Protein 5KEC (pdb70)

InterPro domains:
  IPR054375 MrkH-like, YcgR-like domain [PF22363] (3-101)

Secondary structure (DSSP, 8-state):
--SSS--SEE--HHHHHHHHHHHHHTT-EEEEEETTEEEEEE--EE-SSEEEEEESS----SSEEEEEEEETTEEEEEEEEEEEEEE-SSSS-EEEEEEPPS-EEEESS---TT--EE--S--EEEEE-TTS-EEEEEEEEE-SSEEEEEESS--GGG-STT-EEEEEEEE-GGG-EEEEEEEEEEEEEEEEE--EEEEEEEEEEEE-S-HHHHHHHHHHHHHHHHHHHHH-/--EEE--HHHHHHHHHHHHHTT-EEEEEETTEEEEEE--EE-SSEEEEEESS---SSS-EEEEEEETTEEEEEEE-EEEEE---EEEEEEPPS-EEEESS---TTPPEE--S--EEEEE-TTS-EEEEEEEEE-SSEEEEEESS--GGG-STT-EEEEEEEE-GGG-EEEEEEEEEEEEEEEE---EEEEEEEEEEE-SSHHHHHHHHHHHHHHHHHHTTT-

B-factor: mean 41.59, std 18.14, range [14.58, 116.49]

Organism: Klebsiella pneumoniae (NCBI:txid573)

Solvent-accessible surface area: 23416 Å² total; per-residue (Å²): 104,48,80,99,55,94,45,115,164,49,2,20,54,29,0,76,96,12,1,78,50,20,12,25,0,0,0,6,8,51,31,0,0,0,6,7,5,2,2,94,4,52,148,60,30,0,37,0,14,2,45,37,173,11,42,84,83,59,110,0,54,0,0,0,21,13,115,72,8,55,1,9,7,74,0,33,30,63,107,113,72,133,166,38,34,110,10,3,0,36,10,6,146,56,0,46,14,0,142,133,55,70,20,56,18,56,56,49,93,40,152,57,106,4,74,0,99,12,161,10,168,94,31,94,94,20,102,4,60,3,65,6,4,16,63,36,3,0,1,0,17,18,98,118,29,55,65,164,20,1,46,92,83,21,66,5,100,68,0,18,0,51,1,60,184,58,27,83,2,43,0,10,0,22,0,23,33,7,10,20,6,20,64,73,185,100,52,42,51,45,7,0,18,3,46,12,124,44,128,107,146,70,29,49,152,90,0,78,144,12,19,109,64,8,70,70,76,57,128,195,154,193,124,123,129,197,110,129,33,84,84,34,94,51,124,164,67,3,24,56,27,0,93,76,6,9,163,70,25,6,18,0,0,0,8,9,56,24,0,0,0,12,10,11,2,1,77,2,26,162,48,19,0,18,0,13,12,74,49,160,11,48,70,78,72,119,4,74,0,5,0,18,12,124,89,18,59,4,21,6,62,2,30,20,63,117,115,63,84,25,40,5,46,132,6,27,75,8,2,0,45,20,8,150,63,1,57,34,14,177,160,54,80,17,50,12,52,45,42,112,35,131,46,99,5,68,0,110,14,162,11,160,89,44,88,108,19,100,3,57,4,70,2,0,17,74,35,4,0,0,0,23,19,94,120,26,31,94,154,29,5,67,63,80,21,72,7,106,84,0,20,0,61,0,55,127,62,31,88,4,54,0,31,0,14,0,33,23,44,6,26,5,13,37,35,134,191,64,82,41,55,51,3,0,17,8,44,12,78,55,108,111,125,96,16,65,138,78,0,58,124,1,14,120,64,4,65,86,55,38,121,192,142,196

Structure (mmCIF, N/CA/C/O backbone):
data_5KEC
#
_entry.id   5KEC
#
_cell.length_a   44.800
_cell.length_b   93.450
_cell.length_c   206.400
_cell.angle_alpha   90.000
_cell.angle_beta   90.000
_cell.angle_gamma   90.000
#
_symmetry.space_group_name_H-M   'C 2 2 21'
#
loop_
_entity.id
_entity.type
_entity.pdbx_description
1 polymer 'Flagellar brake protein YcgR'
2 water water
#
loop_
_atom_site.group_PDB
_atom_site.id
_atom_site.type_symbol
_atom_site.label_atom_id
_atom_site.label_alt_id
_atom_site.label_comp_id
_atom_site.label_asym_id
_atom_site.label_entity_id
_atom_site.label_seq_id
_atom_site.pdbx_PDB_ins_code
_atom_site.Cartn_x
_atom_site.Cartn_y
_atom_site.Cartn_z
_atom_site.occupancy
_atom_site.B_iso_or_equiv
_atom_site.auth_seq_id
_atom_site.auth_comp_id
_atom_site.auth_asym_id
_atom_site.auth_atom_id
_atom_site.pdbx_PDB_model_num
ATOM 1 N N . GLU A 1 6 ? 35.895 1.032 22.903 1.00 75.86 5 GLU D N 1
ATOM 2 C CA . GLU A 1 6 ? 37.326 1.159 23.140 1.00 68.38 5 GLU D CA 1
ATOM 3 C C . GLU A 1 6 ? 37.593 1.284 24.627 1.00 58.52 5 GLU D C 1
ATOM 4 O O . GLU A 1 6 ? 36.695 1.080 25.448 1.00 58.38 5 GLU D O 1
ATOM 10 N N . GLY A 1 7 ? 38.831 1.633 24.964 1.00 51.95 6 GLY D N 1
ATOM 11 C CA . GLY A 1 7 ? 39.210 1.888 26.342 1.00 47.22 6 GLY D CA 1
ATOM 12 C C . GLY A 1 7 ? 38.982 0.711 27.268 1.00 50.42 6 GLY D C 1
ATOM 13 O O . GLY A 1 7 ? 38.675 -0.394 26.821 1.00 51.12 6 GLY D O 1
ATOM 14 N N . THR A 1 8 ? 39.135 0.946 28.567 1.00 46.15 7 THR D N 1
ATOM 15 C CA . THR A 1 8 ? 38.982 -0.126 29.545 1.00 43.21 7 THR D CA 1
ATOM 16 C C . THR A 1 8 ? 37.702 0.024 30.367 1.00 42.48 7 THR D C 1
ATOM 17 O O . THR A 1 8 ? 37.263 1.136 30.665 1.00 42.74 7 THR D O 1
ATOM 21 N N . ILE A 1 9 ? 37.106 -1.109 30.721 1.00 35.88 8 ILE D N 1
ATOM 22 C CA . ILE A 1 9 ? 35.872 -1.125 31.493 1.00 38.04 8 ILE D CA 1
ATOM 23 C C . ILE A 1 9 ? 36.170 -1.429 32.954 1.00 35.30 8 ILE D C 1
ATOM 24 O O . ILE A 1 9 ? 36.979 -2.299 33.261 1.00 34.53 8 ILE D O 1
ATOM 29 N N . LYS A 1 10 ? 35.519 -0.705 33.857 1.00 28.33 9 LYS D N 1
ATOM 30 C CA . LYS A 1 10 ? 35.722 -0.922 35.280 1.00 32.41 9 LYS D CA 1
ATOM 31 C C . LYS A 1 10 ? 34.385 -1.167 35.974 1.00 27.80 9 LYS D C 1
ATOM 32 O O . LYS A 1 10 ? 33.482 -0.338 35.896 1.00 28.21 9 LYS D O 1
ATOM 38 N N . THR A 1 11 ? 34.262 -2.315 36.640 1.00 26.18 10 THR D N 1
ATOM 39 C CA . THR A 1 11 ? 33.014 -2.687 37.310 1.00 23.08 10 THR D CA 1
ATOM 40 C C . THR A 1 11 ? 33.220 -2.910 38.805 1.00 34.09 10 THR D C 1
ATOM 41 O O . THR A 1 11 ? 32.261 -3.162 39.541 1.00 33.66 10 THR D O 1
ATOM 45 N N . SER A 1 12 ? 34.467 -2.821 39.257 1.00 25.20 11 SER D N 1
ATOM 46 C CA . SER A 1 12 ? 34.757 -2.944 40.681 1.00 32.64 11 SER D CA 1
ATOM 47 C C . SER A 1 12 ? 34.278 -1.703 41.420 1.00 35.67 11 SER D C 1
ATOM 48 O O . SER A 1 12 ? 34.727 -0.591 41.124 1.00 33.97 11 SER D O 1
ATOM 51 N N . LYS A 1 13 ? 33.384 -1.895 42.387 1.00 37.08 12 LYS D N 1
ATOM 52 C CA . LYS A 1 13 ? 32.840 -0.780 43.156 1.00 42.16 12 LYS D CA 1
ATOM 53 C C . LYS A 1 13 ? 33.929 -0.042 43.923 1.00 40.89 12 LYS D C 1
ATOM 54 O O . LYS A 1 13 ? 33.939 1.189 43.961 1.00 37.55 12 LYS D O 1
ATOM 60 N N . TYR A 1 14 ? 34.836 -0.795 44.540 1.00 36.55 13 TYR D N 1
ATOM 61 C CA . TYR A 1 14 ? 35.914 -0.187 45.310 1.00 39.88 13 TYR D CA 1
ATOM 62 C C . TYR A 1 14 ? 36.751 0.717 44.413 1.00 42.73 13 TYR D C 1
ATOM 63 O O . TYR A 1 14 ? 37.179 1.797 44.824 1.00 31.82 13 TYR D O 1
ATOM 72 N N . GLU A 1 15 ? 36.971 0.276 43.181 1.00 31.24 14 GLU D N 1
ATOM 73 C CA . GLU A 1 15 ? 37.727 1.073 42.228 1.00 32.01 14 GLU D CA 1
ATOM 74 C C . GLU A 1 15 ? 36.926 2.305 41.806 1.00 28.28 14 GLU D C 1
ATOM 75 O O . GLU A 1 15 ? 37.473 3.402 41.702 1.00 30.06 14 GLU D O 1
ATOM 81 N N . ILE A 1 16 ? 35.628 2.122 41.576 1.00 25.72 15 ILE D N 1
ATOM 82 C CA . ILE A 1 16 ? 34.769 3.224 41.157 1.00 27.12 15 ILE D CA 1
ATOM 83 C C . ILE A 1 16 ? 34.691 4.285 42.249 1.00 27.96 15 ILE D C 1
ATOM 84 O O . ILE A 1 16 ? 34.728 5.485 41.969 1.00 27.65 15 ILE D O 1
ATOM 89 N N . ILE A 1 17 ? 34.594 3.836 43.496 1.00 27.74 16 ILE D N 1
ATOM 90 C CA . ILE A 1 17 ? 34.545 4.743 44.639 1.00 30.90 16 ILE D CA 1
ATOM 91 C C . ILE A 1 17 ? 35.848 5.532 44.790 1.00 23.48 16 ILE D C 1
ATOM 92 O O . ILE A 1 17 ? 35.833 6.752 44.967 1.00 22.24 16 ILE D O 1
ATOM 97 N N . ALA A 1 18 ? 36.978 4.836 44.711 1.00 24.82 17 ALA D N 1
ATOM 98 C CA . ALA A 1 18 ? 38.268 5.510 44.795 1.00 28.81 17 ALA D CA 1
ATOM 99 C C . ALA A 1 18 ? 38.379 6.593 43.719 1.00 31.34 17 ALA D C 1
ATOM 100 O O . ALA A 1 18 ? 38.827 7.707 43.991 1.00 27.10 17 ALA D O 1
ATOM 102 N N . ILE A 1 19 ? 37.957 6.259 42.501 1.00 27.20 18 ILE D N 1
ATOM 103 C CA . ILE A 1 19 ? 38.023 7.191 41.376 1.00 28.08 18 ILE D CA 1
ATOM 104 C C . ILE A 1 19 ? 37.220 8.460 41.646 1.00 24.01 18 ILE D C 1
ATOM 105 O O . ILE A 1 19 ? 37.705 9.570 41.430 1.00 24.87 18 ILE D O 1
ATOM 110 N N . PHE A 1 20 ? 35.991 8.306 42.127 1.00 27.33 19 PHE D N 1
ATOM 111 C CA . PHE A 1 20 ? 35.156 9.473 42.399 1.00 28.47 19 PHE D CA 1
ATOM 112 C C . PHE A 1 20 ? 35.676 10.323 43.557 1.00 23.88 19 PHE D C 1
ATOM 113 O O . PHE A 1 20 ? 35.602 11.552 43.521 1.00 23.84 19 PHE D O 1
ATOM 121 N N . ARG A 1 21 ? 36.197 9.673 44.590 1.00 24.24 20 ARG D N 1
ATOM 122 C CA . ARG A 1 21 ? 36.750 10.410 45.722 1.00 25.51 20 ARG D CA 1
ATOM 123 C C . ARG A 1 21 ? 38.005 11.182 45.318 1.00 34.10 20 ARG D C 1
ATOM 124 O O . ARG A 1 21 ? 38.260 12.275 45.828 1.00 31.43 20 ARG D O 1
ATOM 132 N N . GLU A 1 22 ? 38.782 10.625 44.394 1.00 29.98 21 GLU D N 1
ATOM 133 C CA . GLU A 1 22 ? 39.998 11.297 43.937 1.00 33.92 21 GLU D CA 1
ATOM 134 C C . GLU A 1 22 ? 39.677 12.473 43.011 1.00 31.77 21 GLU D C 1
ATOM 135 O O . GLU A 1 22 ? 40.203 13.575 43.177 1.00 34.64 21 GLU D O 1
ATOM 141 N N . GLU A 1 23 ? 38.806 12.235 42.040 1.00 22.86 22 GLU D N 1
ATOM 142 C CA . GLU A 1 23 ? 38.387 13.290 41.126 1.00 29.94 22 GLU D CA 1
ATOM 143 C C . GLU A 1 23 ? 37.636 14.405 41.866 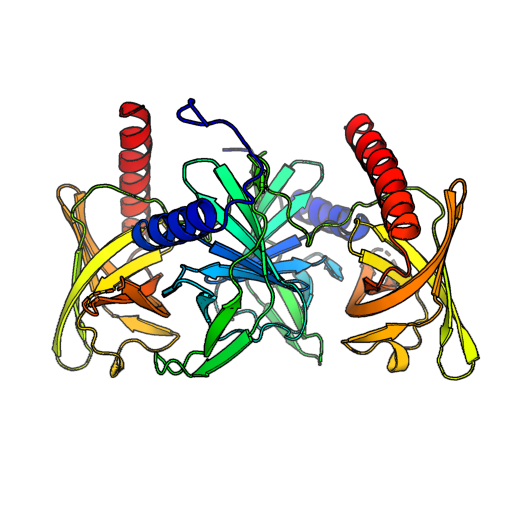1.00 29.49 22 GLU D C 1
ATOM 144 O O . GLU A 1 23 ? 37.735 15.579 41.505 1.00 26.18 22 GLU D O 1
ATOM 150 N N . LEU A 1 24 ? 36.892 14.034 42.905 1.00 22.77 23 LEU D N 1
ATOM 151 C CA . LEU A 1 24 ? 36.239 15.019 43.768 1.00 30.13 23 LEU D CA 1
ATOM 152 C C . LEU A 1 24 ? 37.265 16.002 44.335 1.00 30.60 23 LEU D C 1
ATOM 153 O O . LEU A 1 24 ? 37.081 17.214 44.275 1.00 25.05 23 LEU D O 1
ATOM 158 N N . ARG A 1 25 ? 38.354 15.470 44.875 1.00 31.07 24 ARG D N 1
ATOM 159 C CA . ARG A 1 25 ? 39.365 16.295 45.529 1.00 27.62 24 ARG D CA 1
ATOM 160 C C . ARG A 1 25 ? 40.209 17.110 44.549 1.00 26.27 24 ARG D C 1
ATOM 161 O O . ARG A 1 25 ? 40.710 18.180 44.892 1.00 32.99 24 ARG D O 1
ATOM 169 N N . LYS A 1 26 ? 40.363 16.599 43.334 1.00 21.93 25 LYS D N 1
ATOM 170 C CA . LYS A 1 26 ? 41.086 17.305 42.283 1.00 22.85 25 LYS D CA 1
ATOM 17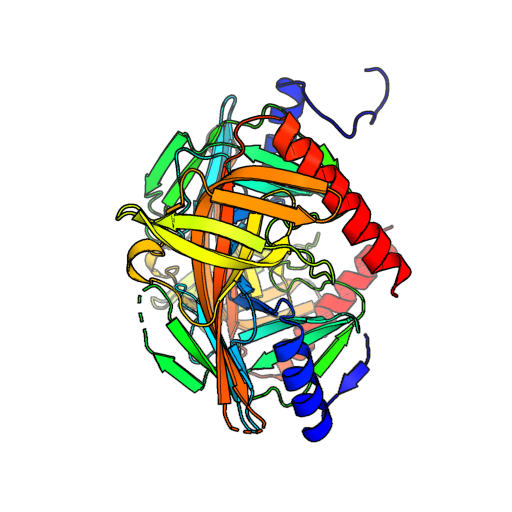1 C C . LYS A 1 26 ? 40.188 18.324 41.583 1.00 28.02 25 LYS D C 1
ATOM 172 O O . LYS A 1 26 ? 40.615 18.990 40.649 1.00 24.15 25 LYS D O 1
ATOM 178 N N . ARG A 1 27 ? 38.945 18.445 42.043 1.00 29.91 26 ARG D N 1
ATOM 179 C CA . ARG A 1 27 ? 37.972 19.342 41.426 1.00 29.79 26 ARG D CA 1
ATOM 180 C C . ARG A 1 27 ? 37.840 19.072 39.930 1.00 26.82 26 ARG D C 1
ATOM 181 O O . ARG A 1 27 ? 37.663 19.996 39.135 1.00 31.26 26 ARG D O 1
ATOM 189 N N . THR A 1 28 ? 37.914 17.801 39.558 1.00 21.74 27 THR D N 1
ATOM 190 C CA . THR A 1 28 ? 37.862 17.400 38.159 1.00 22.24 27 THR D CA 1
ATOM 191 C C . THR A 1 28 ? 36.559 17.838 37.510 1.00 27.92 27 THR D C 1
ATOM 192 O O . THR A 1 28 ? 35.495 17.764 38.125 1.00 26.39 27 THR D O 1
ATOM 196 N N . GLU A 1 29 ? 36.643 18.298 36.267 1.00 25.34 28 GLU D N 1
ATOM 197 C CA . GLU A 1 29 ? 35.452 18.703 35.540 1.00 30.91 28 GLU D CA 1
ATOM 198 C C . GLU A 1 29 ? 34.594 17.491 35.195 1.00 33.19 28 GLU D C 1
ATOM 199 O O . GLU A 1 29 ? 35.073 16.514 34.617 1.00 27.99 28 GLU D O 1
ATOM 205 N N . ILE A 1 30 ? 33.326 17.551 35.583 1.00 32.17 29 ILE D N 1
ATOM 206 C CA . ILE A 1 30 ? 32.368 16.535 35.180 1.00 26.09 29 ILE D CA 1
ATOM 207 C C . ILE A 1 30 ? 31.394 17.162 34.200 1.00 24.68 29 ILE D C 1
ATOM 208 O O . ILE A 1 30 ? 30.865 18.248 34.437 1.00 34.79 29 ILE D O 1
ATOM 213 N N . GLU A 1 31 ? 31.191 16.484 33.079 1.00 21.60 30 GLU D N 1
ATOM 214 C CA . GLU A 1 31 ? 30.316 16.979 32.029 1.00 26.36 30 GLU D CA 1
ATOM 215 C C . GLU A 1 31 ? 29.063 16.121 31.949 1.00 31.64 30 GLU D C 1
ATOM 216 O O . GLU A 1 31 ? 29.139 14.893 31.881 1.00 31.74 30 GLU D O 1
ATOM 222 N N . ILE A 1 32 ? 27.910 16.776 31.976 1.00 20.92 31 ILE D N 1
ATOM 223 C CA . ILE A 1 32 ? 26.641 16.074 31.991 1.00 29.25 31 ILE D CA 1
ATOM 224 C C . ILE A 1 32 ? 25.871 16.312 30.697 1.00 37.86 31 ILE D C 1
ATOM 225 O O . ILE A 1 32 ? 25.631 17.459 30.308 1.00 37.09 31 ILE D O 1
ATOM 230 N N . PHE A 1 33 ? 25.490 15.222 30.038 1.00 32.68 32 PHE D N 1
ATOM 231 C CA . PHE A 1 33 ? 24.768 15.296 28.777 1.00 29.27 32 PHE D CA 1
ATOM 232 C C . PHE A 1 33 ? 23.318 14.873 28.933 1.00 41.44 32 PHE D C 1
ATOM 233 O O . PHE A 1 33 ? 23.032 13.795 29.461 1.00 35.89 32 PHE D O 1
ATOM 241 N N . PHE A 1 34 ? 22.409 15.718 28.460 1.00 37.77 33 PHE D N 1
ATOM 242 C CA . PHE A 1 34 ? 21.000 15.351 28.331 1.00 48.85 33 PHE D CA 1
ATOM 243 C C . PHE A 1 34 ? 20.358 16.120 27.174 1.00 51.08 33 PHE D C 1
ATOM 244 O O . PHE A 1 34 ? 20.450 17.350 27.099 1.00 44.82 33 PHE D O 1
ATOM 252 N N . ASN A 1 35 ? 19.721 15.383 26.266 1.00 50.06 34 ASN D N 1
ATOM 253 C CA . ASN A 1 35 ? 19.175 15.964 25.044 1.00 50.11 34 ASN D CA 1
ATOM 254 C C . ASN A 1 35 ? 20.293 16.538 24.186 1.00 41.86 34 ASN D C 1
ATOM 255 O O . ASN A 1 35 ? 21.237 15.834 23.830 1.00 42.72 34 ASN D O 1
ATOM 260 N N . ASN A 1 36 ? 20.187 17.822 23.866 1.00 39.01 35 ASN D N 1
ATOM 261 C CA . ASN A 1 36 ? 21.216 18.509 23.099 1.00 36.44 35 ASN D CA 1
ATOM 262 C C . ASN A 1 36 ? 22.056 19.379 24.021 1.00 33.79 35 ASN D C 1
ATOM 263 O O . ASN A 1 36 ? 22.758 20.292 23.571 1.00 29.43 35 ASN D O 1
ATOM 268 N N . THR A 1 37 ? 21.979 19.091 25.316 1.00 25.14 36 THR D N 1
ATOM 269 C CA . THR A 1 37 ? 22.569 19.966 26.318 1.00 39.47 36 THR D CA 1
ATOM 270 C C . THR A 1 37 ? 23.754 19.345 27.035 1.00 35.28 36 THR D C 1
ATOM 271 O O . THR A 1 37 ? 23.744 18.163 27.371 1.00 32.19 36 THR D O 1
ATOM 275 N N . SER A 1 38 ? 24.778 20.163 27.256 1.00 32.35 37 SER D N 1
ATOM 276 C CA . SER A 1 38 ? 25.960 19.759 28.000 1.00 32.71 37 SER D CA 1
ATOM 277 C C . SER A 1 38 ? 26.219 20.776 29.099 1.00 37.72 37 SER D C 1
ATOM 278 O O . SER A 1 38 ? 26.163 21.988 28.858 1.00 34.05 37 SER D O 1
ATOM 281 N N . ILE A 1 39 ? 26.494 20.294 30.307 1.00 32.20 38 ILE D N 1
ATOM 282 C CA . ILE A 1 39 ? 26.869 21.201 31.385 1.00 36.12 38 ILE D CA 1
ATOM 283 C C . ILE A 1 39 ? 28.166 20.750 32.039 1.00 30.73 38 ILE D C 1
ATOM 284 O O . ILE A 1 39 ? 28.378 19.556 32.280 1.00 34.40 38 ILE D O 1
ATOM 289 N N . ILE A 1 40 ? 29.043 21.714 32.291 1.00 32.62 39 ILE D N 1
ATOM 290 C CA . ILE A 1 40 ? 30.325 21.452 32.925 1.00 31.03 39 ILE D CA 1
ATOM 291 C C . ILE A 1 40 ? 30.265 21.914 34.369 1.00 40.04 39 ILE D C 1
ATOM 292 O O . ILE A 1 40 ? 29.962 23.077 34.639 1.00 36.95 39 ILE D O 1
ATOM 297 N N . THR A 1 41 ? 30.546 21.009 35.299 1.00 30.54 40 THR D N 1
ATOM 298 C CA . THR A 1 41 ? 30.624 21.392 36.703 1.00 33.59 40 THR D CA 1
ATOM 299 C C . THR A 1 41 ? 31.631 20.508 37.442 1.00 33.97 40 THR D C 1
ATOM 300 O O . THR A 1 41 ? 32.523 19.928 36.818 1.00 27.56 40 THR D O 1
ATOM 304 N N . GLN A 1 42 ? 31.506 20.432 38.765 1.00 30.72 41 GLN D N 1
ATOM 305 C CA . GLN A 1 42 ? 32.350 19.563 39.575 1.00 28.60 41 GLN D CA 1
ATOM 306 C C . GLN A 1 42 ? 31.509 18.669 40.478 1.00 33.47 41 GLN D C 1
ATOM 307 O O . GLN A 1 42 ? 30.354 18.983 40.777 1.00 28.55 41 GLN D O 1
ATOM 313 N N . LEU A 1 43 ? 32.096 17.555 40.908 1.00 23.88 42 LEU D N 1
ATOM 314 C CA . LEU A 1 43 ? 31.509 16.754 41.970 1.00 19.92 42 LEU D CA 1
ATOM 315 C C . LEU A 1 43 ? 31.460 17.598 43.232 1.00 22.99 42 LEU D C 1
ATOM 316 O O . LEU A 1 43 ? 32.402 18.336 43.525 1.00 24.70 42 LEU D O 1
ATOM 321 N N . THR A 1 44 ? 30.365 17.510 43.979 1.00 18.17 43 THR D N 1
ATOM 322 C CA . THR A 1 44 ? 30.260 18.292 45.204 1.00 21.36 43 THR D CA 1
ATOM 323 C C . THR A 1 44 ? 30.296 17.393 46.433 1.00 18.80 43 THR D C 1
ATOM 324 O O . THR A 1 44 ? 30.474 17.865 47.556 1.00 24.95 43 THR D O 1
ATOM 328 N N . ARG A 1 45 ? 30.143 16.090 46.214 1.00 24.36 44 ARG D N 1
ATOM 329 C CA . ARG A 1 45 ? 30.229 15.143 47.314 1.00 25.26 44 ARG D CA 1
ATOM 330 C C . ARG A 1 45 ? 30.250 13.713 46.798 1.00 19.47 44 ARG D C 1
ATOM 331 O O . ARG A 1 45 ? 29.596 13.399 45.808 1.00 24.71 44 ARG D O 1
ATOM 339 N N . VAL A 1 46 ? 31.020 12.860 47.463 1.00 17.09 45 VAL D N 1
ATOM 340 C CA . VAL A 1 46 ? 31.045 11.438 47.134 1.00 26.42 45 VAL D CA 1
ATOM 341 C C . VAL A 1 46 ? 30.929 10.591 48.398 1.00 22.51 45 VAL D C 1
ATOM 342 O O . VAL A 1 46 ? 31.719 10.733 49.327 1.00 23.92 45 VAL D O 1
ATOM 346 N N . ASP A 1 47 ? 29.929 9.721 48.444 1.00 27.45 46 ASP D N 1
ATOM 347 C CA . ASP A 1 47 ? 29.871 8.720 49.506 1.00 31.91 46 ASP D CA 1
ATOM 348 C C . ASP A 1 47 ? 29.894 7.322 48.890 1.00 32.13 46 ASP D C 1
ATOM 349 O O . ASP A 1 47 ? 30.037 7.177 47.673 1.00 28.07 46 ASP D O 1
ATOM 354 N N . PHE A 1 48 ? 29.757 6.298 49.724 1.00 34.91 47 PHE D N 1
ATOM 355 C CA . PHE A 1 48 ? 29.892 4.920 49.258 1.00 36.25 47 PHE D CA 1
ATOM 356 C C . PHE A 1 48 ? 28.752 4.483 48.336 1.00 35.75 47 PHE D C 1
ATOM 357 O O . PHE A 1 48 ? 28.825 3.432 47.705 1.00 36.11 47 PHE D O 1
ATOM 365 N N . ALA A 1 49 ? 27.705 5.293 48.244 1.00 32.01 48 ALA D N 1
ATOM 366 C CA . ALA A 1 49 ? 26.543 4.924 47.443 1.00 33.28 48 ALA D CA 1
ATOM 367 C C . ALA A 1 49 ? 26.279 5.896 46.299 1.00 39.10 48 ALA D C 1
ATOM 368 O O . ALA A 1 49 ? 25.932 5.491 45.187 1.00 36.20 48 ALA D O 1
ATOM 370 N N . GLU A 1 50 ? 26.441 7.185 46.580 1.00 30.37 49 GLU D N 1
ATOM 371 C CA . GLU A 1 50 ? 26.059 8.215 45.632 1.00 26.85 49 GLU D CA 1
ATOM 372 C C . GLU A 1 50 ? 27.150 9.267 45.466 1.00 26.50 49 GLU D C 1
ATOM 373 O O . GLU A 1 50 ? 28.031 9.402 46.312 1.00 24.76 49 GLU D O 1
ATOM 379 N N . PHE A 1 51 ? 27.076 10.010 44.366 1.00 27.59 50 PHE D N 1
ATOM 380 C CA . PHE A 1 51 ? 27.835 11.250 44.216 1.00 22.03 50 PHE D CA 1
ATOM 381 C C . PHE A 1 51 ? 26.850 12.388 44.017 1.00 28.21 50 PHE D C 1
ATOM 382 O O . PHE A 1 51 ? 25.705 12.159 43.617 1.00 24.47 50 PHE D O 1
ATOM 390 N N . HIS A 1 52 ? 27.297 13.612 44.291 1.00 21.94 51 HIS D N 1
ATOM 391 C CA . HIS A 1 52 ? 26.426 14.771 44.202 1.00 25.55 51 HIS D CA 1
ATOM 392 C C . HIS A 1 52 ? 26.965 15.815 43.240 1.00 26.18 51 HIS D C 1
ATOM 393 O O . HIS A 1 52 ? 28.170 15.915 43.029 1.00 22.05 51 HIS D O 1
ATOM 400 N N . ILE A 1 53 ? 26.055 16.583 42.654 1.00 21.49 52 ILE D N 1
ATOM 401 C CA . ILE A 1 53 ? 26.417 17.756 41.878 1.00 28.82 52 ILE D CA 1
ATOM 402 C C . ILE A 1 53 ? 25.438 18.875 42.202 1.00 35.05 52 ILE D C 1
ATOM 403 O O . ILE A 1 53 ? 24.394 18.643 42.814 1.00 27.07 52 ILE D O 1
ATOM 408 N N . GLN A 1 54 ? 25.786 20.091 41.798 1.00 32.57 53 GLN D N 1
ATOM 409 C CA . GLN A 1 54 ? 24.943 21.252 42.039 1.00 26.95 53 GLN D CA 1
ATOM 410 C C . GLN A 1 54 ? 24.918 22.125 40.791 1.00 35.47 53 GLN D C 1
ATOM 411 O O . GLN A 1 54 ? 25.956 22.388 40.188 1.00 34.72 53 GLN D O 1
ATOM 417 N N . THR A 1 55 ? 23.722 22.547 40.397 1.00 36.38 54 THR D N 1
ATOM 418 C CA . THR A 1 55 ? 23.539 23.391 39.221 1.00 45.80 54 THR D CA 1
ATOM 419 C C . THR A 1 55 ? 22.147 24.010 39.244 1.00 49.73 54 THR D C 1
ATOM 420 O O . THR A 1 55 ? 21.199 23.391 39.726 1.00 37.92 54 THR D O 1
ATOM 424 N N . HIS A 1 56 ? 22.025 25.234 38.737 1.00 51.06 55 HIS D N 1
ATOM 425 C CA . HIS A 1 56 ? 20.725 25.895 38.675 1.00 55.56 55 HIS D CA 1
ATOM 426 C C . HIS A 1 56 ? 19.875 25.339 37.531 1.00 55.11 55 HIS D C 1
ATOM 427 O O . HIS A 1 56 ? 18.684 25.629 37.429 1.00 54.72 55 HIS D O 1
ATOM 434 N N . ARG A 1 57 ? 20.498 24.527 36.682 1.00 49.82 56 ARG D N 1
ATOM 435 C CA . ARG A 1 57 ? 19.809 23.917 35.550 1.00 49.29 56 ARG D CA 1
ATOM 436 C C . ARG A 1 57 ? 18.844 22.812 35.972 1.00 56.46 56 ARG D C 1
ATOM 437 O O . ARG A 1 57 ? 18.787 22.426 37.141 1.00 55.64 56 ARG D O 1
ATOM 445 N N . LYS A 1 58 ? 18.090 22.302 35.005 1.00 58.65 57 LYS D N 1
ATOM 446 C CA . LYS A 1 58 ? 17.159 21.210 35.256 1.00 59.16 57 LYS D CA 1
ATOM 447 C C . LYS A 1 58 ? 17.605 19.953 34.518 1.00 55.42 57 LYS D C 1
ATOM 448 O O . LYS A 1 58 ? 17.727 19.950 33.295 1.00 58.30 57 LYS D O 1
ATOM 454 N N . ILE A 1 59 ? 17.848 18.887 35.269 1.00 46.69 58 ILE D N 1
ATOM 455 C CA . ILE A 1 59 ? 18.243 17.616 34.684 1.00 49.01 58 ILE D CA 1
ATOM 456 C C . ILE A 1 59 ? 17.062 16.650 34.715 1.00 63.19 58 ILE D C 1
ATOM 457 O O . ILE A 1 59 ? 16.559 16.315 35.789 1.00 64.26 58 ILE D O 1
ATOM 462 N N . PRO A 1 60 ? 16.608 16.212 33.529 1.00 69.07 59 PRO D N 1
ATOM 463 C CA . PRO A 1 60 ? 15.460 15.304 33.408 1.00 71.82 59 PRO D CA 1
ATOM 464 C C . PRO A 1 60 ? 15.572 14.089 34.326 1.00 65.30 59 PRO D C 1
ATOM 465 O O . PRO A 1 60 ? 16.637 13.484 34.435 1.00 56.95 59 PRO D O 1
ATOM 469 N N . SER A 1 61 ? 14.466 13.748 34.979 1.00 69.61 60 SER D N 1
ATOM 470 C CA . SER A 1 61 ? 14.432 12.651 35.940 1.00 72.65 60 SER D CA 1
ATOM 471 C C . SER A 1 61 ? 13.776 11.402 35.359 1.00 78.81 60 SER D C 1
ATOM 472 O O . SER A 1 61 ? 12.967 11.484 34.437 1.00 77.92 60 SER D O 1
ATOM 475 N N . GLY A 1 62 ? 14.127 10.245 35.912 1.00 86.68 61 GLY D N 1
ATOM 476 C CA . GLY A 1 62 ? 13.640 8.974 35.406 1.00 92.91 61 GLY D CA 1
ATOM 477 C C . GLY A 1 62 ? 14.405 8.572 34.161 1.00 98.91 61 GLY D C 1
ATOM 478 O O . GLY A 1 62 ? 13.962 7.724 33.383 1.00 96.52 61 GLY D O 1
ATOM 479 N N . HIS A 1 63 ? 15.549 9.175 33.992 1.00 101.70 62 HIS D N 1
ATOM 480 C CA . HIS A 1 63 ? 16.387 8.981 32.822 1.00 100.53 62 HIS D CA 1
ATOM 481 C C . HIS A 1 63 ? 17.818 8.756 33.283 1.00 93.11 62 HIS D C 1
ATOM 482 O O . HIS A 1 63 ? 18.409 9.620 33.929 1.00 96.99 62 HIS D O 1
ATOM 489 N N . LYS A 1 64 ? 18.375 7.593 32.963 1.00 82.68 63 LYS D N 1
ATOM 490 C CA . LYS A 1 64 ? 19.751 7.309 33.338 1.00 79.83 63 LYS D CA 1
ATOM 491 C C . LYS A 1 64 ? 20.683 8.269 32.572 1.00 78.91 63 LYS D C 1
ATOM 492 O O . LYS A 1 64 ? 21.012 8.044 31.399 1.00 83.08 63 LYS D O 1
ATOM 498 N N . ILE A 1 65 ? 21.093 9.340 33.235 1.00 65.82 64 ILE D N 1
ATOM 499 C CA . ILE A 1 65 ? 21.923 10.371 32.595 1.00 53.85 64 ILE D CA 1
ATOM 500 C C . ILE A 1 65 ? 23.312 9.890 32.140 1.00 41.49 64 ILE D C 1
ATOM 501 O O . ILE A 1 65 ? 23.895 8.962 32.693 1.00 47.96 64 ILE D O 1
ATOM 506 N N . ARG A 1 66 ? 23.823 10.563 31.118 1.00 29.55 65 ARG D N 1
ATOM 507 C CA . ARG A 1 66 ? 25.127 10.265 30.550 1.00 26.68 65 ARG D CA 1
ATOM 508 C C . ARG A 1 66 ? 26.164 11.268 31.065 1.00 32.67 65 ARG D C 1
ATOM 509 O O . ARG A 1 66 ? 25.931 12.478 31.066 1.00 30.99 65 ARG D O 1
ATOM 517 N N . PHE A 1 67 ? 27.310 10.760 31.500 1.00 26.38 66 PHE D N 1
ATOM 518 C CA . PHE A 1 67 ? 28.310 11.596 32.146 1.00 24.11 66 PHE D CA 1
ATOM 519 C C . PHE A 1 67 ? 29.675 11.406 31.527 1.00 25.68 66 PHE D C 1
ATOM 520 O O . PHE A 1 67 ? 29.966 10.372 30.933 1.00 25.17 66 PHE D O 1
ATOM 528 N N . LEU A 1 68 ? 30.524 12.410 31.713 1.00 26.31 67 LEU D N 1
ATOM 529 C CA . LEU A 1 68 ? 31.915 12.339 31.300 1.00 27.16 67 LEU D CA 1
ATOM 530 C C . LEU A 1 68 ? 32.778 13.004 32.359 1.00 25.64 67 LEU D C 1
ATOM 531 O O . LEU A 1 68 ? 32.672 14.208 32.581 1.00 32.72 67 LEU D O 1
ATOM 536 N N . LEU A 1 69 ? 33.624 12.224 33.018 1.00 21.87 68 LEU D N 1
ATOM 537 C CA . LEU A 1 69 ? 34.579 12.792 33.957 1.00 34.30 68 LEU D CA 1
ATOM 538 C C . LEU A 1 69 ? 35.872 13.050 33.219 1.00 32.58 68 LEU D C 1
ATOM 539 O O . LEU A 1 69 ? 36.474 12.124 32.686 1.00 30.05 68 LEU D O 1
ATOM 544 N N . HIS A 1 70 ? 36.292 14.311 33.191 1.00 24.22 69 HIS D N 1
ATOM 545 C CA . HIS A 1 70 ? 37.476 14.704 32.444 1.00 27.08 69 HIS D CA 1
ATOM 546 C C . HIS A 1 70 ? 38.730 14.535 33.278 1.00 31.43 69 HIS D C 1
ATOM 547 O O . HIS A 1 70 ? 39.420 15.500 33.601 1.00 31.36 69 HIS D O 1
ATOM 554 N N . SER A 1 71 ? 39.016 13.285 33.614 1.00 25.12 70 SER D N 1
ATOM 555 C CA . SER A 1 71 ? 40.140 12.951 34.474 1.00 30.77 70 SER D CA 1
ATOM 556 C C . SER A 1 71 ? 41.474 13.016 33.734 1.00 32.98 70 SER D C 1
ATOM 557 O O . SER A 1 71 ? 41.517 12.960 32.506 1.00 36.29 70 SER D O 1
ATOM 560 N N . ASP A 1 72 ? 42.562 13.136 34.487 1.00 34.21 71 ASP D N 1
ATOM 561 C CA . ASP A 1 72 ? 43.900 13.055 33.909 1.00 41.35 71 ASP D CA 1
ATOM 562 C C . ASP A 1 72 ? 44.183 11.659 33.357 1.00 43.79 71 ASP D C 1
ATOM 563 O O . ASP A 1 72 ? 45.069 11.478 32.522 1.00 47.47 71 ASP D O 1
ATOM 568 N N . SER A 1 73 ? 43.434 10.672 33.832 1.00 37.26 72 SER D N 1
ATOM 569 C CA . SER A 1 73 ? 43.637 9.291 33.400 1.00 38.98 72 SER D CA 1
ATOM 570 C C . SER A 1 73 ? 42.900 8.992 32.099 1.00 36.28 72 SER D C 1
ATOM 571 O O . SER A 1 73 ? 43.050 7.916 31.519 1.00 43.93 72 SER D O 1
ATOM 574 N N . GLY A 1 74 ? 42.102 9.949 31.644 1.00 32.56 73 GLY D N 1
ATOM 575 C CA . GLY A 1 74 ? 41.320 9.778 30.436 1.00 25.14 73 GLY D CA 1
ATOM 576 C C . GLY A 1 74 ? 39.893 10.263 30.596 1.00 30.07 73 GLY D C 1
ATOM 577 O O . GLY A 1 74 ? 39.507 10.771 31.647 1.00 26.13 73 GLY D O 1
ATOM 578 N N . LYS A 1 75 ? 39.109 10.127 29.535 1.00 30.58 74 LYS D N 1
ATOM 579 C CA . LYS A 1 75 ? 37.696 10.455 29.598 1.00 32.42 74 LYS D CA 1
ATOM 580 C C . LYS A 1 75 ? 36.958 9.280 30.221 1.00 33.77 74 LYS D C 1
ATOM 581 O O . LYS A 1 75 ? 36.961 8.172 29.681 1.00 27.95 74 LYS D O 1
ATOM 587 N N . ILE A 1 76 ? 36.337 9.522 31.369 1.00 29.09 75 ILE D N 1
ATOM 588 C CA . ILE A 1 76 ? 35.615 8.469 32.065 1.00 24.28 75 ILE D CA 1
ATOM 589 C C . ILE A 1 76 ? 34.121 8.600 31.798 1.00 27.07 75 ILE D C 1
ATOM 590 O O . ILE A 1 76 ? 33.459 9.495 32.334 1.00 27.78 75 ILE D O 1
ATOM 595 N N . GLU A 1 77 ? 33.599 7.712 30.957 1.00 26.91 76 GLU D N 1
ATOM 596 C CA . GLU A 1 77 ? 32.190 7.748 30.583 1.00 27.99 76 GLU D CA 1
ATOM 597 C C . GLU A 1 77 ? 31.373 6.841 31.489 1.00 32.26 76 GLU D C 1
ATOM 598 O O . GLU A 1 77 ? 31.852 5.798 31.931 1.00 25.76 76 GLU D O 1
ATOM 604 N N . PHE A 1 78 ? 30.134 7.239 31.759 1.00 26.23 77 PHE D N 1
ATOM 605 C CA . PHE A 1 78 ? 29.254 6.421 32.578 1.00 29.54 77 PHE D CA 1
ATOM 606 C C . PHE A 1 78 ? 27.833 6.961 32.595 1.00 28.98 77 PHE D C 1
ATOM 607 O O . PHE A 1 78 ? 27.597 8.130 32.277 1.00 27.69 77 PHE D O 1
ATOM 615 N N . ASN A 1 79 ? 26.892 6.095 32.961 1.00 27.56 78 ASN D N 1
ATOM 616 C CA . ASN A 1 79 ? 25.504 6.494 33.177 1.00 29.24 78 ASN D CA 1
ATOM 617 C C . ASN A 1 79 ? 25.175 6.358 34.653 1.00 28.47 78 ASN D C 1
ATOM 618 O O . ASN A 1 79 ? 25.785 5.558 35.361 1.00 29.74 78 ASN D O 1
ATOM 623 N N . ALA A 1 80 ? 24.207 7.133 35.122 1.00 25.06 79 ALA D N 1
ATOM 624 C CA . ALA A 1 80 ? 23.829 7.077 36.523 1.00 29.18 79 ALA D CA 1
ATOM 625 C C . ALA A 1 80 ? 22.393 7.526 36.720 1.00 36.69 79 ALA D C 1
ATOM 626 O O . ALA A 1 80 ? 21.878 8.342 35.962 1.00 40.96 79 ALA D O 1
ATOM 628 N N . ALA A 1 81 ? 21.758 6.979 37.748 1.00 32.14 80 ALA D N 1
ATOM 629 C CA . ALA A 1 81 ? 20.376 7.295 38.062 1.00 38.05 80 ALA D CA 1
ATOM 630 C C . ALA A 1 81 ? 20.300 8.494 38.993 1.00 36.29 80 ALA D C 1
ATOM 631 O O . ALA A 1 81 ? 20.994 8.553 40.004 1.00 36.65 80 ALA D O 1
ATOM 633 N N . LEU A 1 82 ? 19.447 9.446 38.647 1.00 34.18 81 LEU D N 1
ATOM 634 C CA . LEU A 1 82 ? 19.176 10.565 39.526 1.00 40.16 81 LEU D CA 1
ATOM 635 C C . LEU A 1 82 ? 18.319 10.055 40.681 1.00 39.00 81 LEU D C 1
ATOM 636 O O . LEU A 1 82 ? 17.213 9.569 40.457 1.00 42.22 81 LEU D O 1
ATOM 641 N N . THR A 1 83 ? 18.829 10.148 41.910 1.00 35.69 82 THR D N 1
ATOM 642 C CA . THR A 1 83 ? 18.121 9.584 43.061 1.00 39.35 82 THR D CA 1
ATOM 643 C C . THR A 1 83 ? 17.485 10.621 43.992 1.00 45.50 82 THR D C 1
ATOM 644 O O . THR A 1 83 ? 16.446 10.359 44.598 1.00 37.03 82 THR D O 1
ATOM 648 N N . LYS A 1 84 ? 18.118 11.782 44.126 1.00 40.38 83 LYS D N 1
ATOM 649 C CA . LYS A 1 84 ? 17.589 12.839 44.984 1.00 40.80 83 LYS D CA 1
ATOM 650 C C . LYS A 1 84 ? 17.790 14.198 44.341 1.00 38.96 83 LYS D C 1
ATOM 651 O O . LYS A 1 84 ? 18.642 14.362 43.474 1.00 40.20 83 LYS D O 1
ATOM 657 N N . HIS A 1 85 ? 17.004 15.176 44.768 1.00 52.01 84 HIS D N 1
ATOM 658 C CA . HIS A 1 85 ? 17.185 16.539 44.286 1.00 61.12 84 HIS D CA 1
ATOM 659 C C . HIS A 1 85 ? 16.414 17.532 45.137 1.00 65.18 84 HIS D C 1
ATOM 660 O O . HIS A 1 85 ? 15.309 17.243 45.594 1.00 68.81 84 HIS D O 1
ATOM 667 N N . ASP A 1 86 ? 17.008 18.702 45.345 1.00 61.57 85 ASP D N 1
ATOM 668 C CA . ASP A 1 86 ? 16.381 19.766 46.117 1.00 60.04 85 ASP D CA 1
ATOM 669 C C . ASP A 1 86 ? 17.122 21.082 45.915 1.00 67.92 85 ASP D C 1
ATOM 670 O O . ASP A 1 86 ? 17.855 21.243 44.939 1.00 56.27 85 ASP D O 1
ATOM 675 N N . ASN A 1 87 ? 16.935 22.017 46.841 1.00 77.61 86 ASN D N 1
ATOM 676 C CA . ASN A 1 87 ? 17.540 23.337 46.715 1.00 80.42 86 ASN D CA 1
ATOM 677 C C . ASN A 1 87 ? 18.353 23.719 47.946 1.00 82.88 86 ASN D C 1
ATOM 678 O O . ASN A 1 87 ? 18.537 22.907 48.855 1.00 85.16 86 ASN D O 1
ATOM 683 N N . LYS A 1 92 ? 20.350 29.890 43.350 1.00 94.19 91 LYS D N 1
ATOM 684 C CA . LYS A 1 92 ? 19.518 29.307 42.304 1.00 92.83 91 LYS D CA 1
ATOM 685 C C . LYS A 1 92 ? 19.858 27.838 42.079 1.00 89.50 91 LYS D C 1
ATOM 686 O O . LYS A 1 92 ? 19.121 27.118 41.405 1.00 85.80 91 LYS D O 1
ATOM 692 N N . GLY A 1 93 ? 20.979 27.403 42.648 1.00 84.75 92 GLY D N 1
ATOM 693 C CA . GLY A 1 93 ? 21.487 26.061 42.421 1.00 69.89 92 GLY D CA 1
ATOM 694 C C . GLY A 1 93 ? 20.587 24.945 42.913 1.00 63.55 92 GLY D C 1
ATOM 695 O O . GLY A 1 93 ? 19.872 25.093 43.905 1.00 72.24 92 GLY D O 1
ATOM 696 N N . ILE A 1 94 ? 20.627 23.820 42.207 1.00 50.42 93 ILE D N 1
ATOM 697 C CA . ILE A 1 94 ? 19.883 22.629 42.598 1.00 47.98 93 ILE D CA 1
ATOM 698 C C . ILE A 1 94 ? 20.842 21.518 43.010 1.00 44.73 93 ILE D C 1
ATOM 699 O O . ILE A 1 94 ? 21.751 21.170 42.261 1.00 43.01 93 ILE D O 1
ATOM 704 N N . ARG A 1 95 ? 20.641 20.962 44.199 1.00 40.93 94 ARG D N 1
ATOM 705 C CA . ARG A 1 95 ? 21.448 19.834 44.643 1.00 36.71 94 ARG D CA 1
ATOM 706 C C . ARG A 1 95 ? 20.897 18.536 44.063 1.00 38.93 94 ARG D C 1
ATOM 707 O O . ARG A 1 95 ? 19.761 18.158 44.348 1.00 33.04 94 ARG D O 1
ATOM 715 N N . TYR A 1 96 ? 21.705 17.862 43.251 1.00 31.43 95 TYR D N 1
ATOM 716 C CA . TYR A 1 96 ? 21.339 16.561 42.709 1.00 27.88 95 TYR D CA 1
ATOM 717 C C . TYR A 1 96 ? 22.172 15.457 43.359 1.00 32.18 95 TYR D C 1
ATOM 718 O O . TYR A 1 96 ? 23.378 15.618 43.568 1.00 29.66 95 TYR D O 1
ATOM 727 N N . ALA A 1 97 ? 21.533 14.335 43.679 1.00 29.03 96 ALA D N 1
ATOM 728 C CA . ALA A 1 97 ? 22.258 13.138 44.090 1.00 26.83 96 ALA D CA 1
ATOM 729 C C . ALA A 1 97 ? 22.055 12.052 43.039 1.00 31.64 96 ALA D C 1
ATOM 730 O O . ALA A 1 97 ? 20.953 11.885 42.515 1.00 28.73 96 ALA D O 1
ATOM 732 N N . PHE A 1 98 ? 23.130 11.340 42.718 1.00 24.03 97 PHE D N 1
ATOM 733 C CA . PHE A 1 98 ? 23.084 10.261 41.738 1.00 27.21 97 PHE D CA 1
ATOM 734 C C . PHE A 1 98 ? 23.654 8.997 42.361 1.00 23.58 97 PHE D C 1
ATOM 735 O O . PHE A 1 98 ? 24.570 9.067 43.177 1.00 29.58 97 PHE D O 1
ATOM 743 N N . SER A 1 99 ? 23.120 7.834 41.991 1.00 28.63 98 SER D N 1
ATOM 744 C CA . SER A 1 99 ? 23.702 6.588 42.462 1.00 31.83 98 SER D CA 1
ATOM 745 C C . SER A 1 99 ? 25.011 6.381 41.723 1.00 31.25 98 SER D C 1
ATOM 746 O O . SER A 1 99 ? 25.083 6.583 40.511 1.00 33.72 98 SER D O 1
ATOM 749 N N . LEU A 1 100 ? 26.051 6.008 42.461 1.00 25.91 99 LEU D N 1
ATOM 750 C CA . LEU A 1 100 ? 27.343 5.695 41.854 1.00 26.62 99 LEU D CA 1
ATOM 751 C C . LEU A 1 100 ? 27.144 4.785 40.659 1.00 24.09 99 LEU D C 1
ATOM 752 O O . LEU A 1 100 ? 26.338 3.850 40.715 1.00 25.31 99 LEU D O 1
ATOM 757 N N . PRO A 1 101 ? 27.867 5.058 39.565 1.00 22.64 100 PRO D N 1
ATOM 758 C CA . PRO A 1 101 ? 27.789 4.175 38.402 1.00 25.75 100 PRO D CA 1
ATOM 759 C C . PRO A 1 101 ? 28.278 2.784 38.779 1.00 22.88 100 PRO D C 1
ATOM 760 O O . PRO A 1 101 ? 29.113 2.635 39.670 1.00 24.05 100 PRO D O 1
ATOM 764 N N . GLU A 1 102 ? 27.756 1.776 38.101 1.00 21.18 101 GLU D N 1
ATOM 765 C CA . GLU A 1 102 ? 28.118 0.402 38.405 1.00 24.38 101 GLU D CA 1
ATOM 766 C C . GLU A 1 102 ? 29.138 -0.087 37.397 1.00 22.02 101 GLU D C 1
ATOM 767 O O . GLU A 1 102 ? 29.702 -1.173 37.531 1.00 38.60 101 GLU D O 1
ATOM 773 N N . CYS A 1 103 ? 29.385 0.744 36.392 1.00 23.73 102 CYS D N 1
ATOM 774 C CA . CYS A 1 103 ? 30.341 0.417 35.345 1.00 27.33 102 CYS D CA 1
ATOM 775 C C . CYS A 1 103 ? 30.919 1.703 34.777 1.00 29.63 102 CYS D C 1
ATOM 776 O O . CYS A 1 103 ? 30.184 2.638 34.474 1.00 28.52 102 CYS D O 1
ATOM 779 N N . LEU A 1 104 ? 32.240 1.749 34.654 1.00 32.66 103 LEU D N 1
ATOM 780 C CA . LEU A 1 104 ? 32.910 2.883 34.028 1.00 28.57 103 LEU D CA 1
ATOM 781 C C . LEU A 1 104 ? 33.604 2.412 32.763 1.00 29.58 103 LEU D C 1
ATOM 782 O O . LEU A 1 104 ? 34.081 1.282 32.693 1.00 32.50 103 LEU D O 1
ATOM 787 N N . GLN A 1 105 ? 33.668 3.291 31.771 1.00 36.13 104 GLN D N 1
ATOM 788 C CA . GLN A 1 105 ? 34.460 3.045 30.576 1.00 33.79 104 GLN D CA 1
ATOM 789 C C . GLN A 1 105 ? 35.432 4.209 30.403 1.00 33.31 104 GLN D C 1
ATOM 790 O O . GLN A 1 105 ? 35.013 5.350 30.232 1.00 27.53 104 GLN D O 1
ATOM 796 N N . VAL A 1 106 ? 36.728 3.928 30.482 1.00 30.29 105 VAL D N 1
ATOM 797 C CA . VAL A 1 106 ? 37.737 4.972 30.334 1.00 26.17 105 VAL D CA 1
ATOM 798 C C . VAL A 1 106 ? 38.315 4.947 28.923 1.00 39.94 105 VAL D C 1
ATOM 799 O O . VAL A 1 106 ? 38.944 3.968 28.516 1.00 40.87 105 VAL D O 1
ATOM 803 N N . VAL A 1 107 ? 38.095 6.025 28.181 1.00 37.04 106 VAL D N 1
ATOM 804 C CA . VAL A 1 107 ? 38.623 6.147 26.826 1.00 38.33 106 VAL D CA 1
ATOM 805 C C . VAL A 1 107 ? 39.620 7.302 26.764 1.00 37.37 106 VAL D C 1
ATOM 806 O O . VAL A 1 107 ? 39.800 8.022 27.745 1.00 32.90 106 VAL D O 1
ATOM 810 N N . GLN A 1 108 ? 40.268 7.483 25.620 1.00 31.34 107 GLN D N 1
ATOM 811 C CA . GLN A 1 108 ? 41.289 8.520 25.514 1.00 41.22 107 GLN D CA 1
ATOM 812 C C . GLN A 1 108 ? 40.906 9.659 24.573 1.00 43.50 107 GLN D C 1
ATOM 813 O O . GLN A 1 108 ? 41.737 10.508 24.241 1.00 47.89 107 GLN D O 1
ATOM 819 N N . ARG A 1 109 ? 39.643 9.681 24.159 1.00 39.69 108 ARG D N 1
ATOM 820 C CA . ARG A 1 109 ? 39.131 10.749 23.310 1.00 36.76 108 ARG D CA 1
ATOM 821 C C . ARG A 1 109 ? 37.770 11.200 23.823 1.00 40.64 108 ARG D C 1
ATOM 822 O O . ARG A 1 109 ? 37.144 10.520 24.634 1.00 36.63 108 ARG D O 1
ATOM 830 N N . ARG A 1 110 ? 37.315 12.350 23.348 1.00 33.59 109 ARG D N 1
ATOM 831 C CA . ARG A 1 110 ? 35.995 12.845 23.703 1.00 37.81 109 ARG D CA 1
ATOM 832 C C . ARG A 1 110 ? 34.955 12.185 22.817 1.00 33.97 109 ARG D C 1
ATOM 833 O O . ARG A 1 110 ? 35.063 12.214 21.597 1.00 35.49 109 ARG D O 1
ATOM 841 N N . ARG A 1 111 ? 33.953 11.576 23.434 1.00 26.34 110 ARG D N 1
ATOM 842 C CA . ARG A 1 111 ? 32.834 11.032 22.686 1.00 31.15 110 ARG D CA 1
ATOM 843 C C . ARG A 1 111 ? 31.581 11.774 23.111 1.00 31.25 110 ARG D C 1
ATOM 844 O O . ARG A 1 111 ? 31.019 11.516 24.172 1.00 35.09 110 ARG D O 1
ATOM 852 N N . ASP A 1 112 ? 31.166 12.722 22.286 1.00 28.86 111 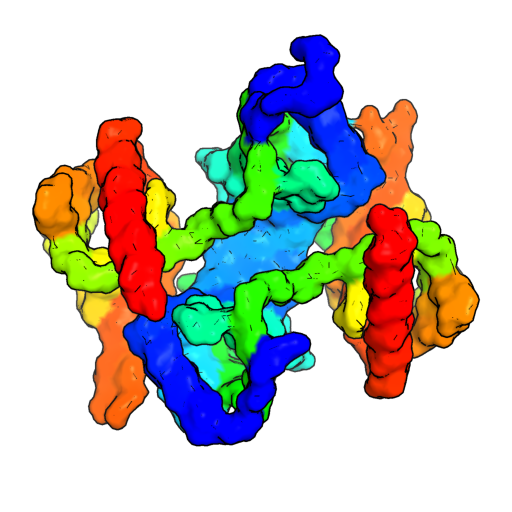ASP D N 1
ATOM 853 C CA . ASP A 1 112 ? 30.039 13.572 22.619 1.00 30.39 111 ASP D CA 1
ATOM 854 C C . ASP A 1 112 ? 28.762 12.921 22.109 1.00 33.83 111 ASP D C 1
ATOM 855 O O . ASP A 1 112 ? 28.545 12.823 20.904 1.00 35.04 111 ASP D O 1
ATOM 860 N N . PRO A 1 113 ? 27.907 12.467 23.032 1.00 35.48 112 PRO D N 1
ATOM 861 C CA . PRO A 1 113 ? 26.693 11.742 22.642 1.00 35.12 112 PRO D CA 1
ATOM 862 C C . PRO A 1 113 ? 25.671 12.613 21.919 1.00 32.64 112 PRO D C 1
ATOM 863 O O . PRO A 1 113 ? 24.722 12.062 21.371 1.00 29.80 112 PRO D O 1
ATOM 867 N N . ARG A 1 114 ? 25.851 13.935 21.913 1.00 27.59 113 ARG D N 1
ATOM 868 C CA . ARG A 1 114 ? 24.882 14.823 21.274 1.00 19.54 113 ARG D CA 1
ATOM 869 C C . ARG A 1 114 ? 25.024 14.810 19.755 1.00 25.52 113 ARG D C 1
ATOM 870 O O . ARG A 1 114 ? 24.146 15.295 19.032 1.00 27.67 113 ARG D O 1
ATOM 878 N N . PHE A 1 115 ? 26.137 14.269 19.270 1.00 18.40 114 PHE D N 1
ATOM 879 C CA . PHE A 1 115 ? 26.387 14.218 17.834 1.00 25.53 114 PHE D CA 1
ATOM 880 C C . PHE A 1 115 ? 25.985 12.861 17.272 1.00 31.97 114 PHE D C 1
ATOM 881 O O . PHE A 1 115 ? 26.416 11.823 17.770 1.00 32.62 114 PHE D O 1
ATOM 889 N N . ARG A 1 116 ? 25.147 12.874 16.243 1.00 28.76 115 ARG D N 1
ATOM 890 C CA . ARG A 1 116 ? 24.664 11.637 15.643 1.00 27.41 115 ARG D CA 1
ATOM 891 C C . ARG A 1 116 ? 25.380 11.359 14.338 1.00 32.14 115 ARG D C 1
ATOM 892 O O . ARG A 1 116 ? 25.965 12.256 13.733 1.00 30.66 115 ARG D O 1
ATOM 900 N N . LEU A 1 117 ? 25.330 10.106 13.904 1.00 26.66 116 LEU D N 1
ATOM 901 C CA . LEU A 1 117 ? 25.955 9.728 12.651 1.00 32.92 116 LEU D CA 1
ATOM 902 C C . LEU A 1 117 ? 25.189 10.311 11.473 1.00 32.60 116 LEU D C 1
ATOM 903 O O . LEU A 1 117 ? 23.958 10.225 11.408 1.00 31.19 116 LEU D O 1
ATOM 908 N N . ARG A 1 118 ? 25.931 10.912 10.550 1.00 22.78 117 ARG D N 1
ATOM 909 C CA . ARG A 1 118 ? 25.363 11.424 9.311 1.00 23.10 117 ARG D CA 1
ATOM 910 C C . ARG A 1 118 ? 25.487 10.354 8.229 1.00 24.73 117 ARG D C 1
ATOM 911 O O . ARG A 1 118 ? 26.312 9.446 8.342 1.00 37.58 117 ARG D O 1
ATOM 919 N N . HIS A 1 119 ? 24.668 10.445 7.188 1.00 31.64 118 HIS D N 1
ATOM 920 C CA . HIS A 1 119 ? 24.627 9.380 6.189 1.00 23.57 118 HIS D CA 1
ATOM 921 C C . HIS A 1 119 ? 24.151 9.878 4.835 1.00 25.67 118 HIS D C 1
ATOM 922 O O . HIS A 1 119 ? 23.611 10.975 4.720 1.00 30.75 118 HIS D O 1
ATOM 929 N N . GLU A 1 120 ? 24.337 9.048 3.815 1.00 29.50 119 GLU D N 1
ATOM 930 C CA . GLU A 1 120 ? 23.929 9.386 2.459 1.00 34.66 119 GLU D CA 1
ATOM 931 C C . GLU A 1 120 ? 22.885 8.401 1.958 1.00 27.85 119 GLU D C 1
ATOM 932 O O . GLU A 1 120 ? 22.812 8.114 0.763 1.00 31.39 119 GLU D O 1
ATOM 938 N N . HIS A 1 121 ? 22.083 7.876 2.875 1.00 26.38 120 HIS D N 1
ATOM 939 C CA . HIS A 1 121 ? 21.054 6.910 2.508 1.00 30.02 120 HIS D CA 1
ATOM 940 C C . HIS A 1 121 ? 19.674 7.544 2.490 1.00 29.44 120 HIS D C 1
ATOM 941 O O . HIS A 1 121 ? 19.478 8.638 3.019 1.00 27.96 120 HIS D O 1
ATOM 948 N N . ASP A 1 122 ? 18.726 6.861 1.858 1.00 31.42 121 ASP D N 1
ATOM 949 C CA . ASP A 1 122 ? 17.329 7.264 1.922 1.00 29.13 121 ASP D CA 1
ATOM 950 C C . ASP A 1 122 ? 16.673 6.539 3.090 1.00 30.72 121 ASP D C 1
ATOM 951 O O . ASP A 1 122 ? 16.184 5.414 2.948 1.00 33.03 121 ASP D O 1
ATOM 956 N N . PHE A 1 123 ? 16.706 7.176 4.257 1.00 22.78 122 PHE D N 1
ATOM 957 C CA . PHE A 1 123 ? 16.085 6.624 5.454 1.00 18.67 122 PHE D CA 1
ATOM 958 C C . PHE A 1 123 ? 14.846 7.444 5.792 1.00 26.29 122 PHE D C 1
ATOM 959 O O . PHE A 1 123 ? 14.867 8.670 5.707 1.00 22.40 122 PHE D O 1
ATOM 967 N N . TYR A 1 124 ? 13.765 6.764 6.165 1.00 25.53 123 TYR D N 1
ATOM 968 C CA . TYR A 1 124 ? 12.510 7.434 6.502 1.00 23.68 123 TYR D CA 1
ATOM 969 C C . TYR A 1 124 ? 11.953 6.963 7.850 1.00 19.51 123 TYR D C 1
ATOM 970 O O . TYR A 1 124 ? 12.407 5.976 8.412 1.00 23.13 123 TYR D O 1
ATOM 979 N N . CYS A 1 125 ? 10.985 7.700 8.377 1.00 17.85 124 CYS D N 1
ATOM 980 C CA . CYS A 1 125 ? 10.255 7.252 9.550 1.00 24.57 124 CYS D CA 1
ATOM 981 C C . CYS A 1 125 ? 8.768 7.463 9.301 1.00 30.52 124 CYS D C 1
ATOM 982 O O . CYS A 1 125 ? 8.330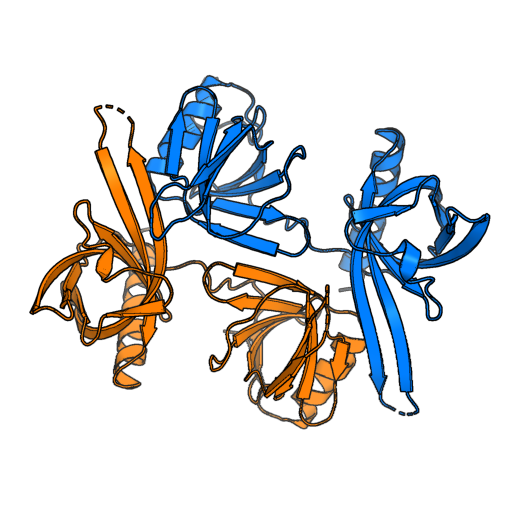 8.579 9.009 1.00 23.49 124 CYS D O 1
ATOM 985 N N . ARG A 1 126 ? 7.997 6.385 9.397 1.00 22.40 125 ARG D N 1
ATOM 986 C CA . ARG A 1 126 ? 6.568 6.466 9.158 1.00 19.62 125 ARG D CA 1
ATOM 987 C C . ARG A 1 126 ? 5.804 5.976 10.374 1.00 20.25 125 ARG D C 1
ATOM 988 O O . ARG A 1 126 ? 6.358 5.323 11.257 1.00 27.44 125 ARG D O 1
ATOM 996 N N . GLY A 1 127 ? 4.520 6.295 10.415 1.00 25.68 126 GLY D N 1
ATOM 997 C CA . GLY A 1 127 ? 3.679 5.814 11.486 1.00 27.33 126 GLY D CA 1
ATOM 998 C C . GLY A 1 127 ? 2.355 6.531 11.479 1.00 27.59 126 GLY D C 1
ATOM 999 O O . GLY A 1 127 ? 2.009 7.204 10.511 1.00 29.07 126 GLY D O 1
ATOM 1000 N N . ARG A 1 128 ? 1.618 6.382 12.570 1.00 31.90 127 ARG D N 1
ATOM 1001 C CA . ARG A 1 128 ? 0.348 7.069 12.739 1.00 35.89 127 ARG D CA 1
ATOM 1002 C C . ARG A 1 128 ? 0.360 7.822 14.055 1.00 32.37 127 ARG D C 1
ATOM 1003 O O . ARG A 1 128 ? 0.770 7.275 15.078 1.00 36.88 127 ARG D O 1
ATOM 1011 N N . HIS A 1 129 ? -0.072 9.081 14.013 1.00 29.68 128 HIS D N 1
ATOM 1012 C CA . HIS A 1 129 ? -0.233 9.893 15.214 1.00 28.78 128 HIS D CA 1
ATOM 1013 C C . HIS A 1 129 ? -1.374 9.339 16.063 1.00 41.07 128 HIS D C 1
ATOM 1014 O O . HIS A 1 129 ? -2.083 8.426 15.638 1.00 40.66 128 HIS D O 1
ATOM 1021 N N . LYS A 1 130 ? -1.555 9.894 17.256 1.00 46.66 129 LYS D N 1
ATOM 1022 C CA . LYS A 1 130 ? -2.562 9.379 18.181 1.00 50.67 129 LYS D CA 1
ATOM 1023 C C . LYS A 1 130 ? -3.981 9.425 17.609 1.00 55.07 129 LYS D C 1
ATOM 1024 O O . LYS A 1 130 ? -4.861 8.699 18.066 1.00 59.39 129 LYS D O 1
ATOM 1030 N N . ASN A 1 131 ? -4.192 10.265 16.600 1.00 52.90 130 ASN D N 1
ATOM 1031 C CA . ASN A 1 131 ? -5.500 10.393 15.961 1.00 51.37 130 ASN D CA 1
ATOM 1032 C C . ASN A 1 131 ? -5.657 9.535 14.710 1.00 65.03 130 ASN D C 1
ATOM 1033 O O . ASN A 1 131 ? -6.644 9.661 13.984 1.00 65.98 130 ASN D O 1
ATOM 1038 N N . GLY A 1 132 ? -4.676 8.674 14.453 1.00 61.62 131 GLY D N 1
ATOM 1039 C CA . GLY A 1 132 ? -4.722 7.778 13.311 1.00 55.79 131 GLY D CA 1
ATOM 1040 C C . GLY A 1 132 ? -4.133 8.373 12.044 1.00 56.13 131 GLY D C 1
ATOM 1041 O O . GLY A 1 132 ? -3.905 7.665 11.061 1.00 53.90 131 GLY D O 1
ATOM 1042 N N . GLU A 1 133 ? -3.888 9.679 12.066 1.00 51.82 132 GLU D N 1
ATOM 1043 C CA . GLU A 1 133 ? -3.312 10.369 10.919 1.00 52.78 132 GLU D CA 1
ATOM 1044 C C . GLU A 1 133 ? -1.916 9.832 10.627 1.00 47.07 132 GLU D C 1
ATOM 1045 O O . GLU A 1 133 ? -1.112 9.645 11.539 1.00 42.71 132 GLU D O 1
ATOM 1051 N N . ASN A 1 134 ? -1.636 9.576 9.354 1.00 43.26 133 ASN D N 1
ATOM 1052 C CA . ASN A 1 134 ? -0.334 9.061 8.952 1.00 38.52 133 ASN D CA 1
ATOM 1053 C C . ASN A 1 134 ? 0.721 10.152 8.906 1.00 37.07 133 ASN D C 1
ATOM 1054 O O . ASN A 1 134 ? 0.424 11.310 8.598 1.00 39.06 133 ASN D O 1
ATOM 1059 N N . TYR A 1 135 ? 1.955 9.780 9.220 1.00 34.40 134 TYR D N 1
ATOM 1060 C CA . TYR A 1 135 ? 3.077 10.686 9.027 1.00 35.24 134 TYR D CA 1
ATOM 1061 C C . TYR A 1 135 ? 4.242 9.979 8.349 1.00 32.51 134 TYR D C 1
ATOM 1062 O O . TYR A 1 135 ? 4.288 8.748 8.288 1.00 29.98 134 TYR D O 1
ATOM 1071 N N . LEU A 1 136 ? 5.170 10.775 7.832 1.00 23.49 135 LEU D N 1
ATOM 1072 C CA . LEU A 1 136 ? 6.370 10.267 7.192 1.00 25.84 135 LEU D CA 1
ATOM 1073 C C . LEU A 1 136 ? 7.440 11.347 7.258 1.00 31.48 135 LEU D C 1
ATOM 1074 O O . LEU A 1 136 ? 7.205 12.474 6.838 1.00 28.21 135 LEU D O 1
ATOM 1079 N N . PHE A 1 137 ? 8.610 11.003 7.793 1.00 31.92 136 PHE D N 1
ATOM 1080 C CA . PHE A 1 137 ? 9.707 11.962 7.914 1.00 23.09 136 PHE D CA 1
ATOM 1081 C C . PHE A 1 137 ? 10.945 11.413 7.225 1.00 23.90 136 PHE D C 1
ATOM 1082 O O . PHE A 1 137 ? 11.093 10.203 7.101 1.00 23.36 136 PHE D O 1
ATOM 1090 N N . ASP A 1 138 ? 11.846 12.294 6.801 1.00 19.13 137 ASP D N 1
ATOM 1091 C CA . ASP A 1 138 ? 13.182 11.853 6.428 1.00 14.61 137 ASP D CA 1
ATOM 1092 C C . ASP A 1 138 ? 13.982 11.684 7.709 1.00 19.60 137 ASP D C 1
ATOM 1093 O O . ASP A 1 138 ? 13.871 12.492 8.637 1.00 24.35 137 ASP D O 1
ATOM 1098 N N . ILE A 1 139 ? 14.792 10.639 7.768 1.00 17.71 138 ILE D N 1
ATOM 1099 C CA . ILE A 1 139 ? 15.748 10.524 8.857 1.00 23.24 138 ILE D CA 1
ATOM 1100 C C . ILE A 1 139 ? 17.047 11.166 8.389 1.00 20.19 138 ILE D C 1
ATOM 1101 O O . ILE A 1 139 ? 17.735 10.634 7.519 1.00 22.69 138 ILE D O 1
ATOM 1106 N N . LYS A 1 140 ? 17.366 12.323 8.955 1.00 21.40 139 LYS D N 1
ATOM 1107 C CA . LYS A 1 140 ? 18.542 13.081 8.536 1.00 24.28 139 LYS D CA 1
ATOM 1108 C C . LYS A 1 140 ? 19.811 12.593 9.227 1.00 24.50 139 LYS D C 1
ATOM 1109 O O . LYS A 1 140 ? 20.883 12.555 8.626 1.00 27.98 139 LYS D O 1
ATOM 1115 N N . ASP A 1 141 ? 19.702 12.231 10.496 1.00 24.13 140 ASP D N 1
ATOM 1116 C CA . ASP A 1 141 ? 20.828 11.584 11.156 1.00 26.37 140 ASP D CA 1
ATOM 1117 C C . ASP A 1 141 ? 20.341 10.684 12.266 1.00 29.90 140 ASP D C 1
ATOM 1118 O O . ASP A 1 141 ? 19.178 10.758 12.678 1.00 23.03 140 ASP D O 1
ATOM 1123 N N . ILE A 1 142 ? 21.226 9.813 12.735 1.00 22.22 141 ILE D N 1
ATOM 1124 C CA . ILE A 1 142 ? 20.812 8.784 13.668 1.00 27.18 141 ILE D CA 1
ATOM 1125 C C . ILE A 1 142 ? 21.971 8.319 14.537 1.00 26.72 141 ILE D C 1
ATOM 1126 O O . ILE A 1 142 ? 23.130 8.350 14.122 1.00 30.69 141 ILE D O 1
ATOM 1131 N N . SER A 1 143 ? 21.643 7.915 15.757 1.00 27.25 142 SER D N 1
ATOM 1132 C CA . SER A 1 143 ? 22.608 7.289 16.652 1.00 26.91 142 SER D CA 1
ATOM 1133 C C . SER A 1 143 ? 21.937 6.116 17.353 1.00 36.02 142 SER D C 1
ATOM 1134 O O . SER A 1 143 ? 20.782 5.788 17.063 1.00 30.26 142 SER D O 1
ATOM 1137 N N . ASP A 1 144 ? 22.656 5.485 18.274 1.00 36.00 143 ASP D N 1
ATOM 1138 C CA . ASP A 1 144 ? 22.078 4.417 19.074 1.00 39.01 143 ASP D CA 1
ATOM 1139 C C . ASP A 1 144 ? 21.079 4.998 20.066 1.00 37.56 143 ASP D C 1
ATOM 1140 O O . ASP A 1 144 ? 20.300 4.268 20.671 1.00 36.60 143 ASP D O 1
ATOM 1145 N N . GLY A 1 145 ? 21.098 6.320 20.208 1.00 27.98 144 GLY D N 1
ATOM 1146 C CA . GLY A 1 145 ? 20.300 6.991 21.217 1.00 33.39 144 GLY D CA 1
ATOM 1147 C C . GLY A 1 145 ? 19.066 7.705 20.702 1.00 31.17 144 GLY D C 1
ATOM 1148 O O . GLY A 1 145 ? 18.080 7.838 21.426 1.00 32.43 144 GLY D O 1
ATOM 1149 N N . GLY A 1 146 ? 19.116 8.171 19.459 1.00 28.35 145 GLY D N 1
ATOM 1150 C CA . GLY A 1 146 ? 18.007 8.916 18.886 1.00 30.48 145 GLY D CA 1
ATOM 1151 C C . GLY A 1 146 ? 18.243 9.310 17.438 1.00 31.35 145 GLY D C 1
ATOM 1152 O O . GLY A 1 146 ? 19.160 8.802 16.790 1.00 29.03 145 GLY D O 1
ATOM 1153 N N . CYS A 1 147 ? 17.415 10.213 16.923 1.00 27.26 146 CYS D N 1
ATOM 1154 C CA . CYS A 1 147 ? 17.559 10.648 15.537 1.00 28.07 146 CYS D CA 1
ATOM 1155 C C . CYS A 1 147 ? 17.034 12.055 15.297 1.00 22.78 146 CYS D C 1
ATOM 1156 O O . CYS A 1 147 ? 16.348 12.633 16.141 1.00 31.09 146 CYS D O 1
ATOM 1159 N N . ALA A 1 148 ? 17.377 12.599 14.134 1.00 27.92 147 ALA D N 1
ATOM 1160 C CA . ALA A 1 148 ? 16.809 13.859 13.675 1.00 25.97 147 ALA D CA 1
ATOM 1161 C C . ALA A 1 148 ? 15.907 13.575 12.486 1.00 23.15 147 ALA D C 1
ATOM 1162 O O . ALA A 1 148 ? 16.342 13.022 11.468 1.00 22.53 147 ALA D O 1
ATOM 1164 N N . LEU A 1 149 ? 14.639 13.937 12.633 1.00 26.79 148 LEU D N 1
ATOM 1165 C CA . LEU A 1 149 ? 13.641 13.706 11.602 1.00 23.40 148 LEU D CA 1
ATOM 1166 C C . LEU A 1 149 ? 13.402 15.019 10.909 1.00 25.33 148 LEU D C 1
ATOM 1167 O O . LEU A 1 149 ? 13.608 16.069 11.499 1.00 24.00 148 LEU D O 1
ATOM 1172 N N . MET A 1 150 ? 12.980 14.971 9.653 1.00 20.07 149 MET D N 1
ATOM 1173 C CA . MET A 1 150 ? 12.695 16.198 8.939 1.00 19.89 149 MET D CA 1
ATOM 1174 C C . MET A 1 150 ? 11.478 16.073 8.046 1.00 23.19 149 MET D C 1
ATOM 1175 O O . MET A 1 150 ? 11.275 15.048 7.391 1.00 19.54 149 MET D O 1
ATOM 1180 N N . THR A 1 151 ? 10.671 17.130 8.026 1.00 24.31 150 THR D N 1
ATOM 1181 C CA . THR A 1 151 ? 9.525 17.186 7.136 1.00 28.29 150 THR D CA 1
ATOM 1182 C C . THR A 1 151 ? 9.169 18.639 6.874 1.00 30.05 150 THR D C 1
ATOM 1183 O O . THR A 1 151 ? 9.508 19.515 7.664 1.00 27.45 150 THR D O 1
ATOM 1187 N N . LYS A 1 152 ? 8.489 18.898 5.765 1.00 28.88 151 LYS D N 1
ATOM 1188 C CA . LYS A 1 152 ? 8.019 20.252 5.479 1.00 26.12 151 LYS D CA 1
ATOM 1189 C C . LYS A 1 152 ? 6.562 20.406 5.901 1.00 32.33 151 LYS D C 1
ATOM 1190 O O . LYS A 1 152 ? 6.011 21.502 5.878 1.00 32.64 151 LYS D O 1
ATOM 1196 N N . THR A 1 153 ? 5.949 19.299 6.304 1.00 39.92 152 THR D N 1
ATOM 1197 C CA . THR A 1 153 ? 4.540 19.303 6.675 1.00 42.45 152 THR D CA 1
ATOM 1198 C C . THR A 1 153 ? 4.281 18.470 7.926 1.00 38.67 152 THR D C 1
ATOM 1199 O O . THR A 1 153 ? 3.682 17.399 7.848 1.00 39.73 152 THR D O 1
ATOM 1203 N N . PRO A 1 154 ? 4.729 18.963 9.088 1.00 38.14 153 PRO D N 1
ATOM 1204 C CA . PRO A 1 154 ? 4.512 18.265 10.357 1.00 33.77 153 PRO D CA 1
ATOM 1205 C C . PRO A 1 154 ? 3.128 18.545 10.928 1.00 42.25 153 PRO D C 1
ATOM 1206 O O . PRO A 1 154 ? 2.501 19.547 10.570 1.00 37.69 153 PRO D O 1
ATOM 1210 N N . ASN A 1 155 ? 2.661 17.662 11.804 1.00 37.52 154 ASN D N 1
ATOM 1211 C CA . ASN A 1 155 ? 1.517 17.962 12.653 1.00 35.00 154 ASN D CA 1
ATOM 1212 C C . ASN A 1 155 ? 2.018 18.288 14.059 1.00 38.86 154 ASN D C 1
ATOM 1213 O O . ASN A 1 155 ? 2.186 17.399 14.895 1.00 38.10 154 ASN D O 1
ATOM 1218 N N . LEU A 1 156 ? 2.266 19.574 14.298 1.00 37.62 155 LEU D N 1
ATOM 1219 C CA . LEU A 1 156 ? 2.895 20.054 15.526 1.00 44.34 155 LEU D CA 1
ATOM 1220 C C . LEU A 1 156 ? 2.142 19.673 16.798 1.00 38.12 155 LEU D C 1
ATOM 1221 O O . LEU A 1 156 ? 2.736 19.596 17.873 1.00 43.39 155 LEU D O 1
ATOM 1226 N N . LYS A 1 157 ? 0.839 19.443 16.681 1.00 43.79 156 LYS D N 1
ATOM 1227 C CA . LYS A 1 157 ? 0.049 19.005 17.829 1.00 46.83 156 LYS D CA 1
ATOM 1228 C C . LYS A 1 157 ? 0.689 17.801 18.521 1.00 45.50 156 LYS D C 1
ATOM 1229 O O . LYS A 1 157 ? 0.682 17.697 19.750 1.00 50.09 156 LYS D O 1
ATOM 1235 N N . PHE A 1 158 ? 1.253 16.895 17.730 1.00 35.01 157 PHE D N 1
ATOM 1236 C CA . PHE A 1 158 ? 1.824 15.671 18.279 1.00 31.36 157 PHE D CA 1
ATOM 1237 C C . PHE A 1 158 ? 3.340 15.747 18.462 1.00 36.43 157 PHE D C 1
ATOM 1238 O O . PHE A 1 158 ? 3.977 14.760 18.834 1.00 40.52 157 PHE D O 1
ATOM 1246 N N . LEU A 1 159 ? 3.908 16.925 18.220 1.00 34.94 158 LEU D N 1
ATOM 1247 C CA . LEU A 1 159 ? 5.357 17.100 18.267 1.00 34.99 158 LEU D CA 1
ATOM 1248 C C . LEU A 1 159 ? 5.817 18.138 19.301 1.00 41.84 158 LEU D C 1
ATOM 1249 O O . LEU A 1 159 ? 6.676 18.970 19.018 1.00 43.95 158 LEU D O 1
ATOM 1254 N N . SER A 1 160 ? 5.248 18.078 20.501 1.00 45.60 159 SER D N 1
ATOM 1255 C CA . SER A 1 160 ? 5.675 18.943 21.597 1.00 54.92 159 SER D CA 1
ATOM 1256 C C . SER A 1 160 ? 6.838 18.302 22.345 1.00 48.51 159 SER D C 1
ATOM 1257 O O . SER A 1 160 ? 7.187 17.151 22.095 1.00 41.34 159 SER D O 1
ATOM 1260 N N . HIS A 1 161 ? 7.424 19.046 23.277 1.00 41.19 160 HIS D N 1
ATOM 1261 C CA . HIS A 1 161 ? 8.512 18.520 24.091 1.00 43.03 160 HIS D CA 1
ATOM 1262 C C . HIS A 1 161 ? 8.068 17.297 24.894 1.00 42.99 160 HIS D C 1
ATOM 1263 O O . HIS A 1 161 ? 7.080 17.343 25.629 1.00 35.28 160 HIS D O 1
ATOM 1270 N N . ASN A 1 162 ? 8.814 16.207 24.750 1.00 35.02 161 ASN D N 1
ATOM 1271 C CA . ASN A 1 162 ? 8.503 14.949 25.425 1.00 39.26 161 ASN D CA 1
ATOM 1272 C C . ASN A 1 162 ? 7.187 14.318 24.968 1.00 35.42 161 ASN D C 1
ATOM 1273 O O . ASN A 1 162 ? 6.620 13.482 25.670 1.00 45.93 161 ASN D O 1
ATOM 1278 N N . ALA A 1 163 ? 6.709 14.715 23.791 1.00 32.15 162 ALA D N 1
ATOM 1279 C CA . ALA A 1 163 ? 5.599 14.019 23.156 1.00 34.96 162 ALA D CA 1
ATOM 1280 C C . ALA A 1 163 ? 6.074 12.628 22.732 1.00 38.78 162 ALA D C 1
ATOM 1281 O O . ALA A 1 163 ? 7.243 12.435 22.377 1.00 28.95 162 ALA D O 1
ATOM 1283 N N . LEU A 1 164 ? 5.173 11.656 22.782 1.00 37.36 163 LEU D N 1
ATOM 1284 C CA . LEU A 1 164 ? 5.530 10.290 22.439 1.00 37.95 163 LEU D CA 1
ATOM 1285 C C . LEU A 1 164 ? 5.027 9.926 21.045 1.00 33.01 163 LEU D C 1
ATOM 1286 O O . LEU A 1 164 ? 3.870 10.172 20.712 1.00 35.52 163 LEU D O 1
ATOM 1291 N N . LEU A 1 165 ? 5.908 9.359 20.227 1.00 35.25 164 LEU D N 1
ATOM 1292 C CA . LEU A 1 165 ? 5.493 8.762 18.961 1.00 29.32 164 LEU D CA 1
ATOM 1293 C C . LEU A 1 165 ? 5.569 7.248 19.098 1.00 29.84 164 LEU D C 1
ATOM 1294 O O . LEU A 1 165 ? 6.612 6.638 18.846 1.00 32.21 164 LEU D O 1
ATOM 1299 N N . LYS A 1 166 ? 4.460 6.648 19.512 1.00 32.35 165 LYS D N 1
ATOM 1300 C CA . LYS A 1 166 ? 4.429 5.219 19.798 1.00 37.35 165 LYS D CA 1
ATOM 1301 C C . LYS A 1 166 ? 4.431 4.393 18.518 1.00 27.89 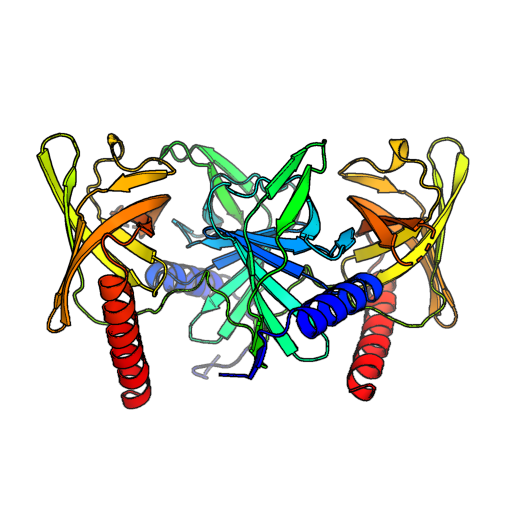165 LYS D C 1
ATOM 1302 O O . LYS A 1 166 ? 3.684 4.674 17.585 1.00 29.00 165 LYS D O 1
ATOM 1308 N N . ASN A 1 167 ? 5.277 3.371 18.480 1.00 28.17 166 ASN D N 1
ATOM 1309 C CA . ASN A 1 167 ? 5.284 2.442 17.358 1.00 35.17 166 ASN D CA 1
ATOM 1310 C C . ASN A 1 167 ? 5.666 3.116 16.047 1.00 29.71 166 ASN D C 1
ATOM 1311 O O . ASN A 1 167 ? 5.108 2.807 14.991 1.00 28.48 166 ASN D O 1
ATOM 1316 N N . ALA A 1 168 ? 6.608 4.050 16.119 1.00 29.49 167 ALA D N 1
ATOM 1317 C CA . ALA A 1 168 ? 7.134 4.679 14.915 1.00 31.18 167 ALA D CA 1
ATOM 1318 C C . ALA A 1 168 ? 7.993 3.652 14.198 1.00 31.64 167 ALA D C 1
ATOM 1319 O O . ALA A 1 168 ? 8.702 2.873 14.833 1.00 29.01 167 ALA D O 1
ATOM 1321 N N . VAL A 1 169 ? 7.931 3.647 12.875 1.00 30.10 168 VAL D N 1
ATOM 1322 C CA . VAL A 1 169 ? 8.672 2.660 12.112 1.00 25.90 168 VAL D CA 1
ATOM 1323 C C . VAL A 1 169 ? 9.853 3.296 11.400 1.00 30.81 168 VAL D C 1
ATOM 1324 O O . VAL A 1 169 ? 9.680 4.103 10.494 1.00 22.27 168 VAL D O 1
ATOM 1328 N N . LEU A 1 170 ? 11.054 2.927 11.829 1.00 24.62 169 LEU D N 1
ATOM 1329 C CA . LEU A 1 170 ? 12.266 3.346 11.148 1.00 25.85 169 LEU D CA 1
ATOM 1330 C C . LEU A 1 170 ? 12.412 2.512 9.887 1.00 28.91 169 LEU D C 1
ATOM 1331 O O . LEU A 1 170 ? 12.480 1.285 9.948 1.00 25.90 169 LEU D O 1
ATOM 1336 N N . MET A 1 171 ? 12.450 3.184 8.745 1.00 24.51 170 MET D N 1
ATOM 1337 C CA . MET A 1 171 ? 12.629 2.514 7.467 1.00 22.04 170 MET D CA 1
ATOM 1338 C C . MET A 1 171 ? 14.055 2.743 7.012 1.00 26.59 170 MET D C 1
ATOM 1339 O O . MET A 1 171 ? 14.390 3.818 6.511 1.00 26.93 170 MET D O 1
ATOM 1344 N N . LEU A 1 172 ? 14.896 1.736 7.217 1.00 25.42 171 LEU D N 1
ATOM 1345 C CA . LEU A 1 172 ? 16.330 1.879 7.009 1.00 25.97 171 LEU D CA 1
ATOM 1346 C C . LEU A 1 172 ? 16.802 1.138 5.762 1.00 27.17 171 LEU D C 1
ATOM 1347 O O . LEU A 1 172 ? 17.801 0.420 5.792 1.00 25.75 171 LEU D O 1
ATOM 1352 N N . ALA A 1 173 ? 16.075 1.339 4.667 1.00 20.10 172 ALA D N 1
ATOM 1353 C CA . ALA A 1 173 ? 16.433 0.785 3.369 1.00 22.10 172 ALA D CA 1
ATOM 1354 C C . ALA A 1 173 ? 16.689 -0.709 3.481 1.00 22.72 172 ALA D C 1
ATOM 1355 O O . ALA A 1 173 ? 15.851 -1.440 3.999 1.00 21.10 172 ALA D O 1
ATOM 1357 N N . GLU A 1 174 ? 17.845 -1.170 3.015 1.00 26.53 173 GLU D N 1
ATOM 1358 C CA . GLU A 1 174 ? 18.113 -2.610 3.015 1.00 29.24 173 GLU D CA 1
ATOM 1359 C C . GLU A 1 174 ? 18.456 -3.156 4.394 1.00 30.49 173 GLU D C 1
ATOM 1360 O O . GLU A 1 174 ? 18.608 -4.361 4.571 1.00 28.83 173 GLU D O 1
ATOM 1366 N N . TYR A 1 175 ? 18.582 -2.273 5.375 1.00 26.64 174 TYR D N 1
ATOM 1367 C CA . TYR A 1 175 ? 18.756 -2.727 6.747 1.00 26.82 174 TYR D CA 1
ATOM 1368 C C . TYR A 1 175 ? 17.418 -3.177 7.325 1.00 32.56 174 TYR D C 1
ATOM 1369 O O . TYR A 1 175 ? 17.364 -3.773 8.401 1.00 36.18 174 TYR D O 1
ATOM 1378 N N . GLY A 1 176 ? 16.338 -2.892 6.605 1.00 29.81 175 GLY D N 1
ATOM 1379 C CA . GLY A 1 176 ? 15.015 -3.317 7.026 1.00 20.85 175 GLY D CA 1
ATOM 1380 C C . GLY A 1 176 ? 14.281 -2.259 7.830 1.00 23.89 175 GLY D C 1
ATOM 1381 O O . GLY A 1 176 ? 14.568 -1.066 7.725 1.00 28.53 175 GLY D O 1
ATOM 1382 N N . GLU A 1 177 ? 13.319 -2.697 8.632 1.00 24.00 176 GLU D N 1
ATOM 1383 C CA . GLU A 1 177 ? 12.523 -1.779 9.437 1.00 25.54 176 GLU D CA 1
ATOM 1384 C C . GLU A 1 177 ? 12.675 -2.103 10.916 1.00 29.23 176 GLU D C 1
ATOM 1385 O O . GLU A 1 177 ? 12.965 -3.246 11.285 1.00 28.21 176 GLU D O 1
ATOM 1391 N N . ILE A 1 178 ? 12.498 -1.081 11.750 1.00 26.95 177 ILE D N 1
ATOM 1392 C CA . ILE A 1 178 ? 12.575 -1.211 13.202 1.00 34.34 177 ILE D CA 1
ATOM 1393 C C . ILE A 1 178 ? 11.470 -0.378 13.841 1.00 34.45 177 ILE D C 1
ATOM 1394 O O . ILE A 1 178 ? 11.465 0.846 13.723 1.00 28.93 177 ILE D O 1
ATOM 1399 N N . THR A 1 179 ? 10.520 -1.039 14.496 1.00 34.66 178 THR D N 1
ATOM 1400 C CA . THR A 1 179 ? 9.444 -0.325 15.175 1.00 32.40 178 THR D CA 1
ATOM 1401 C C . THR A 1 179 ? 9.937 0.096 16.549 1.00 35.80 178 THR D C 1
ATOM 1402 O O . THR A 1 179 ? 10.490 -0.707 17.298 1.00 32.78 178 THR D O 1
ATOM 1406 N N . ILE A 1 180 ? 9.740 1.365 16.872 1.00 32.38 179 ILE D N 1
ATOM 1407 C CA . ILE A 1 180 ? 10.329 1.934 18.066 1.00 31.66 179 ILE D CA 1
ATOM 1408 C C . ILE A 1 180 ? 9.470 3.093 18.552 1.00 32.45 179 ILE D C 1
ATOM 1409 O O . ILE A 1 180 ? 8.641 3.613 17.804 1.00 40.35 179 ILE D O 1
ATOM 1414 N N . ASP A 1 181 ? 9.643 3.477 19.813 1.00 29.74 180 ASP D N 1
ATOM 1415 C CA . ASP A 1 181 ? 8.972 4.660 20.332 1.00 27.74 180 ASP D CA 1
ATOM 1416 C C . ASP A 1 181 ? 9.926 5.843 20.282 1.00 25.36 180 ASP D C 1
ATOM 1417 O O . ASP A 1 181 ? 11.089 5.734 20.667 1.00 29.05 180 ASP D O 1
ATOM 1422 N N . LEU A 1 182 ? 9.432 6.973 19.802 1.00 29.00 181 LEU D N 1
ATOM 1423 C CA . LEU A 1 182 ? 10.250 8.172 19.762 1.00 28.84 181 LEU D CA 1
ATOM 1424 C C . LEU A 1 182 ? 9.730 9.182 20.766 1.00 30.84 181 LEU D C 1
ATOM 1425 O O . LEU A 1 182 ? 8.523 9.428 20.846 1.00 36.57 181 LEU D O 1
ATOM 1430 N N . VAL A 1 183 ? 10.645 9.747 21.546 1.00 26.52 182 VAL D N 1
ATOM 1431 C CA . VAL A 1 183 ? 10.312 10.870 22.410 1.00 32.73 182 VAL D CA 1
ATOM 1432 C C . VAL A 1 183 ? 10.852 12.147 21.764 1.00 32.53 182 VAL D C 1
ATOM 1433 O O . VAL A 1 183 ? 12.064 12.282 21.545 1.00 24.08 182 VAL D O 1
ATOM 1437 N N . VAL A 1 184 ? 9.949 13.064 21.436 1.00 21.36 183 VAL D N 1
ATOM 1438 C CA . VAL A 1 184 ? 10.337 14.324 20.819 1.00 29.75 183 VAL D CA 1
ATOM 1439 C C . VAL A 1 184 ? 11.068 15.193 21.837 1.00 38.44 183 VAL D C 1
ATOM 1440 O O . VAL A 1 184 ? 10.567 15.413 22.943 1.00 30.91 183 VAL D O 1
ATOM 1444 N N . LYS A 1 185 ? 12.261 15.667 21.476 1.00 26.02 184 LYS D N 1
ATOM 1445 C CA . LYS A 1 185 ? 13.050 16.497 22.383 1.00 27.11 184 LYS D CA 1
ATOM 1446 C C . LYS A 1 185 ? 13.105 17.958 21.944 1.00 37.02 184 LYS D C 1
ATOM 1447 O O . LYS A 1 185 ? 12.881 18.862 22.748 1.00 38.48 184 LYS D O 1
ATOM 1453 N N . ASN A 1 186 ? 13.413 18.185 20.671 1.00 36.52 185 ASN D N 1
ATOM 1454 C CA . ASN A 1 186 ? 13.500 19.543 20.140 1.00 44.15 185 ASN D CA 1
ATOM 1455 C C . ASN A 1 186 ? 12.910 19.665 18.740 1.00 37.85 185 ASN D C 1
ATOM 1456 O O . ASN A 1 186 ? 13.087 18.789 17.892 1.00 42.50 185 ASN D O 1
ATOM 1461 N N . VAL A 1 187 ? 12.201 20.758 18.506 1.00 30.74 186 VAL D N 1
ATOM 1462 C CA . VAL A 1 187 ? 11.634 21.023 17.194 1.00 31.07 186 VAL D CA 1
ATOM 1463 C C . VAL A 1 187 ? 12.043 22.422 16.733 1.00 31.62 186 VAL D C 1
ATOM 1464 O O . VAL A 1 187 ? 11.782 23.413 17.422 1.00 30.76 186 VAL D O 1
ATOM 1468 N N . ILE A 1 188 ? 12.701 22.500 15.580 1.00 30.33 187 ILE D N 1
ATOM 1469 C CA . ILE A 1 188 ? 13.055 23.793 14.995 1.00 25.30 187 ILE D CA 1
ATOM 1470 C C . ILE A 1 188 ? 12.609 23.867 13.551 1.00 26.74 187 ILE D C 1
ATOM 1471 O O . ILE A 1 188 ? 12.372 22.837 12.910 1.00 29.02 187 ILE D O 1
ATOM 1476 N N . VAL A 1 189 ? 12.477 25.089 13.044 1.00 21.78 188 VAL D N 1
ATOM 1477 C CA . VAL A 1 189 ? 12.165 25.288 11.641 1.00 22.39 188 VAL D CA 1
ATOM 1478 C C . VAL A 1 189 ? 13.349 25.956 10.955 1.00 22.11 188 VAL D C 1
ATOM 1479 O O . VAL A 1 189 ? 13.788 27.034 11.354 1.00 27.17 188 VAL D O 1
ATOM 1483 N N . ILE A 1 190 ? 13.868 25.296 9.927 1.00 33.45 189 ILE D N 1
ATOM 1484 C CA . ILE A 1 190 ? 15.027 25.788 9.199 1.00 26.90 189 ILE D CA 1
ATOM 1485 C C . ILE A 1 190 ? 14.584 26.390 7.873 1.00 26.82 189 ILE D C 1
ATOM 1486 O O . ILE A 1 190 ? 13.928 25.730 7.069 1.00 26.31 189 ILE D O 1
ATOM 1491 N N . THR A 1 191 ? 14.933 27.655 7.661 1.00 24.08 190 THR D N 1
ATOM 1492 C CA . THR A 1 191 ? 14.569 28.357 6.436 1.00 27.57 190 THR D CA 1
ATOM 1493 C C . THR A 1 191 ? 15.705 28.362 5.418 1.00 30.15 190 THR D C 1
ATOM 1494 O O . THR A 1 191 ? 16.790 28.873 5.687 1.00 36.62 190 THR D O 1
ATOM 1498 N N . LEU A 1 192 ? 15.447 27.781 4.252 1.00 33.41 191 LEU D N 1
ATOM 1499 C CA . LEU A 1 192 ? 16.361 27.881 3.120 1.00 47.84 191 LEU D CA 1
ATOM 1500 C C . LEU A 1 192 ? 16.002 29.082 2.242 1.00 56.62 191 LEU D C 1
ATOM 1501 O O . LEU A 1 192 ? 15.147 28.984 1.365 1.00 59.75 191 LEU D O 1
ATOM 1506 N N . ASP A 1 193 ? 16.651 30.217 2.481 1.00 73.65 192 ASP D N 1
ATOM 1507 C CA . ASP A 1 193 ? 16.422 31.410 1.667 1.00 75.06 192 ASP D CA 1
ATOM 1508 C C . ASP A 1 193 ? 17.659 32.307 1.636 1.00 69.91 192 ASP D C 1
ATOM 1509 O O . ASP A 1 193 ? 17.835 33.109 0.717 1.00 68.58 192 ASP D O 1
ATOM 1514 N N . GLU A 1 198 ? 12.503 32.778 -3.115 1.00 109.22 197 GLU D N 1
ATOM 1515 C CA . GLU A 1 198 ? 11.741 31.644 -2.606 1.00 106.53 197 GLU D CA 1
ATOM 1516 C C . GLU A 1 198 ? 11.843 31.531 -1.084 1.00 98.03 197 GLU D C 1
ATOM 1517 O O . GLU A 1 198 ? 12.805 32.004 -0.475 1.00 99.68 197 GLU D O 1
ATOM 1523 N N . SER A 1 199 ? 10.837 30.906 -0.481 1.00 91.02 198 SER D N 1
ATOM 1524 C CA . SER A 1 199 ? 10.796 30.703 0.962 1.00 85.12 198 SER D CA 1
ATOM 1525 C C . SER A 1 199 ? 10.428 29.261 1.277 1.00 90.28 198 SER D C 1
ATOM 1526 O O . SER A 1 199 ? 9.246 28.916 1.322 1.00 99.57 198 SER D O 1
ATOM 1529 N N . GLU A 1 200 ? 11.439 28.429 1.512 1.00 80.12 199 GLU D N 1
ATOM 1530 C CA . GLU A 1 200 ? 11.239 26.997 1.733 1.00 66.10 199 GLU D CA 1
ATOM 1531 C C . GLU A 1 200 ? 11.584 26.585 3.169 1.00 47.92 199 GLU D C 1
ATOM 1532 O O . GLU A 1 200 ? 12.732 26.704 3.590 1.00 45.49 199 GLU D O 1
ATOM 1538 N N . SER A 1 201 ? 10.597 26.083 3.909 1.00 40.33 200 SER D N 1
ATOM 1539 C CA . SER A 1 201 ? 10.781 25.820 5.336 1.00 39.17 200 SER D CA 1
ATOM 1540 C C . SER A 1 201 ? 10.742 24.348 5.737 1.00 29.65 200 SER D C 1
ATOM 1541 O O . SER A 1 201 ? 9.839 23.605 5.361 1.00 39.46 200 SER D O 1
ATOM 1544 N N . TYR A 1 202 ? 11.724 23.956 6.542 1.00 30.38 201 TYR D N 1
ATOM 1545 C CA . TYR A 1 202 ? 11.927 22.565 6.927 1.00 29.18 201 TYR D CA 1
ATOM 1546 C C . TYR A 1 202 ? 11.887 22.376 8.437 1.00 24.12 201 TYR D C 1
ATOM 1547 O O . TYR A 1 202 ? 12.635 23.021 9.170 1.00 28.01 201 TYR D O 1
ATOM 1556 N N . TYR A 1 203 ? 11.043 21.468 8.911 1.00 22.95 202 TYR D N 1
ATOM 1557 C CA . TYR A 1 203 ? 10.997 21.206 10.347 1.00 18.04 202 TYR D CA 1
ATOM 1558 C C . TYR A 1 203 ? 11.949 20.089 10.725 1.00 25.77 202 TYR D C 1
ATOM 1559 O O . TYR A 1 203 ? 11.944 19.023 10.111 1.00 32.19 202 TYR D O 1
ATOM 1568 N N . GLN A 1 204 ? 12.780 20.351 11.728 1.00 25.80 203 GLN D N 1
ATOM 1569 C CA . GLN A 1 204 ? 13.673 19.336 12.262 1.00 27.37 203 GLN D CA 1
ATOM 1570 C C . GLN A 1 204 ? 13.220 18.896 13.647 1.00 25.04 203 GLN D C 1
ATOM 1571 O O . GLN A 1 204 ? 13.157 19.695 14.580 1.00 20.33 203 GLN D O 1
ATOM 1577 N N . ILE A 1 205 ? 12.905 17.611 13.767 1.00 19.60 204 ILE D N 1
ATOM 1578 C CA . ILE A 1 205 ? 12.420 17.051 15.017 1.00 26.08 204 ILE D CA 1
ATOM 1579 C C . ILE A 1 205 ? 13.469 16.103 15.577 1.00 28.67 204 ILE D C 1
ATOM 1580 O O . ILE A 1 205 ? 13.705 15.031 15.023 1.00 28.05 204 ILE D O 1
AT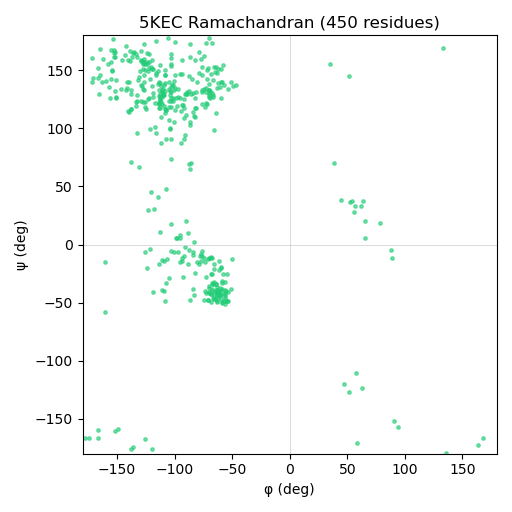OM 1585 N N . SER A 1 206 ? 14.110 16.512 16.664 1.00 24.64 205 SER D N 1
ATOM 1586 C CA . SER A 1 206 ? 15.105 15.674 17.309 1.00 31.90 205 SER D CA 1
ATOM 1587 C C . SER A 1 206 ? 14.404 14.764 18.300 1.00 34.47 205 SER D C 1
ATOM 1588 O O . SER A 1 206 ? 13.572 15.215 19.084 1.00 35.29 205 SER D O 1
ATOM 1591 N N . CYS A 1 207 ? 14.733 13.478 18.251 1.00 37.12 206 CYS D N 1
ATOM 1592 C CA . CYS A 1 207 ? 14.046 12.490 19.071 1.00 32.27 206 CYS D CA 1
ATOM 1593 C C . CYS A 1 207 ? 15.024 11.651 19.864 1.00 32.48 206 CYS D C 1
ATOM 1594 O O . CYS A 1 207 ? 16.196 11.523 19.504 1.00 28.26 206 CYS D O 1
ATOM 1597 N N . GLN A 1 208 ? 14.524 11.078 20.949 1.00 30.39 207 GLN D N 1
ATOM 1598 C CA . GLN A 1 208 ? 15.254 10.072 21.688 1.00 34.67 207 GLN D CA 1
ATOM 1599 C C . GLN A 1 208 ? 14.521 8.740 21.521 1.00 31.72 207 GLN D C 1
ATOM 1600 O O . GLN A 1 208 ? 13.290 8.680 21.593 1.00 28.71 207 GLN D O 1
ATOM 1606 N N . PHE A 1 209 ? 15.280 7.680 21.279 1.00 23.34 208 PHE D N 1
ATOM 1607 C CA . PHE A 1 209 ? 14.710 6.346 21.134 1.00 33.81 208 PHE D CA 1
ATOM 1608 C C . PHE A 1 209 ? 14.246 5.797 22.476 1.00 35.85 208 PHE D C 1
ATOM 1609 O O . PHE A 1 209 ? 14.979 5.846 23.463 1.00 41.57 208 PHE D O 1
ATOM 1617 N N . LYS A 1 210 ? 13.019 5.287 22.501 1.00 33.12 209 LYS D N 1
ATOM 1618 C CA . LYS A 1 210 ? 12.503 4.525 23.633 1.00 38.51 209 LYS D CA 1
ATOM 1619 C C . LYS A 1 210 ? 12.236 3.112 23.128 1.00 40.10 209 LYS D C 1
ATOM 1620 O O . LYS A 1 210 ? 11.188 2.846 22.541 1.00 39.83 209 LYS D O 1
ATOM 1626 N N . PHE A 1 211 ? 13.190 2.211 23.340 1.00 40.01 210 PHE D N 1
ATOM 1627 C CA . PHE A 1 211 ? 13.144 0.895 22.702 1.00 54.20 210 PHE D CA 1
ATOM 1628 C C . PHE A 1 211 ? 12.049 -0.027 23.232 1.00 63.39 210 PHE D C 1
ATOM 1629 O O . PHE A 1 211 ? 11.900 -0.206 24.443 1.00 58.15 210 PHE D O 1
ATOM 1637 N N . ARG A 1 212 ? 11.290 -0.608 22.305 1.00 69.93 211 ARG D N 1
ATOM 1638 C CA . ARG A 1 212 ? 10.241 -1.564 22.635 1.00 71.38 211 ARG D CA 1
ATOM 1639 C C . ARG A 1 212 ? 10.853 -2.890 23.052 1.00 72.10 211 ARG D C 1
ATOM 1640 O O . ARG A 1 212 ? 10.186 -3.743 23.637 1.00 72.74 211 ARG D O 1
ATOM 1648 N N . HIS A 1 213 ? 12.135 -3.051 22.747 1.00 65.89 212 HIS D N 1
ATOM 1649 C CA . HIS A 1 213 ? 12.848 -4.280 23.044 1.00 60.59 212 HIS D CA 1
ATOM 1650 C C . HIS A 1 213 ? 14.340 -4.029 22.898 1.00 56.37 212 HIS D C 1
ATOM 1651 O O . HIS A 1 213 ? 14.791 -3.499 21.885 1.00 46.61 212 HIS D O 1
ATOM 1658 N N . LEU A 1 214 ? 15.101 -4.409 23.915 1.00 57.77 213 LEU D N 1
ATOM 1659 C CA . LEU A 1 214 ? 16.534 -4.145 23.943 1.00 56.97 213 LEU D CA 1
ATOM 1660 C C . LEU A 1 214 ? 17.267 -4.670 22.709 1.00 57.48 213 LEU D C 1
ATOM 1661 O O . LEU A 1 214 ? 18.328 -4.164 22.352 1.00 62.02 213 LEU D O 1
ATOM 1666 N N . ASP A 1 215 ? 16.703 -5.686 22.062 1.00 60.66 214 ASP D N 1
ATOM 1667 C CA . ASP A 1 215 ? 17.313 -6.250 20.861 1.00 58.73 214 ASP D CA 1
ATOM 1668 C C . ASP A 1 215 ? 17.301 -5.250 19.709 1.00 52.41 214 ASP D C 1
ATOM 1669 O O . ASP A 1 215 ? 18.213 -5.227 18.882 1.00 46.05 214 ASP D O 1
ATOM 1674 N N . ASP A 1 216 ? 16.257 -4.430 19.660 1.00 44.19 215 ASP D N 1
ATOM 1675 C CA . ASP A 1 216 ? 16.128 -3.412 18.628 1.00 43.08 215 ASP D CA 1
ATOM 1676 C C . ASP A 1 216 ? 17.331 -2.477 18.639 1.00 41.83 215 ASP D C 1
ATOM 1677 O O . ASP A 1 216 ? 17.852 -2.105 17.587 1.00 33.05 215 ASP D O 1
ATOM 1682 N N . GLN A 1 217 ? 17.780 -2.103 19.831 1.00 51.54 216 GLN D N 1
ATOM 1683 C CA . GLN A 1 217 ? 18.907 -1.187 19.933 1.00 53.40 216 GLN D CA 1
ATOM 1684 C C . GLN A 1 217 ? 20.212 -1.841 19.505 1.00 50.31 216 GLN D C 1
ATOM 1685 O O . GLN A 1 217 ? 21.074 -1.190 18.916 1.00 49.76 216 GLN D O 1
ATOM 1691 N N . ARG A 1 218 ? 20.364 -3.126 19.803 1.00 49.15 217 ARG D N 1
ATOM 1692 C CA . ARG A 1 218 ? 21.576 -3.822 19.401 1.00 55.15 217 ARG D CA 1
ATOM 1693 C C . ARG A 1 218 ? 21.610 -3.892 17.877 1.00 49.06 217 ARG D C 1
ATOM 1694 O O . ARG A 1 218 ? 22.676 -3.846 17.257 1.00 42.42 217 ARG D O 1
ATOM 1702 N N . ARG A 1 219 ? 20.423 -3.987 17.286 1.00 35.65 218 ARG D N 1
ATOM 1703 C CA . ARG A 1 219 ? 20.276 -4.000 15.839 1.00 32.83 218 ARG D CA 1
ATOM 1704 C C . ARG A 1 219 ? 20.695 -2.672 15.207 1.00 35.11 218 ARG D C 1
ATOM 1705 O O . ARG A 1 219 ? 21.396 -2.655 14.192 1.00 36.04 218 ARG D O 1
ATOM 1713 N N . ILE A 1 220 ? 20.270 -1.562 15.806 1.00 42.01 219 ILE D N 1
ATOM 1714 C CA . ILE A 1 220 ? 20.689 -0.243 15.336 1.00 28.96 219 ILE D CA 1
ATOM 1715 C C . ILE A 1 220 ? 22.201 -0.042 15.458 1.00 33.52 219 ILE D C 1
ATOM 1716 O O . ILE A 1 220 ? 22.838 0.523 14.566 1.00 30.23 219 ILE D O 1
ATOM 1721 N N . GLU A 1 221 ? 22.775 -0.501 16.565 1.00 33.03 220 GLU D N 1
ATOM 1722 C CA . GLU A 1 221 ? 24.217 -0.393 16.759 1.00 40.82 220 GLU D CA 1
ATOM 1723 C C . GLU A 1 221 ? 24.958 -1.082 15.623 1.00 40.78 220 GLU D C 1
ATOM 1724 O O . GLU A 1 221 ? 25.876 -0.510 15.032 1.00 38.13 220 GLU D O 1
ATOM 1730 N N . LYS A 1 222 ? 24.544 -2.308 15.317 1.00 40.60 221 LYS D N 1
ATOM 1731 C CA . LYS A 1 222 ? 25.094 -3.047 14.188 1.00 41.06 221 LYS D CA 1
ATOM 1732 C C . LYS A 1 222 ? 24.931 -2.253 12.898 1.00 39.14 221 LYS D C 1
ATOM 1733 O O . LYS A 1 222 ? 25.838 -2.196 12.071 1.00 41.17 221 LYS D O 1
ATOM 1739 N N . ILE A 1 223 ? 23.764 -1.643 12.730 1.00 36.24 222 ILE D N 1
ATOM 1740 C CA . ILE A 1 223 ? 23.492 -0.839 11.546 1.00 32.62 222 ILE D CA 1
ATOM 1741 C C . ILE A 1 223 ? 24.406 0.387 11.498 1.00 31.81 222 ILE D C 1
ATOM 1742 O O . ILE A 1 223 ? 24.916 0.749 10.439 1.00 36.22 222 ILE D O 1
ATOM 1747 N N . LEU A 1 224 ? 24.613 1.015 12.652 1.00 26.69 223 LEU D N 1
ATOM 1748 C CA . LEU A 1 224 ? 25.495 2.174 12.745 1.00 34.03 223 LEU D CA 1
ATOM 1749 C C . LEU A 1 224 ? 26.921 1.795 12.385 1.00 37.72 223 LEU D C 1
ATOM 1750 O O . LEU A 1 224 ? 27.569 2.460 11.571 1.00 35.90 223 LEU D O 1
ATOM 1755 N N . LEU A 1 225 ? 27.403 0.724 13.004 1.00 36.40 224 LEU D N 1
ATOM 1756 C CA . LEU A 1 225 ? 28.738 0.214 12.736 1.00 37.78 224 LEU D CA 1
ATOM 1757 C C . LEU A 1 225 ? 28.913 -0.012 11.246 1.00 37.87 224 LEU D C 1
ATOM 1758 O O . LEU A 1 225 ? 29.900 0.416 10.656 1.00 34.11 224 LEU D O 1
ATOM 1763 N N . ASP A 1 226 ? 27.940 -0.682 10.638 1.00 46.02 225 ASP D N 1
ATOM 1764 C CA . ASP A 1 226 ? 28.004 -0.979 9.213 1.00 49.07 225 ASP D CA 1
ATOM 1765 C C . ASP A 1 226 ? 28.060 0.300 8.377 1.00 43.60 225 ASP D C 1
ATOM 1766 O O . ASP A 1 226 ? 28.744 0.349 7.357 1.00 38.11 225 ASP D O 1
ATOM 1771 N N . LEU A 1 227 ? 27.333 1.329 8.809 1.00 48.22 226 LEU D N 1
ATOM 1772 C CA . LEU A 1 227 ? 27.371 2.626 8.138 1.00 51.15 226 LEU D CA 1
ATOM 1773 C C . LEU A 1 227 ? 28.710 3.305 8.372 1.00 49.63 226 LEU D C 1
ATOM 1774 O O . LEU A 1 227 ? 29.247 3.967 7.485 1.00 60.98 226 LEU D O 1
ATOM 1779 N N . ILE A 1 228 ? 29.239 3.146 9.580 1.00 42.66 227 ILE D N 1
ATOM 1780 C CA . ILE A 1 228 ? 30.503 3.768 9.947 1.00 38.71 227 ILE D CA 1
ATOM 1781 C C . ILE A 1 228 ? 31.664 3.248 9.112 1.00 40.11 227 ILE D C 1
ATOM 1782 O O . ILE A 1 228 ? 32.446 4.031 8.581 1.00 49.04 227 ILE D O 1
ATOM 1787 N N . LEU A 1 229 ? 31.777 1.931 8.987 1.00 47.61 228 LEU D N 1
ATOM 1788 C CA . LEU A 1 229 ? 32.867 1.361 8.200 1.00 68.82 228 LEU D CA 1
ATOM 1789 C C . LEU A 1 229 ? 32.573 1.489 6.709 1.00 74.16 228 LEU D C 1
ATOM 1790 O O . LEU A 1 229 ? 33.430 1.210 5.870 1.00 74.55 228 LEU D O 1
ATOM 1795 N N . GLU A 1 230 ? 31.357 1.921 6.388 1.00 77.12 229 GLU D N 1
ATOM 1796 C CA . GLU A 1 230 ? 30.993 2.222 5.010 1.00 75.01 229 GLU D CA 1
ATOM 1797 C C . GLU A 1 230 ? 31.665 3.520 4.583 1.00 70.28 229 GLU D C 1
ATOM 1798 O O . GLU A 1 230 ? 32.168 3.634 3.466 1.00 67.31 229 GLU D O 1
ATOM 1804 N N . ALA A 1 231 ? 31.670 4.496 5.484 1.00 71.94 230 ALA D N 1
ATOM 1805 C CA . ALA A 1 231 ? 32.322 5.772 5.223 1.00 76.02 230 ALA D CA 1
ATOM 1806 C C . ALA A 1 231 ? 33.830 5.580 5.137 1.00 86.38 230 ALA D C 1
ATOM 1807 O O . ALA A 1 231 ? 34.497 6.174 4.291 1.00 90.79 230 ALA D O 1
ATOM 1809 N N . LYS A 1 232 ? 34.360 4.735 6.014 1.00 85.13 231 LYS D N 1
ATOM 1810 C CA . LYS A 1 232 ? 35.792 4.478 6.053 1.00 83.62 231 LYS D CA 1
ATOM 1811 C C . LYS A 1 232 ? 36.251 3.686 4.830 1.00 85.34 231 LYS D C 1
ATOM 1812 O O . LYS A 1 232 ? 37.449 3.561 4.572 1.00 87.98 231 LYS D O 1
ATOM 1818 N N . ARG A 1 233 ? 35.291 3.159 4.076 1.00 85.04 232 ARG D N 1
ATOM 1819 C CA . ARG A 1 233 ? 35.582 2.522 2.796 1.00 87.39 232 ARG D CA 1
ATOM 1820 C C . ARG A 1 233 ? 35.478 3.543 1.672 1.00 89.95 232 ARG D C 1
ATOM 1821 O O . ARG A 1 233 ? 35.840 3.260 0.531 1.00 88.61 232 ARG D O 1
ATOM 1829 N N . LYS A 1 234 ? 34.967 4.727 2.001 1.00 94.23 233 LYS D N 1
ATOM 1830 C CA . LYS A 1 234 ? 34.771 5.785 1.016 1.00 95.57 233 LYS D CA 1
ATOM 1831 C C . LYS A 1 234 ? 36.038 6.618 0.855 1.00 96.59 233 LYS D C 1
ATOM 1832 O O . LYS A 1 234 ? 36.476 6.889 -0.262 1.00 98.85 233 LYS D O 1
ATOM 1838 N N . LYS A 1 235 ? 36.620 7.026 1.978 1.00 96.18 234 LYS D N 1
ATOM 1839 C CA . LYS A 1 235 ? 37.869 7.773 1.957 1.00 98.98 234 LYS D CA 1
ATOM 1840 C C . LYS A 1 235 ? 38.976 6.930 1.336 1.00 100.78 234 LYS D C 1
ATOM 1841 O O . LYS A 1 235 ? 39.805 7.426 0.572 1.00 99.39 234 LYS D O 1
ATOM 1847 N N . GLY B 1 1 ? 41.848 35.216 -3.009 1.00 24.57 0 GLY A N 1
ATOM 1848 C CA . GLY B 1 1 ? 43.174 34.819 -3.446 1.00 28.65 0 GLY A CA 1
ATOM 1849 C C . GLY B 1 1 ? 43.111 33.806 -4.570 1.00 30.98 0 GLY A C 1
ATOM 1850 O O . GLY B 1 1 ? 42.027 33.432 -5.018 1.00 29.29 0 GLY A O 1
ATOM 1851 N N . SER B 1 2 ? 44.270 33.344 -5.024 1.00 29.15 1 SER A N 1
ATOM 1852 C CA . SER B 1 2 ? 44.312 32.438 -6.167 1.00 32.00 1 SER A CA 1
ATOM 1853 C C . SER B 1 2 ? 44.184 30.958 -5.806 1.00 29.39 1 SER A C 1
ATOM 1854 O O . SER B 1 2 ? 43.894 30.143 -6.671 1.00 31.92 1 SER A O 1
ATOM 1857 N N . HIS B 1 3 ? 44.392 30.614 -4.538 1.00 33.99 2 HIS A N 1
ATOM 1858 C CA . HIS B 1 3 ? 44.350 29.214 -4.100 1.00 39.35 2 HIS A CA 1
ATOM 1859 C C . HIS B 1 3 ? 42.930 28.749 -3.740 1.00 41.27 2 HIS A C 1
ATOM 1860 O O . HIS B 1 3 ? 42.047 29.573 -3.511 1.00 35.89 2 HIS A O 1
ATOM 1867 N N . MET B 1 4 ? 42.723 27.432 -3.702 1.00 41.62 3 MET A N 1
ATOM 1868 C CA . MET B 1 4 ? 41.429 26.836 -3.364 1.00 44.18 3 MET A CA 1
ATOM 1869 C C . MET B 1 4 ? 41.127 27.098 -1.888 1.00 47.44 3 MET A C 1
ATOM 1870 O O . MET B 1 4 ? 40.027 27.536 -1.532 1.00 53.05 3 MET A O 1
ATOM 1875 N N . THR B 1 5 ? 42.117 26.804 -1.046 1.00 45.92 4 THR A N 1
ATOM 1876 C CA . THR B 1 5 ? 42.074 27.083 0.378 1.00 60.96 4 THR A CA 1
ATOM 1877 C C . THR B 1 5 ? 43.270 27.967 0.707 1.00 67.18 4 THR A C 1
ATOM 1878 O O . THR B 1 5 ? 44.256 27.966 -0.035 1.00 65.64 4 THR A O 1
ATOM 1882 N N . GLU B 1 6 ? 43.203 28.722 1.805 1.00 76.86 5 GLU A N 1
ATOM 1883 C CA . GLU B 1 6 ? 44.361 29.537 2.212 1.00 79.93 5 GLU A CA 1
ATOM 1884 C C . GLU B 1 6 ? 44.390 29.992 3.671 1.00 83.31 5 GLU A C 1
ATOM 1885 O O . GLU B 1 6 ? 45.349 29.706 4.383 1.00 92.46 5 GLU A O 1
ATOM 1891 N N . GLY B 1 7 ? 43.361 30.706 4.115 1.00 77.37 6 GLY A N 1
ATOM 1892 C CA . GLY B 1 7 ? 43.373 31.210 5.476 1.00 74.95 6 GLY A CA 1
ATOM 1893 C C . GLY B 1 7 ? 42.508 30.513 6.511 1.00 62.77 6 GLY A C 1
ATOM 1894 O O . GLY B 1 7 ? 41.319 30.271 6.275 1.00 68.63 6 GLY A O 1
ATOM 1895 N N . THR B 1 8 ? 43.101 30.205 7.665 1.00 48.01 7 THR A N 1
ATOM 1896 C CA . THR B 1 8 ? 42.335 29.700 8.791 1.00 47.74 7 THR A CA 1
ATOM 1897 C C . THR B 1 8 ? 41.565 30.858 9.413 1.00 34.43 7 THR A C 1
ATOM 1898 O O . THR B 1 8 ? 40.682 30.633 10.223 1.00 36.30 7 THR A O 1
ATOM 1902 N N . ILE B 1 9 ? 41.897 32.088 9.018 1.00 37.98 8 ILE A N 1
ATOM 1903 C CA . ILE B 1 9 ? 41.202 33.280 9.500 1.00 30.91 8 ILE A CA 1
ATOM 1904 C C . ILE B 1 9 ? 40.448 33.934 8.352 1.00 32.51 8 ILE A C 1
ATOM 1905 O O . ILE B 1 9 ? 41.043 34.303 7.338 1.00 35.55 8 ILE A O 1
ATOM 1910 N N . LYS B 1 10 ? 39.135 34.063 8.507 1.00 33.49 9 LYS A N 1
ATOM 1911 C CA . LYS B 1 10 ? 38.285 34.651 7.473 1.00 27.97 9 LYS A CA 1
ATOM 1912 C C . LYS B 1 10 ? 37.712 35.986 7.946 1.00 27.70 9 LYS A C 1
ATOM 1913 O O . LYS B 1 10 ? 37.059 36.057 8.993 1.00 23.85 9 LYS A O 1
ATOM 1919 N N . THR B 1 11 ? 37.945 37.039 7.168 1.00 24.63 10 THR A N 1
ATOM 1920 C CA . THR B 1 11 ? 37.427 38.366 7.501 1.00 32.69 10 THR A CA 1
ATOM 1921 C C . THR B 1 11 ? 36.611 38.973 6.370 1.00 28.40 10 THR A C 1
ATOM 1922 O O . THR B 1 11 ? 36.024 40.040 6.522 1.00 30.74 10 THR A O 1
ATOM 1926 N N . SER B 1 12 ? 36.580 38.306 5.226 1.00 27.00 11 SER A N 1
ATOM 1927 C CA . SER B 1 12 ? 35.759 38.792 4.128 1.00 27.24 11 SER A CA 1
ATOM 1928 C C . SER B 1 12 ? 34.294 38.547 4.441 1.00 29.25 11 SER A C 1
ATOM 1929 O O . SER B 1 12 ? 33.875 37.408 4.660 1.00 23.73 11 SER A O 1
ATOM 1932 N N . LYS B 1 13 ? 33.520 39.622 4.459 1.00 23.56 12 LYS A N 1
ATOM 1933 C CA . LYS B 1 13 ? 32.088 39.535 4.687 1.00 32.32 12 LYS A CA 1
ATOM 1934 C C . LYS B 1 13 ? 31.425 38.558 3.714 1.00 26.84 12 LYS A C 1
ATOM 1935 O O . LYS B 1 13 ? 30.545 37.790 4.097 1.00 25.12 12 LYS A O 1
ATOM 1941 N N . TYR B 1 14 ? 31.847 38.590 2.453 1.00 25.19 13 TYR A N 1
ATOM 1942 C CA . TYR B 1 14 ? 31.220 37.751 1.438 1.00 30.77 13 TYR A CA 1
ATOM 1943 C C . TYR B 1 14 ? 31.519 36.275 1.673 1.00 29.05 13 TYR A C 1
ATOM 1944 O O . TYR B 1 14 ? 30.633 35.427 1.549 1.00 26.68 13 TYR A O 1
ATOM 1953 N N . GLU B 1 15 ? 32.765 35.961 2.007 1.00 26.22 14 GLU A N 1
ATOM 1954 C CA . GLU B 1 15 ? 33.110 34.580 2.311 1.00 26.69 14 GLU A CA 1
ATOM 1955 C C . GLU B 1 15 ? 32.346 34.112 3.550 1.00 20.25 14 GLU A C 1
ATOM 1956 O O . GLU B 1 15 ? 31.823 33.002 3.579 1.00 27.29 14 GLU A O 1
ATOM 1962 N N . ILE B 1 16 ? 32.265 34.967 4.567 1.00 20.26 15 ILE A N 1
ATOM 1963 C CA . ILE B 1 16 ? 31.599 34.589 5.814 1.00 22.32 15 ILE A CA 1
ATOM 1964 C C . ILE B 1 16 ? 30.122 34.282 5.582 1.00 24.52 15 ILE A C 1
ATOM 1965 O O . ILE B 1 16 ? 29.603 33.268 6.072 1.00 19.58 15 ILE A O 1
ATOM 1970 N N . ILE B 1 17 ? 29.452 35.153 4.833 1.00 25.33 16 ILE A N 1
ATOM 1971 C CA . ILE B 1 17 ? 28.061 34.913 4.471 1.00 28.40 16 ILE A CA 1
ATOM 1972 C C . ILE B 1 17 ? 27.958 33.599 3.706 1.00 27.11 16 ILE A C 1
ATOM 1973 O O . ILE B 1 17 ? 27.132 32.750 4.033 1.00 32.04 16 ILE A O 1
ATOM 1978 N N . ALA B 1 18 ? 28.815 33.431 2.700 1.00 24.64 17 ALA A N 1
ATOM 1979 C CA . ALA B 1 18 ? 28.840 32.214 1.894 1.00 32.65 17 ALA A CA 1
ATOM 1980 C C . ALA B 1 18 ? 29.024 30.957 2.744 1.00 29.99 17 ALA A C 1
ATOM 1981 O O . ALA B 1 18 ? 28.403 29.926 2.476 1.00 30.22 17 ALA A O 1
ATOM 1983 N N . ILE B 1 19 ? 29.883 31.042 3.761 1.00 23.98 18 ILE A N 1
ATOM 1984 C CA . ILE B 1 19 ? 30.142 29.898 4.633 1.00 21.79 18 ILE A CA 1
ATOM 1985 C C . ILE B 1 19 ? 28.926 29.564 5.490 1.00 30.75 18 ILE A C 1
ATOM 1986 O O . ILE B 1 19 ? 28.572 28.389 5.654 1.00 28.93 18 ILE A O 1
ATOM 1991 N N . PHE B 1 20 ? 28.274 30.590 6.025 1.00 23.04 19 PHE A N 1
ATOM 1992 C CA . PHE B 1 20 ? 27.084 30.352 6.837 1.00 26.97 19 PHE A CA 1
ATOM 1993 C C . PHE B 1 20 ? 25.964 29.705 6.022 1.00 20.94 19 PHE A C 1
ATOM 1994 O O . PHE B 1 20 ? 25.332 28.746 6.475 1.00 22.26 19 PHE A O 1
ATOM 2002 N N . ARG B 1 21 ? 25.737 30.218 4.816 1.00 18.66 20 ARG A N 1
ATOM 2003 C CA . ARG B 1 21 ? 24.712 29.673 3.934 1.00 21.29 20 ARG A CA 1
ATOM 2004 C C . ARG B 1 21 ? 24.949 28.203 3.614 1.00 24.62 20 ARG A C 1
ATOM 2005 O O . ARG B 1 21 ? 24.003 27.420 3.532 1.00 20.39 20 ARG A O 1
ATOM 2013 N N . GLU B 1 22 ? 26.214 27.834 3.438 1.00 23.30 21 GLU A N 1
ATOM 2014 C CA . GLU B 1 22 ? 26.566 26.462 3.107 1.00 29.64 21 GLU A CA 1
ATOM 2015 C C . GLU B 1 22 ? 26.359 25.537 4.298 1.00 25.11 21 GLU A C 1
ATOM 2016 O O . GLU B 1 22 ? 25.750 24.473 4.168 1.00 26.27 21 GLU A O 1
ATOM 2022 N N . GLU B 1 23 ? 26.862 25.942 5.459 1.00 20.80 22 GLU A N 1
ATOM 2023 C CA . GLU B 1 23 ? 26.720 25.124 6.656 1.00 24.13 22 GLU A CA 1
ATOM 2024 C C . GLU B 1 23 ? 25.241 24.965 7.026 1.00 28.97 22 GLU A C 1
ATOM 2025 O O . GLU B 1 23 ? 24.810 23.903 7.474 1.00 29.76 22 GLU A O 1
ATOM 2031 N N . LEU B 1 24 ? 24.463 26.021 6.822 1.00 19.46 23 LEU A N 1
ATOM 2032 C CA . LEU B 1 24 ? 23.018 25.950 7.007 1.00 20.84 23 LEU A CA 1
ATOM 2033 C C . LEU B 1 24 ? 22.441 24.806 6.172 1.00 26.56 23 LEU A C 1
ATOM 2034 O O . LEU B 1 24 ? 21.676 23.966 6.668 1.00 19.60 23 LEU A O 1
ATOM 2039 N N . ARG B 1 25 ? 22.849 24.774 4.906 1.00 24.72 24 ARG A N 1
ATOM 2040 C CA . ARG B 1 25 ? 22.360 23.816 3.920 1.00 32.60 24 ARG A CA 1
ATOM 2041 C C . ARG B 1 25 ? 22.806 22.390 4.225 1.00 33.29 24 ARG A C 1
ATOM 2042 O O . ARG B 1 25 ? 22.151 21.424 3.833 1.00 35.11 24 ARG A O 1
ATOM 2050 N N . LYS B 1 26 ? 23.919 22.258 4.934 1.00 22.88 25 LYS A N 1
ATOM 2051 C CA . LYS B 1 26 ? 24.435 20.943 5.266 1.00 27.72 25 LYS A CA 1
ATOM 2052 C C . LYS B 1 26 ? 23.975 20.501 6.644 1.00 25.59 25 LYS A C 1
ATOM 2053 O O . LYS B 1 26 ? 24.393 19.462 7.135 1.00 32.67 25 LYS A O 1
ATOM 2059 N N . ARG B 1 27 ? 23.105 21.297 7.258 1.00 20.69 26 ARG A N 1
ATOM 2060 C CA . ARG B 1 27 ? 22.640 21.045 8.615 1.00 22.77 26 ARG A CA 1
ATOM 2061 C C . ARG B 1 27 ? 23.804 20.848 9.571 1.00 25.72 26 ARG A C 1
ATOM 2062 O O . ARG B 1 27 ? 23.737 20.025 10.478 1.00 27.95 26 ARG A O 1
ATOM 2070 N N . THR B 1 28 ? 24.876 21.602 9.360 1.00 23.83 27 THR A N 1
ATOM 2071 C CA . THR B 1 28 ? 26.043 21.521 10.232 1.00 30.45 27 THR A CA 1
ATOM 2072 C C . THR B 1 28 ? 25.668 21.812 11.677 1.00 26.79 27 THR A C 1
ATOM 2073 O O . THR B 1 28 ? 24.894 22.729 11.950 1.00 29.02 27 THR A O 1
ATOM 2077 N N . GLU B 1 29 ? 26.202 21.022 12.604 1.00 23.89 28 GLU A N 1
ATOM 2078 C CA . GLU B 1 29 ? 25.929 21.256 14.014 1.00 26.13 28 GLU A CA 1
ATOM 2079 C C . GLU B 1 29 ? 26.578 22.558 14.454 1.00 23.05 28 GLU A C 1
ATOM 2080 O O . GLU B 1 29 ? 27.757 22.794 14.197 1.00 25.80 28 GLU A O 1
ATOM 2086 N N . ILE B 1 30 ? 25.807 23.405 15.115 1.00 20.70 29 ILE A N 1
ATOM 2087 C CA . ILE B 1 30 ? 26.379 24.609 15.699 1.00 22.92 29 ILE A CA 1
ATOM 2088 C C . ILE B 1 30 ? 26.355 24.459 17.214 1.00 18.78 29 ILE A C 1
ATOM 2089 O O . ILE B 1 30 ? 25.330 24.086 17.798 1.00 29.13 29 ILE A O 1
ATOM 2094 N N . GLU B 1 31 ? 27.501 24.687 17.846 1.00 21.46 30 GLU A N 1
ATOM 2095 C CA . GLU B 1 31 ? 27.586 24.612 19.299 1.00 23.68 30 GLU A CA 1
ATOM 2096 C C . GLU B 1 31 ? 27.618 26.008 19.913 1.00 28.80 30 GLU A C 1
ATOM 2097 O O . GLU B 1 31 ? 28.449 26.835 19.545 1.00 24.18 30 GLU A O 1
ATOM 2103 N N . ILE B 1 32 ? 26.708 26.256 20.849 1.00 24.21 31 ILE A N 1
ATOM 2104 C CA . ILE B 1 32 ? 26.584 27.554 21.503 1.00 27.08 31 ILE A CA 1
ATOM 2105 C C . ILE B 1 32 ? 26.996 27.433 22.961 1.00 31.17 31 ILE A C 1
ATOM 2106 O O . ILE B 1 32 ? 26.421 26.633 23.703 1.00 32.86 31 ILE A O 1
ATOM 2111 N N . PHE B 1 33 ? 27.988 28.219 23.370 1.00 27.04 32 PHE A N 1
ATOM 2112 C CA . PHE B 1 33 ? 28.451 28.206 24.753 1.00 32.59 32 PHE A CA 1
ATOM 2113 C C . PHE B 1 33 ? 27.969 29.444 25.494 1.00 37.32 32 PHE A C 1
ATOM 2114 O O . PHE B 1 33 ? 28.062 30.557 24.983 1.00 32.86 32 PHE A O 1
ATOM 2122 N N . PHE B 1 34 ? 27.447 29.247 26.697 1.00 38.84 33 PHE A N 1
ATOM 2123 C CA . PHE B 1 34 ? 27.216 30.362 27.610 1.00 42.10 33 PHE A CA 1
ATOM 2124 C C . PHE B 1 34 ? 27.326 29.888 29.045 1.00 43.27 33 PHE A C 1
ATOM 2125 O O . PHE B 1 34 ? 26.673 28.921 29.439 1.00 41.86 33 PHE A O 1
ATOM 2133 N N . ASN B 1 35 ? 28.178 30.559 29.812 1.00 39.57 34 ASN A N 1
ATOM 2134 C CA . ASN B 1 35 ? 28.379 30.218 31.211 1.00 40.61 34 ASN A CA 1
ATOM 2135 C C . ASN B 1 35 ? 28.820 28.764 31.392 1.00 42.61 34 ASN A C 1
ATOM 2136 O O . ASN B 1 35 ? 29.926 28.386 31.012 1.00 39.85 34 ASN A O 1
ATOM 2141 N N . ASN B 1 36 ? 27.934 27.954 31.961 1.00 41.07 35 ASN A N 1
ATOM 2142 C CA . ASN B 1 36 ? 28.226 26.562 32.271 1.00 44.41 35 ASN A CA 1
ATOM 2143 C C . ASN B 1 36 ? 27.797 25.633 31.146 1.00 41.51 35 ASN A C 1
ATOM 2144 O O . ASN B 1 36 ? 28.180 24.459 31.100 1.00 37.90 35 ASN A O 1
ATOM 2149 N N . THR B 1 37 ? 26.994 26.176 30.241 1.00 35.95 36 THR A N 1
ATOM 2150 C CA . THR B 1 37 ? 26.183 25.363 29.352 1.00 35.56 36 THR A CA 1
ATOM 2151 C C . THR B 1 37 ? 26.655 25.366 27.907 1.00 30.95 36 THR A C 1
ATOM 2152 O O . THR B 1 37 ? 27.223 26.338 27.418 1.00 29.69 36 THR A O 1
ATOM 2156 N N . SER B 1 38 ? 26.401 24.254 27.232 1.00 35.91 37 SER A N 1
ATOM 2157 C CA . SER B 1 38 ? 26.667 24.121 25.813 1.00 31.43 37 SER A CA 1
ATOM 2158 C C . SER B 1 38 ? 25.493 23.393 25.194 1.00 34.55 37 SER A C 1
ATOM 2159 O O . SER B 1 38 ? 25.069 22.349 25.690 1.00 30.38 37 SER A O 1
ATOM 2162 N N . ILE B 1 39 ? 24.943 23.949 24.123 1.00 37.56 38 ILE A N 1
ATOM 2163 C CA . ILE B 1 39 ? 23.893 23.244 23.405 1.00 41.42 38 ILE A CA 1
ATOM 2164 C C . ILE B 1 39 ? 24.284 23.050 21.946 1.00 30.07 38 ILE A C 1
ATOM 2165 O O . ILE B 1 39 ? 25.018 23.852 21.374 1.00 20.48 38 ILE A O 1
ATOM 2170 N N . ILE B 1 40 ? 23.812 21.959 21.359 1.00 29.36 39 ILE A N 1
ATOM 2171 C CA . ILE B 1 40 ? 24.026 21.713 19.946 1.00 23.46 39 ILE A CA 1
ATOM 2172 C C . ILE B 1 40 ? 22.693 21.852 19.242 1.00 28.05 39 ILE A C 1
ATOM 2173 O O . ILE B 1 40 ? 21.678 21.319 19.702 1.00 24.64 39 ILE A O 1
ATOM 2178 N N . THR B 1 41 ? 22.698 22.572 18.127 1.00 24.01 40 THR A N 1
ATOM 2179 C CA . THR B 1 41 ? 21.512 22.720 17.310 1.00 22.85 40 THR A CA 1
ATOM 2180 C C . THR B 1 41 ? 21.944 22.948 15.865 1.00 22.02 40 THR A C 1
ATOM 2181 O O . THR B 1 41 ? 23.068 22.610 15.493 1.00 30.69 40 THR A O 1
ATOM 2185 N N . GLN B 1 42 ? 21.051 23.487 15.044 1.00 21.19 41 GLN A N 1
ATOM 2186 C CA . GLN B 1 42 ? 21.388 23.839 13.668 1.00 17.82 41 GLN A CA 1
ATOM 2187 C C . GLN B 1 42 ? 21.040 25.298 13.419 1.00 23.88 41 GLN A C 1
ATOM 2188 O O . GLN B 1 42 ? 20.184 25.866 14.100 1.00 28.53 41 GLN A O 1
ATOM 2194 N N . LEU B 1 43 ? 21.719 25.907 12.451 1.00 23.76 42 LEU A N 1
ATOM 2195 C CA . LEU B 1 43 ? 21.344 27.229 11.968 1.00 24.29 42 LEU A CA 1
ATOM 2196 C C . LEU B 1 43 ? 19.932 27.154 11.409 1.00 23.67 42 LEU A C 1
ATOM 2197 O O . LEU B 1 43 ? 19.610 26.227 10.669 1.00 21.02 42 LEU A O 1
ATOM 2202 N N . THR B 1 44 ? 19.088 28.127 11.732 1.00 23.89 43 THR A N 1
ATOM 2203 C CA . THR B 1 44 ? 17.721 28.093 11.217 1.00 24.70 43 THR A CA 1
ATOM 2204 C C . THR B 1 44 ? 17.479 29.119 10.107 1.00 23.33 43 THR A C 1
ATOM 2205 O O . THR B 1 44 ? 16.463 29.069 9.407 1.00 27.29 43 THR A O 1
ATOM 2209 N N . ARG B 1 45 ? 18.417 30.045 9.940 1.00 23.65 44 ARG A N 1
ATOM 2210 C CA . ARG B 1 45 ? 18.265 31.081 8.928 1.00 24.33 44 ARG A CA 1
ATOM 2211 C C . ARG B 1 45 ? 19.539 31.893 8.780 1.00 25.25 44 ARG A C 1
ATOM 2212 O O . ARG B 1 45 ? 20.201 32.211 9.764 1.00 29.10 44 ARG A O 1
ATOM 2220 N N . VAL B 1 46 ? 19.880 32.218 7.541 1.00 23.72 45 VAL A N 1
ATOM 2221 C CA . VAL B 1 46 ? 21.050 33.034 7.258 1.00 27.73 45 VAL A CA 1
ATOM 2222 C C . VAL B 1 46 ? 20.668 34.129 6.277 1.00 32.33 45 VAL A C 1
ATOM 2223 O O . VAL B 1 46 ? 20.058 33.865 5.241 1.00 35.05 45 VAL A O 1
ATOM 2227 N N . ASP B 1 47 ? 21.001 35.367 6.618 1.00 36.70 46 ASP A N 1
ATOM 2228 C CA . ASP B 1 47 ? 20.822 36.469 5.687 1.00 39.55 46 ASP A CA 1
ATOM 2229 C C . ASP B 1 47 ? 22.055 37.363 5.713 1.00 42.12 46 ASP A C 1
ATOM 2230 O O . ASP B 1 47 ? 23.047 37.046 6.375 1.00 35.49 46 ASP A O 1
ATOM 2235 N N . PHE B 1 48 ? 21.990 38.477 4.993 1.00 48.71 47 PHE A N 1
ATOM 2236 C CA . PHE B 1 48 ? 23.168 39.304 4.764 1.00 44.19 47 PHE A CA 1
ATOM 2237 C C . PHE B 1 48 ? 23.780 39.870 6.044 1.00 30.43 47 PHE A C 1
ATOM 2238 O O . PHE B 1 48 ? 24.961 40.214 6.073 1.00 41.35 47 PHE A O 1
ATOM 2246 N N . ALA B 1 49 ? 22.988 39.952 7.107 1.00 29.71 48 ALA A N 1
ATOM 2247 C CA . ALA B 1 49 ? 23.437 40.631 8.320 1.00 33.82 48 ALA A CA 1
ATOM 2248 C C . ALA B 1 49 ? 23.385 39.774 9.588 1.00 38.88 48 ALA A C 1
ATOM 2249 O O . ALA B 1 49 ? 24.058 40.084 10.574 1.00 35.86 48 ALA A O 1
ATOM 2251 N N . GLU B 1 50 ? 22.593 38.704 9.562 1.00 29.75 49 GLU A N 1
ATOM 2252 C CA . GLU B 1 50 ? 22.317 37.936 10.773 1.00 28.86 49 GLU A CA 1
ATOM 2253 C C . GLU B 1 50 ? 22.154 36.442 10.505 1.00 24.91 49 GLU A C 1
ATOM 2254 O O . GLU B 1 50 ? 21.885 36.027 9.383 1.00 21.70 49 GLU A O 1
ATOM 2260 N N . PHE B 1 51 ? 22.345 35.637 11.543 1.00 24.23 50 PHE A N 1
ATOM 2261 C CA . PHE B 1 51 ? 22.008 34.221 11.471 1.00 27.16 50 PHE A CA 1
ATOM 2262 C C . PHE B 1 51 ? 21.116 33.879 12.645 1.00 23.99 50 PHE A C 1
ATOM 2263 O O . PHE B 1 51 ? 21.209 34.501 13.699 1.00 32.75 50 PHE A O 1
ATOM 2271 N N . HIS B 1 52 ? 20.248 32.890 12.464 1.00 23.34 51 HIS A N 1
ATOM 2272 C CA . HIS B 1 52 ? 19.300 32.526 13.508 1.00 26.70 51 HIS A CA 1
ATOM 2273 C C . HIS B 1 52 ? 19.558 31.144 14.059 1.00 27.58 51 HIS A C 1
ATOM 2274 O O . HIS B 1 52 ? 20.030 30.262 13.352 1.00 22.75 51 HIS A O 1
ATOM 2281 N N . ILE B 1 53 ? 19.230 30.968 15.332 1.00 28.73 52 ILE A N 1
ATOM 2282 C CA . ILE B 1 53 ? 19.112 29.646 15.918 1.00 28.01 52 ILE A CA 1
ATOM 2283 C C . ILE B 1 53 ? 17.856 29.647 16.777 1.00 26.29 52 ILE A C 1
ATOM 2284 O O . ILE B 1 53 ? 17.342 30.709 17.130 1.00 32.80 52 ILE A O 1
ATOM 2289 N N . GLN B 1 54 ? 17.356 28.459 17.100 1.00 19.53 53 GLN A N 1
ATOM 2290 C CA . GLN B 1 54 ? 16.151 28.331 17.905 1.00 20.05 53 GLN A CA 1
ATOM 2291 C C . GLN B 1 54 ? 16.398 27.380 19.053 1.00 24.34 53 GLN A C 1
ATOM 2292 O O . GLN B 1 54 ? 17.018 26.326 18.882 1.00 30.84 53 GLN A O 1
ATOM 2298 N N . THR B 1 55 ? 15.912 27.755 20.230 1.00 25.30 54 THR A N 1
ATOM 2299 C CA . THR B 1 55 ? 16.113 26.958 21.425 1.00 28.89 54 THR A CA 1
ATOM 2300 C C . THR B 1 55 ? 15.192 27.442 22.535 1.00 34.48 54 THR A C 1
ATOM 2301 O O . THR B 1 55 ? 14.814 28.608 22.571 1.00 33.60 54 THR A O 1
ATOM 2305 N N . HIS B 1 56 ? 14.823 26.545 23.439 1.00 37.64 55 HIS A N 1
ATOM 2306 C CA . HIS B 1 56 ? 13.998 26.936 24.575 1.00 49.28 55 HIS A CA 1
ATOM 2307 C C . HIS B 1 56 ? 14.832 27.582 25.679 1.00 42.40 55 HIS A C 1
ATOM 2308 O O . HIS B 1 56 ? 14.291 28.225 26.575 1.00 41.66 55 HIS A O 1
ATOM 2315 N N . ARG B 1 57 ? 16.150 27.418 25.605 1.00 40.53 56 ARG A N 1
ATOM 2316 C CA . ARG B 1 57 ? 17.042 27.939 26.638 1.00 41.96 56 ARG A CA 1
ATOM 2317 C C . ARG B 1 57 ? 17.133 29.466 26.607 1.00 43.59 56 ARG A C 1
ATOM 2318 O O . ARG B 1 57 ? 16.960 30.093 25.558 1.00 34.51 56 ARG A O 1
ATOM 2326 N N . LYS B 1 58 ? 17.400 30.059 27.765 1.00 38.58 57 LYS A N 1
ATOM 2327 C CA . LYS B 1 58 ? 17.653 31.493 27.840 1.00 47.49 57 LYS A CA 1
ATOM 2328 C C . LYS B 1 58 ? 19.144 31.739 27.643 1.00 45.03 57 LYS A C 1
ATOM 2329 O O . LYS B 1 58 ? 19.979 31.113 28.299 1.00 41.83 57 LYS A O 1
ATOM 2335 N N . ILE B 1 59 ? 19.472 32.644 26.731 1.00 38.58 58 ILE A N 1
ATOM 2336 C CA . ILE B 1 59 ? 20.860 32.971 26.445 1.00 40.83 58 ILE A CA 1
ATOM 2337 C C . ILE B 1 59 ? 21.101 34.441 26.752 1.00 43.87 58 ILE A C 1
ATOM 2338 O O . ILE B 1 59 ? 20.379 35.303 26.252 1.00 37.21 58 ILE A O 1
ATOM 2343 N N . PRO B 1 60 ? 22.123 34.731 27.573 1.00 58.19 59 PRO A N 1
ATOM 2344 C CA . PRO B 1 60 ? 22.440 36.110 27.965 1.00 60.48 59 PRO A CA 1
ATOM 2345 C C . PRO B 1 60 ? 22.547 37.040 26.761 1.00 67.98 59 PRO A C 1
ATOM 2346 O O . PRO B 1 60 ? 23.095 36.655 25.726 1.00 64.78 59 PRO A O 1
ATOM 2350 N N . SER B 1 61 ? 22.024 38.254 26.901 1.00 67.03 60 SER A N 1
ATOM 2351 C CA . SER B 1 61 ? 22.062 39.231 25.821 1.00 72.58 60 SER A CA 1
ATOM 2352 C C . SER B 1 61 ? 23.094 40.320 26.102 1.00 70.22 60 SER A C 1
ATOM 2353 O O . SER B 1 61 ? 23.742 40.319 27.150 1.00 66.19 60 SER A O 1
ATOM 2356 N N . GLY B 1 62 ? 23.246 41.245 25.158 1.00 75.54 61 GLY A N 1
ATOM 2357 C CA . GLY B 1 62 ? 24.175 42.351 25.306 1.00 81.25 61 GLY A CA 1
ATOM 2358 C C . GLY B 1 62 ? 25.590 41.887 25.586 1.00 84.76 61 GLY A C 1
ATOM 2359 O O . GLY B 1 62 ? 26.375 42.589 26.226 1.00 82.10 61 GLY A O 1
ATOM 2360 N N . HIS B 1 63 ? 25.915 40.694 25.100 1.00 82.98 62 HIS A N 1
ATOM 2361 C CA . HIS B 1 63 ? 27.221 40.098 25.332 1.00 75.05 62 HIS A CA 1
ATOM 2362 C C . HIS B 1 63 ? 27.579 39.178 24.170 1.00 61.13 62 HIS A C 1
ATOM 2363 O O . HIS B 1 63 ? 26.715 38.492 23.626 1.00 65.02 62 HIS A O 1
ATOM 2370 N N . LYS B 1 64 ? 28.848 39.181 23.778 1.00 47.81 63 LYS A N 1
ATOM 2371 C CA . LYS B 1 64 ? 29.321 38.291 22.723 1.00 51.01 63 LYS A CA 1
ATOM 2372 C C . LYS B 1 64 ? 29.257 36.830 23.172 1.00 46.27 63 LYS A C 1
ATOM 2373 O O . LYS B 1 64 ? 29.757 36.477 24.241 1.00 54.06 63 LYS A O 1
ATOM 2379 N N . ILE B 1 65 ? 28.638 35.989 22.352 1.00 43.19 64 ILE A N 1
ATOM 2380 C CA . ILE B 1 65 ? 28.502 34.571 22.664 1.00 40.04 64 ILE A CA 1
ATOM 2381 C C . ILE B 1 65 ? 29.472 33.733 21.829 1.00 32.91 64 ILE A C 1
ATOM 2382 O O . ILE B 1 65 ? 29.676 34.001 20.646 1.00 30.66 64 ILE A O 1
ATOM 2387 N N . ARG B 1 66 ? 30.072 32.723 22.449 1.00 36.54 65 ARG A N 1
ATOM 2388 C CA . ARG B 1 66 ? 30.986 31.827 21.745 1.00 39.04 65 ARG A CA 1
ATOM 2389 C C . ARG B 1 66 ? 30.243 30.742 20.962 1.00 32.55 65 ARG A C 1
ATOM 2390 O O . ARG B 1 66 ? 29.353 30.072 21.494 1.00 29.13 65 ARG A O 1
ATOM 2398 N N . PHE B 1 67 ? 30.616 30.578 19.694 1.00 28.01 66 PHE A N 1
ATOM 2399 C CA . PHE B 1 67 ? 30.039 29.539 18.852 1.00 25.04 66 PHE A CA 1
ATOM 2400 C C . PHE B 1 67 ? 31.109 28.637 18.262 1.00 33.58 66 PHE A C 1
ATOM 2401 O O . PHE B 1 67 ? 32.271 29.035 18.113 1.00 25.47 66 PHE A O 1
ATOM 2409 N N . LEU B 1 68 ? 30.688 27.427 17.905 1.00 25.28 67 LEU A N 1
ATOM 2410 C CA . LEU B 1 68 ? 31.515 26.496 17.168 1.00 30.83 67 LEU A CA 1
ATOM 2411 C C . LEU B 1 68 ? 30.647 25.829 16.104 1.00 25.54 67 LEU A C 1
ATOM 2412 O O . LEU B 1 68 ? 29.674 25.147 16.420 1.00 25.29 67 LEU A O 1
ATOM 2417 N N . LEU B 1 69 ? 30.981 26.051 14.839 1.00 27.62 68 LEU A N 1
ATOM 2418 C CA . LEU B 1 69 ? 30.348 25.319 13.754 1.00 28.86 68 LEU A CA 1
ATOM 2419 C C . LEU B 1 69 ? 31.188 24.098 13.454 1.00 28.02 68 LEU A C 1
ATOM 2420 O O . LEU B 1 69 ? 32.351 24.222 13.066 1.00 24.79 68 LEU A O 1
ATOM 2425 N N . HIS B 1 70 ? 30.605 22.918 13.649 1.00 29.11 69 HIS A N 1
ATOM 2426 C CA . HIS B 1 70 ? 31.339 21.677 13.458 1.00 32.32 69 HIS A CA 1
ATOM 2427 C C . HIS B 1 70 ? 31.291 21.253 11.994 1.00 38.72 69 HIS A C 1
ATOM 2428 O O . HIS B 1 70 ? 30.635 20.273 11.642 1.00 39.22 69 HIS A O 1
ATOM 2435 N N . SER B 1 71 ? 31.993 22.004 11.148 1.00 32.61 70 SER A N 1
ATOM 2436 C CA . SER B 1 71 ? 31.999 21.751 9.712 1.00 37.13 70 SER A CA 1
ATOM 2437 C C . SER B 1 71 ? 32.918 20.593 9.342 1.00 41.03 70 SER A C 1
ATOM 2438 O O . SER B 1 71 ? 33.740 20.155 10.149 1.00 33.55 70 SER A O 1
ATOM 2441 N N . ASP B 1 72 ? 32.764 20.106 8.114 1.00 45.20 71 ASP A N 1
ATOM 2442 C CA . ASP B 1 72 ? 33.598 19.032 7.587 1.00 48.07 71 ASP A CA 1
ATOM 2443 C C . ASP B 1 72 ? 35.024 19.522 7.390 1.00 52.54 71 ASP A C 1
ATOM 2444 O O . ASP B 1 72 ? 35.972 18.736 7.409 1.00 60.59 71 ASP A O 1
ATOM 2449 N N . SER B 1 73 ? 35.163 20.830 7.197 1.00 49.16 72 SER A N 1
ATOM 2450 C CA . SER B 1 73 ? 36.454 21.437 6.904 1.00 55.56 72 SER A CA 1
ATOM 2451 C C . SER B 1 73 ? 37.235 21.721 8.184 1.00 53.03 72 SER A C 1
ATOM 2452 O O . SER B 1 73 ? 38.413 22.072 8.139 1.00 55.58 72 SER A O 1
ATOM 2455 N N . GLY B 1 74 ? 36.569 21.555 9.321 1.00 47.40 73 GLY A N 1
ATOM 2456 C CA . GLY B 1 74 ? 37.167 21.818 10.617 1.00 37.64 73 GLY A CA 1
ATOM 2457 C C . GLY B 1 74 ? 36.220 22.641 11.463 1.00 38.61 73 GLY A C 1
ATOM 2458 O O . GLY B 1 74 ? 35.215 23.138 10.964 1.00 44.78 73 GLY A O 1
ATOM 2459 N N . LYS B 1 75 ? 36.526 22.780 12.747 1.00 37.52 74 LYS A N 1
ATOM 2460 C CA . LYS B 1 75 ? 35.704 23.598 13.622 1.00 36.10 74 LYS A CA 1
ATOM 2461 C C . LYS B 1 75 ? 35.878 25.066 13.241 1.00 37.26 74 LYS A C 1
ATOM 2462 O O . LYS B 1 75 ? 37.003 25.559 13.131 1.00 36.66 74 LYS A O 1
ATOM 2468 N N . ILE B 1 76 ? 34.767 25.760 13.025 1.00 35.31 75 ILE A N 1
ATOM 2469 C CA . ILE B 1 76 ? 34.816 27.191 12.758 1.00 31.93 75 ILE A CA 1
ATOM 2470 C C . ILE B 1 76 ? 34.367 27.937 14.001 1.00 36.45 75 ILE A C 1
ATOM 2471 O O . ILE B 1 76 ? 33.182 27.929 14.344 1.00 32.64 75 ILE A O 1
ATOM 2476 N N . GLU B 1 77 ? 35.308 28.574 14.689 1.00 29.36 76 GLU A N 1
ATOM 2477 C CA . GLU B 1 77 ? 34.947 29.302 15.895 1.00 29.51 76 GLU A CA 1
ATOM 2478 C C . GLU B 1 77 ? 34.810 30.806 15.670 1.00 22.71 76 GLU A C 1
ATOM 2479 O O . GLU B 1 77 ? 35.516 31.408 14.854 1.00 22.31 76 GLU A O 1
ATOM 2485 N N . PHE B 1 78 ? 33.876 31.400 16.395 1.00 23.79 77 PHE A N 1
ATOM 2486 C CA . PHE B 1 78 ? 33.602 32.815 16.264 1.00 24.42 77 PHE A CA 1
ATOM 2487 C C . PHE B 1 78 ? 32.769 33.275 17.448 1.00 27.90 77 PHE A C 1
ATOM 2488 O O . PHE B 1 78 ? 32.262 32.458 18.215 1.00 26.40 77 PHE A O 1
ATOM 2496 N N . ASN B 1 79 ? 32.647 34.587 17.599 1.00 34.32 78 ASN A N 1
ATOM 2497 C CA . ASN B 1 79 ? 31.791 35.165 18.616 1.00 35.78 78 ASN A CA 1
ATOM 2498 C C . ASN B 1 79 ? 30.744 35.996 17.915 1.00 33.58 78 ASN A C 1
ATOM 2499 O O . ASN B 1 79 ? 30.990 36.509 16.828 1.00 34.70 78 ASN A O 1
ATOM 2504 N N . ALA B 1 80 ? 29.572 36.123 18.523 1.00 29.64 79 ALA A N 1
ATOM 2505 C CA . ALA B 1 80 ? 28.513 36.919 17.932 1.00 27.76 79 ALA A CA 1
ATOM 2506 C C . ALA B 1 80 ? 27.560 37.405 19.004 1.00 30.91 79 ALA A C 1
ATOM 2507 O O . ALA B 1 80 ? 27.267 36.697 19.968 1.00 34.56 79 ALA A O 1
ATOM 2509 N N . ALA B 1 81 ? 27.084 38.628 18.834 1.00 30.80 80 ALA A N 1
ATOM 2510 C CA . ALA B 1 81 ? 26.162 39.217 19.787 1.00 33.91 80 ALA A CA 1
ATOM 2511 C C . ALA B 1 81 ? 24.724 39.011 19.329 1.00 29.77 80 ALA A C 1
ATOM 2512 O O . ALA B 1 81 ? 24.431 39.001 18.132 1.00 29.47 80 ALA A O 1
ATOM 2514 N N . LEU B 1 82 ? 23.836 38.849 20.300 1.00 33.92 81 LEU A N 1
ATOM 2515 C CA . LEU B 1 82 ? 22.417 38.677 20.044 1.00 36.94 81 LEU A CA 1
ATOM 2516 C C . LEU B 1 82 ? 21.818 40.027 19.678 1.00 43.27 81 LEU A C 1
ATOM 2517 O O . LEU B 1 82 ? 22.076 41.027 20.348 1.00 47.19 81 LEU A O 1
ATOM 2522 N N . THR B 1 83 ? 21.028 40.058 18.611 1.00 42.69 82 THR A N 1
ATOM 2523 C CA . THR B 1 83 ? 20.404 41.299 18.165 1.00 47.09 82 THR A CA 1
ATOM 2524 C C . THR B 1 83 ? 18.897 41.295 18.418 1.00 50.42 82 THR A C 1
ATOM 2525 O O . THR B 1 83 ? 18.325 42.309 18.819 1.00 47.18 82 THR A O 1
ATOM 2529 N N . LYS B 1 84 ? 18.262 40.151 18.180 1.00 40.81 83 LYS A N 1
ATOM 2530 C CA . LYS B 1 84 ? 16.815 40.024 18.327 1.00 48.24 83 LYS A CA 1
ATOM 2531 C C . LYS B 1 84 ? 16.463 38.700 18.985 1.00 44.19 83 LYS A C 1
ATOM 2532 O O . LYS B 1 84 ? 17.246 37.748 18.944 1.00 32.86 83 LYS A O 1
ATOM 2538 N N . HIS B 1 85 ? 15.281 38.631 19.583 1.00 42.83 84 HIS A N 1
ATOM 2539 C CA . HIS B 1 85 ? 14.779 37.362 20.097 1.00 49.29 84 HIS A CA 1
ATOM 2540 C C . HIS B 1 85 ? 13.282 37.422 20.348 1.00 52.92 84 HIS A C 1
ATOM 2541 O O . HIS B 1 85 ? 12.761 38.429 20.825 1.00 53.95 84 HIS A O 1
ATOM 2548 N N . ASP B 1 86 ? 12.593 36.338 20.016 1.00 47.38 85 ASP A N 1
ATOM 2549 C CA . ASP B 1 86 ? 11.163 36.230 20.273 1.00 55.89 85 ASP A CA 1
ATOM 2550 C C . ASP B 1 86 ? 10.714 34.788 20.108 1.00 49.44 85 ASP A C 1
ATOM 2551 O O . ASP B 1 86 ? 11.538 33.881 20.044 1.00 39.51 85 ASP A O 1
ATOM 2556 N N . ASN B 1 87 ? 9.409 34.574 20.037 1.00 59.62 86 ASN A N 1
ATOM 2557 C CA . ASN B 1 87 ? 8.889 33.221 19.928 1.00 65.59 86 ASN A CA 1
ATOM 2558 C C . ASN B 1 87 ? 8.662 32.786 18.491 1.00 68.33 86 ASN A C 1
ATOM 2559 O O . ASN B 1 87 ? 7.890 33.402 17.763 1.00 67.87 86 ASN A O 1
ATOM 2564 N N . SER B 1 88 ? 9.347 31.721 18.088 1.00 74.54 87 SER A N 1
ATOM 2565 C CA . SER B 1 88 ? 9.251 31.246 16.717 1.00 81.90 87 SER A CA 1
ATOM 2566 C C . SER B 1 88 ? 8.126 30.234 16.568 1.00 86.58 87 SER A C 1
ATOM 2567 O O . SER B 1 88 ? 8.118 29.453 15.623 1.00 92.76 87 SER A O 1
ATOM 2570 N N . GLY B 1 89 ? 7.187 30.242 17.509 1.00 86.78 88 GLY A N 1
ATOM 2571 C CA . GLY B 1 89 ? 5.980 29.437 17.399 1.00 86.09 88 GLY A CA 1
ATOM 2572 C C . GLY B 1 89 ? 6.165 28.003 16.933 1.00 86.65 88 GLY A C 1
ATOM 2573 O O . GLY B 1 89 ? 5.352 27.480 16.169 1.00 81.61 88 GLY A O 1
ATOM 2574 N N . VAL B 1 90 ? 7.240 27.367 17.387 1.00 85.16 89 VAL A N 1
ATOM 2575 C CA . VAL B 1 90 ? 7.441 25.942 17.155 1.00 78.09 89 VAL A CA 1
ATOM 2576 C C . VAL B 1 90 ? 7.559 25.279 18.514 1.00 70.42 89 VAL A C 1
ATOM 2577 O O . VAL B 1 90 ? 8.624 25.315 19.133 1.00 64.23 89 VAL A O 1
ATOM 2581 N N . ASP B 1 91 ? 6.466 24.682 18.980 1.00 70.91 90 ASP A N 1
ATOM 2582 C CA . ASP B 1 91 ? 6.407 24.205 20.352 1.00 72.40 90 ASP A CA 1
ATOM 2583 C C . ASP B 1 91 ? 6.701 25.424 21.213 1.00 68.58 90 ASP A C 1
ATOM 2584 O O . ASP B 1 91 ? 7.310 25.328 22.279 1.00 59.09 90 ASP A O 1
ATOM 2589 N N . LYS B 1 92 ? 6.254 26.576 20.716 1.00 73.94 91 LYS A N 1
ATOM 2590 C CA . LYS B 1 92 ? 6.596 27.879 21.277 1.00 74.17 91 LYS A CA 1
ATOM 2591 C C . LYS B 1 92 ? 8.043 27.959 21.756 1.00 70.41 91 LYS A C 1
ATOM 2592 O O . LYS B 1 92 ? 8.312 28.018 22.956 1.00 73.02 91 LYS A O 1
ATOM 2598 N N . GLY B 1 93 ? 8.966 27.959 20.799 1.00 63.82 92 GLY A N 1
ATOM 2599 C CA . GLY B 1 93 ? 10.380 28.085 21.092 1.00 51.05 92 GLY A CA 1
ATOM 2600 C C . GLY B 1 93 ? 10.849 29.507 20.866 1.00 50.40 92 GLY A C 1
ATOM 2601 O O . GLY B 1 93 ? 10.092 30.351 20.387 1.00 42.98 92 GLY A O 1
ATOM 2602 N N . ILE B 1 94 ? 12.099 29.780 21.218 1.00 43.47 93 ILE A N 1
ATOM 2603 C CA . ILE B 1 94 ? 12.660 31.109 21.032 1.00 40.52 93 ILE A CA 1
ATOM 2604 C C . ILE B 1 94 ? 13.549 31.166 19.802 1.00 35.91 93 ILE A C 1
ATOM 2605 O O . ILE B 1 94 ? 14.469 30.365 19.651 1.00 34.28 93 ILE A O 1
ATOM 2610 N N . ARG B 1 95 ? 13.258 32.115 18.923 1.00 41.18 94 ARG A N 1
ATOM 2611 C CA . ARG B 1 95 ? 14.100 32.387 17.772 1.00 37.21 94 ARG A CA 1
ATOM 2612 C C . ARG B 1 95 ? 15.070 33.504 18.129 1.00 35.31 94 ARG A C 1
ATOM 2613 O O . ARG B 1 95 ? 14.656 34.631 18.402 1.00 33.88 94 ARG A O 1
ATOM 2621 N N . TYR B 1 96 ? 16.357 33.175 18.152 1.00 29.72 95 TYR A N 1
ATOM 2622 C CA . TYR B 1 96 ? 17.408 34.151 18.412 1.00 32.10 95 TYR A CA 1
ATOM 2623 C C . TYR B 1 96 ? 18.051 34.608 17.112 1.00 38.93 95 TYR A C 1
ATOM 2624 O O . TYR B 1 96 ? 18.385 33.789 16.254 1.00 32.98 95 TYR A O 1
ATOM 2633 N N . ALA B 1 97 ? 18.240 35.914 16.972 1.00 29.79 96 ALA A N 1
ATOM 2634 C CA . ALA B 1 97 ? 18.990 36.443 15.845 1.00 33.27 96 ALA A CA 1
ATOM 2635 C C . ALA B 1 97 ? 20.315 37.014 16.337 1.00 32.70 96 ALA A C 1
ATOM 2636 O O . ALA B 1 97 ? 20.349 37.826 17.261 1.00 39.08 96 ALA A O 1
ATOM 2638 N N . PHE B 1 98 ? 21.406 36.566 15.727 1.00 33.70 97 PHE A N 1
ATOM 2639 C CA . PHE B 1 98 ? 22.740 37.032 16.075 1.00 27.66 97 PHE A CA 1
ATOM 2640 C C . PHE B 1 98 ? 23.329 37.754 14.872 1.00 26.97 97 PHE A C 1
ATOM 2641 O O . PHE B 1 98 ? 23.052 37.392 13.733 1.00 35.12 97 PHE A O 1
ATOM 2649 N N . SER B 1 99 ? 24.128 38.784 15.115 1.00 32.66 98 SER A N 1
ATOM 2650 C CA . SER B 1 99 ? 24.834 39.437 14.022 1.00 31.02 98 SER A CA 1
ATOM 2651 C C . SER B 1 99 ? 25.853 38.466 13.453 1.00 30.78 98 SER A C 1
ATOM 2652 O O . SER B 1 99 ? 26.480 37.719 14.199 1.00 36.77 98 SER A O 1
ATOM 2655 N N . LEU B 1 100 ? 26.015 38.464 12.136 1.00 29.92 99 LEU A N 1
ATOM 2656 C CA . LEU B 1 100 ? 27.039 37.627 11.533 1.00 27.83 99 LEU A CA 1
ATOM 2657 C C . LEU B 1 100 ? 28.383 38.032 12.105 1.00 27.53 99 LEU A C 1
ATOM 2658 O O . LEU B 1 100 ? 28.642 39.216 12.312 1.00 28.73 99 LEU A O 1
ATOM 2663 N N . PRO B 1 101 ? 29.238 37.046 12.382 1.00 28.33 100 PRO A N 1
ATOM 2664 C CA . PRO B 1 101 ? 30.570 37.349 12.904 1.00 29.67 100 PRO A CA 1
ATOM 2665 C C . PRO B 1 101 ? 31.367 38.087 11.843 1.00 27.59 100 PRO A C 1
ATOM 2666 O O . PRO B 1 101 ? 31.109 37.920 10.649 1.00 24.57 100 PRO A O 1
ATOM 2670 N N . GLU B 1 102 ? 32.323 38.896 12.276 1.00 27.45 101 GLU A N 1
ATOM 2671 C CA . GLU B 1 102 ? 33.137 39.669 11.352 1.00 34.27 101 GLU A CA 1
ATOM 2672 C C . GLU B 1 102 ? 34.489 38.995 11.233 1.00 27.28 101 GLU A C 1
ATOM 2673 O O . GLU B 1 102 ? 35.331 39.393 10.438 1.00 25.70 101 GLU A O 1
ATOM 2679 N N . CYS B 1 103 ? 34.685 37.961 12.038 1.00 27.27 102 CYS A N 1
ATOM 2680 C CA . CYS B 1 103 ? 35.896 37.164 11.967 1.00 31.35 102 CYS A CA 1
ATOM 2681 C C . CYS B 1 103 ? 35.601 35.703 12.289 1.00 29.09 102 CYS A C 1
ATOM 2682 O O . CYS B 1 103 ? 34.888 35.396 13.244 1.00 33.59 102 CYS A O 1
ATOM 2685 N N . LEU B 1 104 ? 36.144 34.810 11.471 1.00 34.65 103 LEU A N 1
ATOM 2686 C CA . LEU B 1 104 ? 36.029 33.382 11.697 1.00 26.68 103 LEU A CA 1
ATOM 2687 C C . LEU B 1 104 ? 37.423 32.805 11.806 1.00 29.54 103 LEU A C 1
ATOM 2688 O O . LEU B 1 104 ? 38.334 33.227 11.092 1.00 29.86 103 LEU A O 1
ATOM 2693 N N . GLN B 1 105 ? 37.587 31.840 12.701 1.00 31.36 104 GLN A N 1
ATOM 2694 C CA . GLN B 1 105 ? 38.834 31.097 12.774 1.00 40.58 104 GLN A CA 1
ATOM 2695 C C . GLN B 1 105 ? 38.577 29.597 12.667 1.00 32.44 104 GLN A C 1
ATOM 2696 O O . GLN B 1 105 ? 37.884 29.009 13.495 1.00 36.58 104 GLN A O 1
ATOM 2702 N N . VAL B 1 106 ? 39.130 28.986 11.627 1.00 31.69 105 VAL A N 1
ATOM 2703 C CA . VAL B 1 106 ? 38.998 27.557 11.437 1.00 32.98 105 VAL A CA 1
ATOM 2704 C C . VAL B 1 106 ? 40.060 26.848 12.257 1.00 33.48 105 VAL A C 1
ATOM 2705 O O . VAL B 1 106 ? 41.256 26.985 11.998 1.00 34.24 105 VAL A O 1
ATOM 2709 N N . VAL B 1 107 ? 39.613 26.105 13.260 1.00 33.09 106 VAL A N 1
ATOM 2710 C CA . VAL B 1 107 ? 40.509 25.348 14.114 1.00 39.28 106 VAL A CA 1
ATOM 2711 C C . VAL B 1 107 ? 40.194 23.864 13.996 1.00 40.82 106 VAL A C 1
ATOM 2712 O O . VAL B 1 107 ? 39.062 23.477 13.708 1.00 43.89 106 VAL A O 1
ATOM 2716 N N . GLN B 1 108 ? 41.206 23.034 14.203 1.00 43.64 107 GLN A N 1
ATOM 2717 C CA . GLN B 1 108 ? 41.017 21.592 14.180 1.00 53.06 107 GLN A CA 1
ATOM 2718 C C . GLN B 1 108 ? 40.804 21.105 15.605 1.00 51.11 107 GLN A C 1
ATOM 2719 O O . GLN B 1 108 ? 40.337 19.992 15.841 1.00 52.01 107 GLN A O 1
ATOM 2725 N N . ARG B 1 109 ? 41.130 21.975 16.553 1.00 56.84 108 ARG A N 1
ATOM 2726 C CA . ARG B 1 109 ? 41.030 21.660 17.970 1.00 60.84 108 ARG A CA 1
ATOM 2727 C C . ARG B 1 109 ? 39.763 22.247 18.589 1.00 53.25 108 ARG A C 1
ATOM 2728 O O . ARG B 1 109 ? 39.360 23.369 18.272 1.00 49.13 108 ARG A O 1
ATOM 2736 N N . ARG B 1 110 ? 39.140 21.477 19.473 1.00 49.11 109 ARG A N 1
ATOM 2737 C CA . ARG B 1 110 ? 37.972 21.937 20.206 1.00 47.17 109 ARG A CA 1
ATOM 2738 C C . ARG B 1 110 ? 38.418 22.757 21.411 1.00 47.77 109 ARG A C 1
ATOM 2739 O O . ARG B 1 110 ? 38.980 22.218 22.362 1.00 64.69 109 ARG A O 1
ATOM 2747 N N . ARG B 1 111 ? 38.179 24.062 21.372 1.00 41.07 110 ARG A N 1
ATOM 2748 C CA . ARG B 1 111 ? 38.612 24.932 22.460 1.00 51.74 110 ARG A CA 1
ATOM 2749 C C . ARG B 1 111 ? 37.441 25.316 23.354 1.00 55.60 110 ARG A C 1
ATOM 2750 O O . ARG B 1 111 ? 36.965 26.453 23.322 1.00 66.93 110 ARG A O 1
ATOM 2758 N N . ASP B 1 112 ? 36.986 24.363 24.156 1.00 36.98 111 ASP A N 1
ATOM 2759 C CA . ASP B 1 112 ? 35.832 24.580 25.012 1.00 36.37 111 ASP A CA 1
ATOM 2760 C C . ASP B 1 112 ? 36.128 25.662 26.051 1.00 31.42 111 ASP A C 1
ATOM 2761 O O . ASP B 1 112 ? 36.960 25.468 26.937 1.00 31.84 111 ASP A O 1
ATOM 2766 N N . PRO B 1 113 ? 35.446 26.813 25.939 1.00 29.40 112 PRO A N 1
ATOM 2767 C CA . PRO B 1 113 ? 35.690 27.959 26.824 1.00 38.00 112 PRO A CA 1
ATOM 2768 C C . PRO B 1 113 ? 35.229 27.720 28.262 1.00 43.14 112 PRO A C 1
ATOM 2769 O O . PRO B 1 113 ? 35.560 28.512 29.146 1.00 40.49 112 PRO A O 1
ATOM 2773 N N . ARG B 1 114 ? 34.472 26.649 28.490 1.00 32.75 113 ARG A N 1
ATOM 2774 C CA . ARG B 1 114 ? 33.942 26.364 29.817 1.00 27.65 113 ARG A CA 1
ATOM 2775 C C . ARG B 1 114 ? 34.998 25.732 30.723 1.00 35.77 113 ARG A C 1
ATOM 2776 O O . ARG B 1 114 ? 34.842 25.708 31.943 1.00 38.29 113 ARG A O 1
ATOM 2784 N N . PHE B 1 115 ? 36.076 25.231 30.128 1.00 32.62 114 PHE A N 1
ATOM 2785 C CA . PHE B 1 115 ? 37.109 24.534 30.889 1.00 29.71 114 PHE A CA 1
ATOM 2786 C C . PHE B 1 115 ? 38.131 25.492 31.497 1.00 30.26 114 PHE A C 1
ATOM 2787 O O . PHE B 1 115 ? 38.506 26.491 30.878 1.00 29.65 114 PHE A O 1
ATOM 2795 N N . ARG B 1 116 ? 38.577 25.174 32.711 1.00 26.85 115 ARG A N 1
ATOM 2796 C CA . ARG B 1 116 ? 39.576 25.982 33.405 1.00 35.18 115 ARG A CA 1
ATOM 2797 C C . ARG B 1 116 ? 40.707 25.102 33.927 1.00 34.61 115 ARG A C 1
ATOM 2798 O O . ARG B 1 116 ? 40.496 23.938 34.261 1.00 44.38 115 ARG A O 1
ATOM 2806 N N . LEU B 1 117 ? 41.908 25.666 33.996 1.00 36.91 116 LEU A N 1
ATOM 2807 C CA . LEU B 1 117 ? 43.102 24.898 34.337 1.00 26.82 116 LEU A CA 1
ATOM 2808 C C . LEU B 1 117 ? 43.429 24.890 35.833 1.00 35.85 116 LEU A C 1
ATOM 2809 O O . LEU B 1 117 ? 43.565 25.941 36.458 1.00 36.61 116 LEU A O 1
ATOM 2814 N N . ARG B 1 118 ? 43.561 23.692 36.396 1.00 43.41 117 ARG A N 1
ATOM 2815 C CA . ARG B 1 118 ? 43.977 23.520 37.785 1.00 52.84 117 ARG A CA 1
ATOM 2816 C C . ARG B 1 118 ? 45.481 23.752 37.886 1.00 49.64 117 ARG A C 1
ATOM 2817 O O . ARG B 1 118 ? 46.203 23.544 36.915 1.00 56.25 117 ARG A O 1
ATOM 2825 N N . HIS B 1 119 ? 45.960 24.188 39.049 1.00 46.59 118 HIS A N 1
ATOM 2826 C CA . HIS B 1 119 ? 47.376 24.533 39.185 1.00 33.32 118 HIS A CA 1
ATOM 2827 C C . HIS B 1 119 ? 47.899 24.390 40.614 1.00 48.32 118 HIS A C 1
ATOM 2828 O O . HIS B 1 119 ? 47.148 24.077 41.535 1.00 50.57 118 HIS A O 1
ATOM 2835 N N . GLU B 1 120 ? 49.196 24.621 40.793 1.00 63.33 119 GLU A N 1
ATOM 2836 C CA . GLU B 1 120 ? 49.824 24.500 42.110 1.00 77.97 119 GLU A CA 1
ATOM 2837 C C . GLU B 1 120 ? 50.217 25.859 42.703 1.00 75.15 119 GLU A C 1
ATOM 2838 O O . GLU B 1 120 ? 50.493 25.971 43.901 1.00 74.68 119 GLU A O 1
ATOM 2844 N N . HIS B 1 121 ? 50.224 26.887 41.860 1.00 68.29 120 HIS A N 1
ATOM 2845 C CA . HIS B 1 121 ? 50.652 28.224 42.265 1.00 64.15 120 HIS A CA 1
ATOM 2846 C C . HIS B 1 121 ? 49.859 28.823 43.433 1.00 57.37 120 HIS A C 1
ATOM 2847 O O . HIS B 1 121 ? 48.707 28.465 43.673 1.00 57.11 120 HIS A O 1
ATOM 2854 N N . ASP B 1 122 ? 50.506 29.740 44.148 1.00 39.98 121 ASP A N 1
ATOM 2855 C CA . ASP B 1 122 ? 49.912 30.442 45.283 1.00 42.79 121 ASP A CA 1
ATOM 2856 C C . ASP B 1 122 ? 49.159 31.683 44.806 1.00 33.92 121 ASP A C 1
ATOM 2857 O O . ASP B 1 122 ? 49.592 32.802 45.050 1.00 30.13 121 ASP A O 1
ATOM 2862 N N . PHE B 1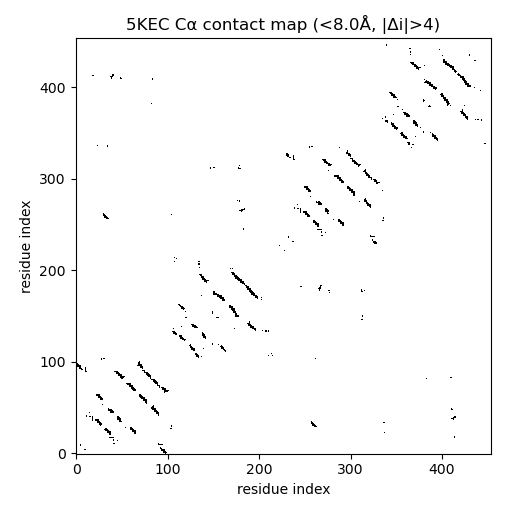 123 ? 48.041 31.484 44.119 1.00 25.06 122 PHE A N 1
ATOM 2863 C CA . PHE B 1 123 ? 47.281 32.600 43.573 1.00 24.57 122 PHE A CA 1
ATOM 2864 C C . PHE B 1 123 ? 46.077 32.875 44.457 1.00 26.55 122 PHE A C 1
ATOM 2865 O O . PHE B 1 123 ? 45.403 31.947 44.894 1.00 21.35 122 PHE A O 1
ATOM 2873 N N . TYR B 1 124 ? 45.806 34.151 44.716 1.00 19.48 123 TYR A N 1
ATOM 2874 C CA . TYR B 1 124 ? 44.676 34.534 45.558 1.00 18.59 123 TYR A CA 1
ATOM 2875 C C . TYR B 1 124 ? 43.936 35.701 44.916 1.00 23.94 123 TYR A C 1
ATOM 2876 O O . TYR B 1 124 ? 44.451 36.342 43.994 1.00 25.26 123 TYR A O 1
ATOM 2885 N N . CYS B 1 125 ? 42.723 35.961 45.389 1.00 16.99 124 CYS A N 1
ATOM 2886 C CA . CYS B 1 125 ? 41.976 37.143 44.973 1.00 19.80 124 CYS A CA 1
ATOM 2887 C C . CYS B 1 125 ? 41.490 37.884 46.209 1.00 24.85 124 CYS A C 1
ATOM 2888 O O . CYS B 1 125 ? 40.797 37.309 47.057 1.00 24.96 124 CYS A O 1
ATOM 2891 N N . ARG B 1 126 ? 41.855 39.157 46.318 1.00 20.39 125 ARG A N 1
ATOM 2892 C CA . ARG B 1 126 ? 41.476 39.935 47.486 1.00 27.53 125 ARG A CA 1
ATOM 2893 C C . ARG B 1 126 ? 40.729 41.175 47.037 1.00 23.24 125 ARG A C 1
ATOM 2894 O O . ARG B 1 126 ? 40.778 41.544 45.867 1.00 24.15 125 ARG A O 1
ATOM 2902 N N . GLY B 1 127 ? 40.046 41.817 47.976 1.00 19.73 126 GLY A N 1
ATOM 2903 C CA . GLY B 1 127 ? 39.232 42.977 47.670 1.00 21.71 126 GLY A CA 1
ATOM 2904 C C . GLY B 1 127 ? 38.266 43.265 48.802 1.00 28.47 126 GLY A C 1
ATOM 2905 O O . GLY B 1 127 ? 38.345 42.656 49.869 1.00 19.21 126 GLY A O 1
ATOM 2906 N N . ARG B 1 128 ? 37.366 44.213 48.575 1.00 27.59 127 ARG A N 1
ATOM 2907 C CA . ARG B 1 128 ? 36.346 44.529 49.562 1.00 20.66 127 ARG A CA 1
ATOM 2908 C C . ARG B 1 128 ? 34.983 44.452 48.908 1.00 20.22 127 ARG A C 1
ATOM 2909 O O . ARG B 1 128 ? 34.816 44.861 47.758 1.00 25.48 127 ARG A O 1
ATOM 2917 N N . HIS B 1 129 ? 34.011 43.909 49.634 1.00 19.61 128 HIS A N 1
ATOM 2918 C CA . HIS B 1 129 ? 32.641 43.903 49.147 1.00 22.66 128 HIS A CA 1
ATOM 2919 C C . HIS B 1 129 ? 32.091 45.328 49.180 1.00 24.61 128 HIS A C 1
ATOM 2920 O O . HIS B 1 129 ? 32.778 46.261 49.608 1.00 27.39 128 HIS A O 1
ATOM 2927 N N . LYS B 1 130 ? 30.860 45.492 48.712 1.00 28.28 129 LYS A N 1
ATOM 2928 C CA . LYS B 1 130 ? 30.237 46.804 48.612 1.00 36.74 129 LYS A CA 1
ATOM 2929 C C . LYS B 1 130 ? 30.153 47.511 49.963 1.00 44.01 129 LYS A C 1
ATOM 2930 O O . LYS B 1 130 ? 30.207 48.740 50.027 1.00 36.36 129 LYS A O 1
ATOM 2936 N N . ASN B 1 131 ? 30.012 46.738 51.036 1.00 33.57 130 ASN A N 1
ATOM 2937 C CA . ASN B 1 131 ? 29.899 47.310 52.372 1.00 33.86 130 ASN A CA 1
ATOM 2938 C C . ASN B 1 131 ? 31.254 47.517 53.047 1.00 28.11 130 ASN A C 1
ATOM 2939 O O . ASN B 1 131 ? 31.322 47.803 54.243 1.00 32.28 130 ASN A O 1
ATOM 2944 N N . GLY B 1 132 ? 32.332 47.351 52.290 1.00 23.18 131 GLY A N 1
ATOM 2945 C CA . GLY B 1 132 ? 33.662 47.594 52.820 1.00 27.65 131 GLY A CA 1
ATOM 2946 C C . GLY B 1 132 ? 34.306 46.393 53.489 1.00 27.90 131 GLY A C 1
ATOM 2947 O O . GLY B 1 132 ? 35.465 46.452 53.903 1.00 25.06 131 GLY A O 1
ATOM 2948 N N . GLU B 1 133 ? 33.563 45.296 53.595 1.00 27.28 132 GLU A N 1
ATOM 2949 C CA . GLU B 1 133 ? 34.103 44.087 54.211 1.00 31.22 132 GLU A CA 1
ATOM 2950 C C . GLU B 1 133 ? 35.167 43.445 53.323 1.00 25.72 132 GLU A C 1
ATOM 2951 O O . GLU B 1 133 ? 34.973 43.306 52.120 1.00 22.96 132 GLU A O 1
ATOM 2957 N N . ASN B 1 134 ? 36.294 43.077 53.925 1.00 20.41 133 ASN A N 1
ATOM 2958 C CA . ASN B 1 134 ? 37.378 42.408 53.208 1.00 20.48 133 ASN A CA 1
ATOM 2959 C C . ASN B 1 134 ? 36.996 40.981 52.815 1.00 25.60 133 ASN A C 1
ATOM 2960 O O . ASN B 1 134 ? 36.377 40.259 53.597 1.00 29.02 133 ASN A O 1
ATOM 2965 N N . TYR B 1 135 ? 37.348 40.583 51.597 1.00 22.52 134 TYR A N 1
ATOM 2966 C CA . TYR B 1 135 ? 37.258 39.176 51.224 1.00 20.62 134 TYR A CA 1
ATOM 2967 C C . TYR B 1 135 ? 38.575 38.669 50.673 1.00 19.88 134 TYR A C 1
ATOM 2968 O O . TYR B 1 135 ? 39.393 39.434 50.162 1.00 16.04 134 TYR A O 1
ATOM 2977 N N . LEU B 1 136 ? 38.757 37.363 50.770 1.00 23.08 135 LEU A N 1
ATOM 2978 C CA . LEU B 1 136 ? 39.940 36.709 50.241 1.00 22.55 135 LEU A CA 1
ATOM 2979 C C . LEU B 1 136 ? 39.505 35.386 49.643 1.00 22.27 135 LEU A C 1
ATOM 2980 O O . LEU B 1 136 ? 38.712 34.666 50.249 1.00 20.58 135 LEU A O 1
ATOM 2985 N N . PHE B 1 137 ? 40.002 35.073 48.451 1.00 20.05 136 PHE A N 1
ATOM 2986 C CA . PHE B 1 137 ? 39.691 33.798 47.818 1.00 20.75 136 PHE A CA 1
ATOM 2987 C C . PHE B 1 137 ? 40.956 33.113 47.323 1.00 24.06 136 PHE A C 1
ATOM 2988 O O . PHE B 1 137 ? 41.885 33.777 46.867 1.00 22.29 136 PHE A O 1
ATOM 2996 N N . ASP B 1 138 ? 40.991 31.785 47.416 1.00 23.04 137 ASP A N 1
ATOM 2997 C CA . ASP B 1 138 ? 41.985 31.009 46.693 1.00 18.86 137 ASP A CA 1
ATOM 2998 C C . ASP B 1 138 ? 41.565 30.950 45.236 1.00 17.22 137 ASP A C 1
ATOM 2999 O O . ASP B 1 138 ? 40.411 30.645 44.928 1.00 21.72 137 ASP A O 1
ATOM 3004 N N . ILE B 1 139 ? 42.491 31.243 44.334 1.00 18.74 138 ILE A N 1
ATOM 3005 C CA . ILE B 1 139 ? 42.228 31.052 42.911 1.00 20.53 138 ILE A CA 1
ATOM 3006 C C . ILE B 1 139 ? 42.574 29.605 42.567 1.00 28.55 138 ILE A C 1
ATOM 3007 O O . ILE B 1 139 ? 43.749 29.251 42.452 1.00 27.91 138 ILE A O 1
ATOM 3012 N N . LYS B 1 140 ? 41.551 28.764 42.427 1.00 18.05 139 LYS A N 1
ATOM 3013 C CA . LYS B 1 140 ? 41.775 27.325 42.298 1.00 25.90 139 LYS A CA 1
ATOM 3014 C C . LYS B 1 140 ? 42.107 26.929 40.869 1.00 31.19 139 LYS A C 1
ATOM 3015 O O . LYS B 1 140 ? 42.997 26.111 40.629 1.00 44.35 139 LYS A O 1
ATOM 3021 N N . ASP B 1 141 ? 41.377 27.490 39.917 1.00 32.69 140 ASP A N 1
ATOM 3022 C CA . ASP B 1 141 ? 41.704 27.277 38.516 1.00 32.34 140 ASP A CA 1
ATOM 3023 C C . ASP B 1 141 ? 41.477 28.553 37.730 1.00 28.22 140 ASP A C 1
ATOM 3024 O O . ASP B 1 141 ? 40.918 29.523 38.245 1.00 24.47 140 ASP A O 1
ATOM 3029 N N . ILE B 1 142 ? 41.915 28.554 36.482 1.00 25.86 141 ILE A N 1
ATOM 3030 C CA . ILE B 1 142 ? 41.921 29.780 35.707 1.00 29.23 141 ILE A CA 1
ATOM 3031 C C . ILE B 1 142 ? 41.965 29.488 34.210 1.00 33.09 141 ILE A C 1
ATOM 3032 O O . ILE B 1 142 ? 42.632 28.552 33.762 1.00 39.88 141 ILE A O 1
ATOM 3037 N N . SER B 1 143 ? 41.213 30.272 33.448 1.00 35.24 142 SER A N 1
ATOM 3038 C CA . SER B 1 143 ? 41.301 30.252 31.997 1.00 33.95 142 SER A CA 1
ATOM 3039 C C . SER B 1 143 ? 41.565 31.690 31.588 1.00 35.04 142 SER A C 1
ATOM 3040 O O . SER B 1 143 ? 41.889 32.518 32.438 1.00 31.52 142 SER A O 1
ATOM 3043 N N . ASP B 1 144 ? 41.441 31.998 30.304 1.00 35.85 143 ASP A N 1
ATOM 3044 C CA . ASP B 1 144 ? 41.654 33.371 29.861 1.00 42.76 143 ASP A CA 1
ATOM 3045 C C . ASP B 1 144 ? 40.363 34.170 29.963 1.00 38.57 143 ASP A C 1
ATOM 3046 O O . ASP B 1 144 ? 40.350 35.379 29.737 1.00 39.71 143 ASP A O 1
ATOM 3051 N N . GLY B 1 145 ? 39.281 33.490 30.326 1.00 28.88 144 GLY A N 1
ATOM 3052 C CA . GLY B 1 145 ? 37.988 34.139 30.429 1.00 33.02 144 GLY A CA 1
ATOM 3053 C C . GLY B 1 145 ? 37.455 34.198 31.848 1.00 36.70 144 GLY A C 1
ATOM 3054 O O . GLY B 1 145 ? 36.532 34.959 32.143 1.00 29.63 144 GLY A O 1
ATOM 3055 N N . GLY B 1 146 ? 38.027 33.391 32.733 1.00 31.04 145 GLY A N 1
ATOM 3056 C CA . GLY B 1 146 ? 37.579 33.391 34.112 1.00 34.09 145 GLY A CA 1
ATOM 3057 C C . GLY B 1 146 ? 38.402 32.532 35.049 1.00 35.88 145 GLY A C 1
ATOM 3058 O O . GLY B 1 146 ? 39.507 32.094 34.720 1.00 31.25 145 GLY A O 1
ATOM 3059 N N . CYS B 1 147 ? 37.852 32.295 36.232 1.00 28.95 146 CYS A N 1
ATOM 3060 C CA . CYS B 1 147 ? 38.551 31.544 37.258 1.00 26.77 146 CYS A CA 1
ATOM 3061 C C . CYS B 1 147 ? 37.561 31.055 38.292 1.00 29.07 146 CYS A C 1
ATOM 3062 O O . CYS B 1 147 ? 36.453 31.583 38.405 1.00 29.45 146 CYS A O 1
ATOM 3065 N N . ALA B 1 148 ? 37.964 30.032 39.036 1.00 27.17 147 ALA A N 1
ATOM 3066 C CA . ALA B 1 148 ? 37.195 29.558 40.174 1.00 19.98 147 ALA A CA 1
ATOM 3067 C C . ALA B 1 148 ? 37.879 30.026 41.444 1.00 24.50 147 ALA A C 1
ATOM 3068 O O . ALA B 1 148 ? 39.083 29.825 41.622 1.00 21.98 147 ALA A O 1
ATOM 3070 N N . LEU B 1 149 ? 37.108 30.661 42.318 1.00 21.21 148 LEU A N 1
ATOM 3071 C CA . LEU B 1 149 ? 37.622 31.154 43.586 1.00 27.05 148 LEU A CA 1
ATOM 3072 C C . LEU B 1 149 ? 37.053 30.279 44.673 1.00 26.96 148 LEU A C 1
ATOM 3073 O O . LEU B 1 149 ? 35.921 29.805 44.561 1.00 30.86 148 LEU A O 1
ATOM 3078 N N . MET B 1 150 ? 37.831 30.053 45.723 1.00 19.14 149 MET A N 1
ATOM 3079 C CA . MET B 1 150 ? 37.394 29.175 46.790 1.00 18.30 149 MET A CA 1
ATOM 3080 C C . MET B 1 150 ? 37.602 29.794 48.163 1.00 20.94 149 MET A C 1
ATOM 3081 O O . MET B 1 150 ? 38.601 30.470 48.415 1.00 21.27 149 MET A O 1
ATOM 3086 N N . THR B 1 151 ? 36.639 29.565 49.047 1.00 21.24 150 THR A N 1
ATOM 3087 C CA . THR B 1 151 ? 36.741 30.016 50.424 1.00 21.45 150 THR A CA 1
ATOM 3088 C C . THR B 1 151 ? 35.826 29.176 51.301 1.00 17.37 150 THR A C 1
ATOM 3089 O O . THR B 1 151 ? 34.840 28.614 50.825 1.00 24.77 150 THR A O 1
ATOM 3093 N N . LYS B 1 152 ? 36.144 29.093 52.585 1.00 23.84 151 LYS A N 1
ATOM 3094 C CA . LYS B 1 152 ? 35.284 28.375 53.517 1.00 27.29 151 LYS A CA 1
ATOM 3095 C C . LYS B 1 152 ? 34.294 29.325 54.180 1.00 30.76 151 LYS A C 1
ATOM 3096 O O . LYS B 1 152 ? 33.332 28.889 54.819 1.00 34.18 151 LYS A O 1
ATOM 3102 N N . THR B 1 153 ? 34.521 30.624 54.008 1.00 27.56 152 THR A N 1
ATOM 3103 C CA . THR B 1 153 ? 33.682 31.638 54.644 1.00 22.86 152 THR A CA 1
ATOM 3104 C C . THR B 1 153 ? 33.219 32.709 53.660 1.00 29.82 152 THR A C 1
ATOM 3105 O O . THR B 1 153 ? 33.606 33.871 53.768 1.00 32.03 152 THR A O 1
ATOM 3109 N N . PRO B 1 154 ? 32.383 32.319 52.691 1.00 30.96 153 PRO A N 1
ATOM 3110 C CA . PRO B 1 154 ? 31.890 33.297 51.718 1.00 31.88 153 PRO A CA 1
ATOM 3111 C C . PRO B 1 154 ? 30.871 34.258 52.331 1.00 35.89 153 PRO A C 1
ATOM 3112 O O . PRO B 1 154 ? 30.158 33.894 53.273 1.00 27.46 153 PRO A O 1
ATOM 3116 N N . ASN B 1 155 ? 30.830 35.478 51.809 1.00 29.08 154 ASN A N 1
ATOM 3117 C CA . ASN B 1 155 ? 29.758 36.410 52.117 1.00 25.27 154 ASN A CA 1
ATOM 3118 C C . ASN B 1 155 ? 28.714 36.256 51.017 1.00 32.24 154 ASN A C 1
ATOM 3119 O O . ASN B 1 155 ? 28.744 36.965 50.007 1.00 27.81 154 ASN A O 1
ATOM 3124 N N . LEU B 1 156 ? 27.796 35.314 51.211 1.00 17.82 155 LEU A N 1
ATOM 3125 C CA . LEU B 1 156 ? 26.940 34.861 50.120 1.00 26.66 155 LEU A CA 1
ATOM 3126 C C . LEU B 1 156 ? 26.085 35.936 49.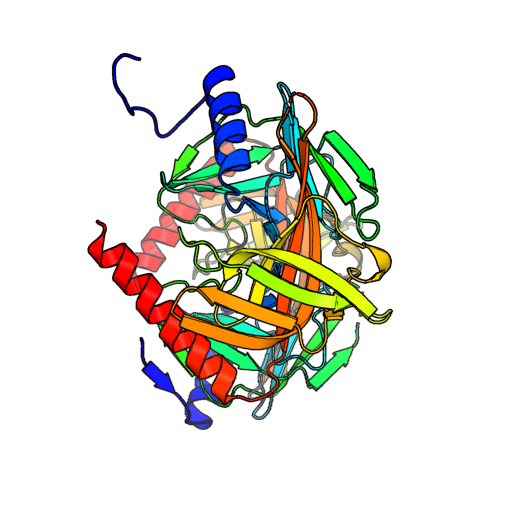454 1.00 28.15 155 LEU A C 1
ATOM 3127 O O . LEU B 1 156 ? 25.822 35.867 48.251 1.00 31.51 155 LEU A O 1
ATOM 3132 N N . LYS B 1 157 ? 25.649 36.929 50.220 1.00 28.09 156 LYS A N 1
ATOM 3133 C CA . LYS B 1 157 ? 24.759 37.935 49.661 1.00 29.96 156 LYS A CA 1
ATOM 3134 C C . LYS B 1 157 ? 25.438 38.789 48.586 1.00 33.00 156 LYS A C 1
ATOM 3135 O O . LYS B 1 157 ? 24.768 39.450 47.798 1.00 29.95 156 LYS A O 1
ATOM 3141 N N . PHE B 1 158 ? 26.766 38.764 48.542 1.00 25.35 157 PHE A N 1
ATOM 3142 C CA . PHE B 1 158 ? 27.496 39.519 47.524 1.00 22.61 157 PHE A CA 1
ATOM 3143 C C . PHE B 1 158 ? 27.919 38.639 46.360 1.00 27.75 157 PHE A C 1
ATOM 3144 O O . PHE B 1 158 ? 28.624 39.086 45.452 1.00 25.45 157 PHE A O 1
ATOM 3152 N N . LEU B 1 159 ? 27.476 37.386 46.397 1.00 28.52 158 LEU A N 1
ATOM 3153 C CA . LEU B 1 159 ? 27.909 36.391 45.433 1.00 28.41 158 LEU A CA 1
ATOM 3154 C C . LEU B 1 159 ? 26.737 35.773 44.682 1.00 32.63 158 LEU A C 1
ATOM 3155 O O . LEU B 1 159 ? 26.796 34.616 44.270 1.00 40.48 158 LEU A O 1
ATOM 3160 N N . SER B 1 160 ? 25.670 36.541 44.502 1.00 35.25 159 SER A N 1
ATOM 3161 C CA . SER B 1 160 ? 24.522 36.048 43.751 1.00 35.26 159 SER A CA 1
ATOM 3162 C C . SER B 1 160 ? 24.844 36.029 42.262 1.00 35.48 159 SER A C 1
ATOM 3163 O O . SER B 1 160 ? 25.784 36.683 41.817 1.00 32.82 159 SER A O 1
ATOM 3166 N N . HIS B 1 161 ? 24.061 35.287 41.490 1.00 31.41 160 HIS A N 1
ATOM 3167 C CA . HIS B 1 161 ? 24.314 35.173 40.061 1.00 35.25 160 HIS A CA 1
ATOM 3168 C C . HIS B 1 161 ? 24.403 36.545 39.387 1.00 41.80 160 HIS A C 1
ATOM 3169 O O . HIS B 1 161 ? 23.577 37.426 39.626 1.00 40.90 160 HIS A O 1
ATOM 3176 N N . ASN B 1 162 ? 25.424 36.710 38.550 1.00 33.81 161 ASN A N 1
ATOM 3177 C CA . ASN B 1 162 ? 25.696 37.973 37.868 1.00 35.99 161 ASN A CA 1
ATOM 3178 C C . ASN B 1 162 ? 26.078 39.115 38.801 1.00 34.87 161 ASN A C 1
ATOM 3179 O O . ASN B 1 162 ? 26.230 40.255 38.361 1.00 34.79 161 ASN A O 1
ATOM 3184 N N . ALA B 1 163 ? 26.233 38.821 40.086 1.00 33.24 162 ALA A N 1
ATOM 3185 C CA . ALA B 1 163 ? 26.735 39.834 40.999 1.00 32.05 162 ALA A CA 1
ATOM 3186 C C . ALA B 1 163 ? 28.114 40.256 40.510 1.00 33.41 162 ALA A C 1
ATOM 3187 O O . ALA B 1 163 ? 28.837 39.474 39.884 1.00 23.57 162 ALA A O 1
ATOM 3189 N N . LEU B 1 164 ? 28.469 41.499 40.788 1.00 28.86 163 LEU A N 1
ATOM 3190 C CA . LEU B 1 164 ? 29.730 42.041 40.335 1.00 29.43 163 LEU A CA 1
ATOM 3191 C C . LEU B 1 164 ? 30.669 42.254 41.512 1.00 31.52 163 LEU A C 1
ATOM 3192 O O . LEU B 1 164 ? 30.291 42.845 42.524 1.00 33.08 163 LEU A O 1
ATOM 3197 N N . LEU B 1 165 ? 31.893 41.764 41.375 1.00 27.65 164 LEU A N 1
ATOM 3198 C CA . LEU B 1 165 ? 32.954 42.073 42.322 1.00 23.29 164 LEU A CA 1
ATOM 3199 C C . LEU B 1 165 ? 33.872 43.089 41.663 1.00 32.36 164 LEU A C 1
ATOM 3200 O O . LEU B 1 165 ? 34.722 42.734 40.842 1.00 31.86 164 LEU A O 1
ATOM 3205 N N . LYS B 1 166 ? 33.691 44.358 42.005 1.00 36.57 165 LYS A N 1
ATOM 3206 C CA . LYS B 1 166 ? 34.468 45.412 41.373 1.00 24.04 165 LYS A CA 1
ATOM 3207 C C . LYS B 1 166 ? 35.787 45.649 42.088 1.00 25.30 165 LYS A C 1
ATOM 3208 O O . LYS B 1 166 ? 35.868 45.557 43.310 1.00 22.21 165 LYS A O 1
ATOM 3214 N N . ASN B 1 167 ? 36.822 45.972 41.320 1.00 18.68 166 ASN A N 1
ATOM 3215 C CA . ASN B 1 167 ? 38.110 46.302 41.907 1.00 30.03 166 ASN A CA 1
ATOM 3216 C C . ASN B 1 167 ? 38.682 45.125 42.678 1.00 21.61 166 ASN A C 1
ATOM 3217 O O . ASN B 1 167 ? 39.348 45.313 43.692 1.00 22.79 166 ASN A O 1
ATOM 3222 N N . ALA B 1 168 ? 38.407 43.912 42.213 1.00 19.11 167 ALA A N 1
ATOM 3223 C CA . ALA B 1 168 ? 39.003 42.720 42.806 1.00 27.95 167 ALA A CA 1
ATOM 3224 C C . ALA B 1 168 ? 40.442 42.631 42.327 1.00 29.28 167 ALA A C 1
ATOM 3225 O O . ALA B 1 168 ? 40.743 43.010 41.199 1.00 38.71 167 ALA A O 1
ATOM 3227 N N . VAL B 1 169 ? 41.333 42.133 43.174 1.00 20.13 168 VAL A N 1
ATOM 3228 C CA . VAL B 1 169 ? 42.741 42.068 42.802 1.00 22.76 168 VAL A CA 1
ATOM 3229 C C . VAL B 1 169 ? 43.245 40.633 42.749 1.00 22.53 168 VAL A C 1
ATOM 3230 O O . VAL B 1 169 ? 43.181 39.904 43.743 1.00 25.04 168 VAL A O 1
ATOM 3234 N N . LEU B 1 170 ? 43.750 40.234 41.586 1.00 19.79 169 LEU A N 1
ATOM 3235 C CA . LEU B 1 170 ? 44.366 38.922 41.434 1.00 14.58 169 LEU A CA 1
ATOM 3236 C C . LEU B 1 170 ? 45.811 38.966 41.913 1.00 19.59 169 LEU A C 1
ATOM 3237 O O . LEU B 1 170 ? 46.657 39.604 41.297 1.00 26.96 169 LEU A O 1
ATOM 3242 N N . MET B 1 171 ? 46.082 38.318 43.038 1.00 17.96 170 MET A N 1
ATOM 3243 C CA . MET B 1 171 ? 47.444 38.179 43.532 1.00 18.03 170 MET A CA 1
ATOM 3244 C C . MET B 1 171 ? 48.068 36.950 42.875 1.00 25.97 170 MET A C 1
ATOM 3245 O O . MET B 1 171 ? 47.740 35.814 43.226 1.00 18.91 170 MET A O 1
ATOM 3250 N N . LEU B 1 172 ? 48.965 37.169 41.919 1.00 27.79 171 LEU A N 1
ATOM 3251 C CA . LEU B 1 172 ? 49.478 36.058 41.120 1.00 27.58 171 LEU A CA 1
ATOM 3252 C C . LEU B 1 172 ? 50.964 35.792 41.345 1.00 25.80 171 LEU A C 1
ATOM 3253 O O . LEU B 1 172 ? 51.704 35.501 40.407 1.00 21.67 171 LEU A O 1
ATOM 3258 N N . ALA B 1 173 ? 51.389 35.881 42.599 1.00 28.15 172 ALA A N 1
ATOM 3259 C CA . ALA B 1 173 ? 52.761 35.547 42.970 1.00 25.34 172 ALA A CA 1
ATOM 3260 C C . ALA B 1 173 ? 53.769 36.194 42.025 1.00 35.85 172 ALA A C 1
ATOM 3261 O O . ALA B 1 173 ? 53.812 37.425 41.889 1.00 27.02 172 ALA A O 1
ATOM 3263 N N . GLU B 1 174 ? 54.569 35.362 41.362 1.00 32.22 173 GLU A N 1
ATOM 3264 C CA . GLU B 1 174 ? 55.670 35.854 40.532 1.00 39.12 173 GLU A CA 1
ATOM 3265 C C . GLU B 1 174 ? 55.208 36.770 39.401 1.00 35.91 173 GLU A C 1
ATOM 3266 O O . GLU B 1 174 ? 56.006 37.523 38.846 1.00 32.18 173 GLU A O 1
ATOM 3272 N N . TYR B 1 175 ? 53.927 36.698 39.049 1.00 31.02 174 TYR A N 1
ATOM 3273 C CA . TYR B 1 175 ? 53.417 37.451 37.906 1.00 29.00 174 TYR A CA 1
ATOM 3274 C C . TYR B 1 175 ? 52.899 38.825 38.287 1.00 24.86 174 TYR A C 1
ATOM 3275 O O . TYR B 1 175 ? 52.485 39.593 37.421 1.00 35.38 174 TYR A O 1
ATOM 3284 N N . GLY B 1 176 ? 52.930 39.135 39.580 1.00 24.22 175 GLY A N 1
ATOM 3285 C CA . GLY B 1 176 ? 52.482 40.431 40.057 1.00 22.26 175 GLY A CA 1
ATOM 3286 C C . GLY B 1 176 ? 51.007 40.448 40.418 1.00 29.57 175 GLY A C 1
ATOM 3287 O O . GLY B 1 176 ? 50.427 39.429 40.804 1.00 24.16 175 GLY A O 1
ATOM 3288 N N . GLU B 1 177 ? 50.398 41.618 40.291 1.00 16.88 176 GLU A N 1
ATOM 3289 C CA . GLU B 1 177 ? 48.999 41.784 40.643 1.00 19.79 176 GLU A CA 1
ATOM 3290 C C . GLU B 1 177 ? 48.219 42.359 39.481 1.00 22.35 176 GLU A C 1
ATOM 3291 O O . GLU B 1 177 ? 48.758 43.089 38.647 1.00 21.62 176 GLU A O 1
ATOM 3297 N N . ILE B 1 178 ? 46.942 42.009 39.424 1.00 22.88 177 ILE A N 1
ATOM 3298 C CA . ILE B 1 178 ? 46.059 42.506 38.387 1.00 22.87 177 ILE A CA 1
ATOM 3299 C C . ILE B 1 178 ? 44.716 42.875 38.996 1.00 31.01 177 ILE A C 1
ATOM 3300 O O . ILE B 1 178 ? 44.004 42.015 39.517 1.00 33.41 177 ILE A O 1
ATOM 3305 N N . THR B 1 179 ? 44.371 44.153 38.926 1.00 24.19 178 THR A N 1
ATOM 3306 C CA . THR B 1 179 ? 43.081 44.622 39.410 1.00 27.78 178 THR A CA 1
ATOM 3307 C C . THR B 1 179 ? 42.051 44.447 38.308 1.00 25.39 178 THR A C 1
ATOM 3308 O O . THR B 1 179 ? 42.269 44.862 37.174 1.00 28.12 178 THR A O 1
ATOM 3312 N N . ILE B 1 180 ? 40.931 43.821 38.635 1.00 21.59 179 ILE A N 1
ATOM 3313 C CA . ILE B 1 180 ? 39.960 43.473 37.613 1.00 15.67 179 ILE A CA 1
ATOM 3314 C C . ILE B 1 180 ? 38.566 43.435 38.208 1.00 23.79 179 ILE A C 1
ATOM 3315 O O . ILE B 1 180 ? 38.406 43.418 39.427 1.00 30.71 179 ILE A O 1
ATOM 3320 N N . ASP B 1 181 ? 37.555 43.428 37.345 1.00 27.67 180 ASP A N 1
ATOM 3321 C CA . ASP B 1 181 ? 36.180 43.248 37.793 1.00 31.05 180 ASP A CA 1
ATOM 3322 C C . ASP B 1 181 ? 35.723 41.824 37.496 1.00 32.05 180 ASP A C 1
ATOM 3323 O O . ASP B 1 181 ? 35.981 41.287 36.414 1.00 30.59 180 ASP A O 1
ATOM 3328 N N . LEU B 1 182 ? 35.068 41.205 38.468 1.00 25.08 181 LEU A N 1
ATOM 3329 C CA . LEU B 1 182 ? 34.605 39.837 38.295 1.00 33.86 181 LEU A CA 1
ATOM 3330 C C . LEU B 1 182 ? 33.085 39.779 38.286 1.00 22.85 181 LEU A C 1
ATOM 3331 O O . LEU B 1 182 ? 32.422 40.459 39.065 1.00 30.42 181 LEU A O 1
ATOM 3336 N N . VAL B 1 183 ? 32.542 38.954 37.402 1.00 28.00 182 VAL A N 1
ATOM 3337 C CA . VAL B 1 183 ? 31.110 38.698 37.379 1.00 23.32 182 VAL A CA 1
ATOM 3338 C C . VAL B 1 183 ? 30.871 37.290 37.900 1.00 25.49 182 VAL A C 1
ATOM 3339 O O . VAL B 1 183 ? 31.317 36.314 37.301 1.00 21.20 182 VAL A O 1
ATOM 3343 N N . VAL B 1 184 ? 30.189 37.192 39.033 1.00 24.79 183 VAL A N 1
ATOM 3344 C CA . VAL B 1 184 ? 29.888 35.907 39.639 1.00 27.16 183 VAL A CA 1
ATOM 3345 C C . VAL B 1 184 ? 28.922 35.135 38.746 1.00 33.49 183 VAL A C 1
ATOM 3346 O O . VAL B 1 184 ? 27.877 35.653 38.365 1.00 28.72 183 VAL A O 1
ATOM 3350 N N . LYS B 1 185 ? 29.283 33.904 38.400 1.00 30.97 184 LYS A N 1
ATOM 3351 C CA . LYS B 1 185 ? 28.463 33.092 37.501 1.00 39.77 184 LYS A CA 1
ATOM 3352 C C . LYS B 1 185 ? 27.803 31.915 38.202 1.00 48.03 184 LYS A C 1
ATOM 3353 O O . LYS B 1 185 ? 26.656 31.578 37.913 1.00 49.64 184 LYS A O 1
ATOM 3359 N N . ASN B 1 186 ? 28.532 31.286 39.117 1.00 45.76 185 ASN A N 1
ATOM 3360 C CA . ASN B 1 186 ? 28.052 30.064 39.746 1.00 42.49 185 ASN A CA 1
ATOM 3361 C C . ASN B 1 186 ? 28.707 29.812 41.097 1.00 35.25 185 ASN A C 1
ATOM 3362 O O . ASN B 1 186 ? 29.916 29.956 41.245 1.00 35.96 185 ASN A O 1
ATOM 3367 N N . VAL B 1 187 ? 27.904 29.440 42.085 1.00 31.19 186 VAL A N 1
ATOM 3368 C CA . VAL B 1 187 ? 28.445 29.080 43.384 1.00 25.99 186 VAL A CA 1
ATOM 3369 C C . VAL B 1 187 ? 28.000 27.668 43.758 1.00 33.05 186 VAL A C 1
ATOM 3370 O O . VAL B 1 187 ? 26.803 27.364 43.749 1.00 28.70 186 VAL A O 1
ATOM 3374 N N . ILE B 1 188 ? 28.966 26.807 44.066 1.00 23.70 187 ILE A N 1
ATOM 3375 C CA . ILE B 1 188 ? 28.670 25.477 44.590 1.00 28.19 187 ILE A CA 1
ATOM 3376 C C . ILE B 1 188 ? 29.417 25.220 45.891 1.00 35.80 187 ILE A C 1
ATOM 3377 O O . ILE B 1 188 ? 30.411 25.885 46.192 1.00 27.28 187 ILE A O 1
ATOM 3382 N N . VAL B 1 189 ? 28.927 24.251 46.657 1.00 31.86 188 VAL A N 1
ATOM 3383 C CA . VAL B 1 189 ? 29.567 23.852 47.900 1.00 28.00 188 VAL A CA 1
ATOM 3384 C C . VAL B 1 189 ? 30.104 22.444 47.746 1.00 32.61 188 VAL A C 1
ATOM 3385 O O . VAL B 1 189 ? 29.336 21.499 47.547 1.00 29.67 188 VAL A O 1
ATOM 3389 N N . ILE B 1 190 ? 31.420 22.305 47.847 1.00 25.49 189 ILE A N 1
ATOM 3390 C CA . ILE B 1 190 ? 32.069 21.010 47.742 1.00 20.41 189 ILE A CA 1
ATOM 3391 C C . ILE B 1 190 ? 32.421 20.505 49.132 1.00 28.89 189 ILE A C 1
ATOM 3392 O O . ILE B 1 190 ? 33.111 21.182 49.890 1.00 36.00 189 ILE A O 1
ATOM 3397 N N . THR B 1 191 ? 31.939 19.316 49.473 1.00 26.18 190 THR A N 1
ATOM 3398 C CA . THR B 1 191 ? 32.207 18.752 50.788 1.00 24.94 190 THR A CA 1
ATOM 3399 C C . THR B 1 191 ? 33.080 17.505 50.679 1.00 23.49 190 THR A C 1
ATOM 3400 O O . THR B 1 191 ? 32.776 16.588 49.914 1.00 25.45 190 THR A O 1
ATOM 3404 N N . LEU B 1 192 ? 34.176 17.488 51.431 1.00 25.92 191 LEU A N 1
ATOM 3405 C CA . LEU B 1 192 ? 35.068 16.340 51.451 1.00 36.18 191 LEU A CA 1
ATOM 3406 C C . LEU B 1 192 ? 34.771 15.479 52.671 1.00 36.26 191 LEU A C 1
ATOM 3407 O O . LEU B 1 192 ? 34.757 15.970 53.798 1.00 37.26 191 LEU A O 1
ATOM 3412 N N . ASP B 1 193 ? 34.522 14.194 52.441 1.00 43.76 192 ASP A N 1
ATOM 3413 C CA . ASP B 1 193 ? 34.216 13.273 53.530 1.00 49.61 192 ASP A CA 1
ATOM 3414 C C . ASP B 1 193 ? 35.325 12.247 53.698 1.00 51.38 192 ASP A C 1
ATOM 3415 O O . ASP B 1 193 ? 35.738 11.607 52.733 1.00 48.22 192 ASP A O 1
ATOM 3420 N N . ASN B 1 194 ? 35.798 12.092 54.930 1.00 62.79 193 ASN A N 1
ATOM 3421 C CA . ASN B 1 194 ? 36.833 11.111 55.231 1.00 73.13 193 ASN A CA 1
ATOM 3422 C C . ASN B 1 194 ? 36.892 10.772 56.718 1.00 70.62 193 ASN A C 1
ATOM 3423 O O . ASN B 1 194 ? 35.895 10.348 57.306 1.00 65.84 193 ASN A O 1
ATOM 3428 N N . GLU B 1 198 ? 34.830 13.313 60.168 1.00 104.07 197 GLU A N 1
ATOM 3429 C CA . GLU B 1 198 ? 35.106 14.728 59.938 1.00 103.18 197 GLU A CA 1
ATOM 3430 C C . GLU B 1 198 ? 34.752 15.150 58.509 1.00 95.50 197 GLU A C 1
ATOM 3431 O O . GLU B 1 198 ? 34.915 14.376 57.563 1.00 97.77 197 GLU A O 1
ATOM 3437 N N . SER B 1 199 ? 34.267 16.380 58.362 1.00 79.10 198 SER A N 1
ATOM 3438 C CA . SER B 1 199 ? 33.813 16.881 57.068 1.00 63.25 198 SER A CA 1
ATOM 3439 C C . SER B 1 199 ? 34.148 18.359 56.839 1.00 47.52 198 SER A C 1
ATOM 3440 O O . SER B 1 199 ? 33.915 19.200 57.704 1.00 47.38 198 SER A O 1
ATOM 3443 N N . GLU B 1 200 ? 34.687 18.663 55.661 1.00 42.41 199 GLU A N 1
ATOM 3444 C CA . GLU B 1 200 ? 35.042 20.034 55.295 1.00 45.43 199 GLU A CA 1
ATOM 3445 C C . GLU B 1 200 ? 34.267 20.493 54.068 1.00 31.50 199 GLU A C 1
ATOM 3446 O O . GLU B 1 200 ? 34.232 19.800 53.052 1.00 28.49 199 GLU A O 1
ATOM 3452 N N . SER B 1 201 ? 33.651 21.665 54.161 1.00 24.57 200 SER A N 1
ATOM 3453 C CA . SER B 1 201 ? 32.942 22.234 53.022 1.00 27.07 200 SER A CA 1
ATOM 3454 C C . SER B 1 201 ? 33.653 23.472 52.470 1.00 29.98 200 SER A C 1
ATOM 3455 O O . SER B 1 201 ? 34.021 24.381 53.214 1.00 30.61 200 SER A O 1
ATOM 3458 N N . TYR B 1 202 ? 33.838 23.489 51.157 1.00 20.88 201 TYR A N 1
ATOM 3459 C CA . TYR B 1 202 ? 34.494 24.595 50.480 1.00 26.11 201 TYR A CA 1
ATOM 3460 C C . TYR B 1 202 ? 33.530 25.196 49.481 1.00 30.12 201 TYR A C 1
ATOM 3461 O O . TYR B 1 202 ? 32.841 24.471 48.763 1.00 30.55 201 TYR A O 1
ATOM 3470 N N . TYR B 1 203 ? 33.475 26.521 49.435 1.00 21.60 202 TYR A N 1
ATOM 3471 C CA . TYR B 1 203 ? 32.628 27.190 48.465 1.00 25.31 202 TYR A CA 1
ATOM 3472 C C . TYR B 1 203 ? 33.438 27.571 47.233 1.00 29.57 202 TYR A C 1
ATOM 3473 O O . TYR B 1 203 ? 34.483 28.219 47.338 1.00 29.27 202 TYR A O 1
ATOM 3482 N N . GLN B 1 204 ? 32.960 27.145 46.070 1.00 28.37 203 GLN A N 1
ATOM 3483 C CA . GLN B 1 204 ? 33.609 27.471 44.813 1.00 24.98 203 GLN A CA 1
ATOM 3484 C C . GLN B 1 204 ? 32.761 28.472 44.045 1.00 30.98 203 GLN A C 1
ATOM 3485 O O . GLN B 1 204 ? 31.621 28.187 43.682 1.00 29.96 203 GLN A O 1
ATOM 3491 N N . ILE B 1 205 ? 33.319 29.659 43.825 1.00 19.60 204 ILE A N 1
ATOM 3492 C CA . ILE B 1 205 ? 32.634 30.694 43.072 1.00 29.66 204 ILE A CA 1
ATOM 3493 C C . ILE B 1 205 ? 33.287 30.836 41.711 1.00 29.72 204 ILE A C 1
ATOM 3494 O O . ILE B 1 205 ? 34.464 31.182 41.610 1.00 25.11 204 ILE A O 1
ATOM 3499 N N . SER B 1 206 ? 32.522 30.534 40.665 1.00 24.52 205 SER A N 1
ATOM 3500 C CA . SER B 1 206 ? 33.028 30.615 39.306 1.00 24.89 205 SER A CA 1
ATOM 3501 C C . SER B 1 206 ? 32.756 32.003 38.785 1.00 31.33 205 SER A C 1
ATOM 3502 O O . SER B 1 206 ? 31.635 32.503 38.881 1.00 32.53 205 SER A O 1
ATOM 3505 N N . CYS B 1 207 ? 33.789 32.632 38.243 1.00 25.36 206 CYS A N 1
ATOM 3506 C CA . CYS B 1 207 ? 33.684 34.024 37.835 1.00 27.98 206 CYS A CA 1
ATOM 3507 C C . CYS B 1 207 ? 34.111 34.234 36.397 1.00 26.81 206 CYS A C 1
ATOM 3508 O O . CYS B 1 207 ? 34.886 33.458 35.839 1.00 33.85 206 CYS A O 1
ATOM 3511 N N . GLN B 1 208 ? 33.584 35.291 35.799 1.00 34.77 207 GLN A N 1
ATOM 3512 C CA . GLN B 1 208 ? 33.987 35.690 34.469 1.00 38.22 207 GLN A CA 1
ATOM 3513 C C . GLN B 1 208 ? 34.807 36.963 34.619 1.00 34.83 207 GLN A C 1
ATOM 3514 O O . GLN B 1 208 ? 34.410 37.878 35.337 1.00 34.64 207 GLN A O 1
ATOM 3520 N N . PHE B 1 209 ? 35.965 37.003 33.967 1.00 31.36 208 PHE A N 1
ATOM 3521 C CA . PHE B 1 209 ? 36.810 38.193 33.975 1.00 27.62 208 PHE A CA 1
ATOM 3522 C C . PHE B 1 209 ? 36.169 39.325 33.182 1.00 32.33 208 PHE A C 1
ATOM 3523 O O . PHE B 1 209 ? 35.714 39.121 32.057 1.00 32.67 208 PHE A O 1
ATOM 3531 N N . LYS B 1 210 ? 36.132 40.518 33.771 1.00 34.29 209 LYS A N 1
ATOM 3532 C CA . LYS B 1 210 ? 35.860 41.733 33.007 1.00 36.14 209 LYS A CA 1
ATOM 3533 C C . LYS B 1 210 ? 37.137 42.568 32.980 1.00 40.37 209 LYS A C 1
ATOM 3534 O O . LYS B 1 210 ? 37.346 43.423 33.844 1.00 37.03 209 LYS A O 1
ATOM 3540 N N . PHE B 1 211 ? 37.995 42.309 31.997 1.00 36.81 210 PHE A N 1
ATOM 3541 C CA . PHE B 1 211 ? 39.298 42.966 31.935 1.00 37.31 210 PHE A CA 1
ATOM 3542 C C . PHE B 1 211 ? 39.204 44.475 31.720 1.00 45.11 210 PHE A C 1
ATOM 3543 O O . PHE B 1 211 ? 38.287 44.967 31.062 1.00 43.42 210 PHE A O 1
ATOM 3551 N N . ARG B 1 212 ? 40.172 45.200 32.274 1.00 43.07 211 ARG A N 1
ATOM 3552 C CA . ARG B 1 212 ? 40.223 46.649 32.131 1.00 45.61 211 ARG A CA 1
ATOM 3553 C C . ARG B 1 212 ? 41.077 47.058 30.937 1.00 40.35 211 ARG A C 1
ATOM 3554 O O . ARG B 1 212 ? 40.863 48.114 30.350 1.00 50.44 211 ARG A O 1
ATOM 3562 N N . HIS B 1 213 ? 42.047 46.221 30.584 1.00 37.51 212 HIS A N 1
ATOM 3563 C CA . HIS B 1 213 ? 42.870 46.464 29.406 1.00 38.81 212 HIS A CA 1
ATOM 3564 C C . HIS B 1 213 ? 43.184 45.155 28.708 1.00 47.39 212 HIS A C 1
ATOM 3565 O O . HIS B 1 213 ? 43.045 44.080 29.293 1.00 47.26 212 HIS A O 1
ATOM 3572 N N . LEU B 1 214 ? 43.626 45.248 27.459 1.00 43.53 213 LEU A N 1
ATOM 3573 C CA . LEU B 1 214 ? 44.191 44.092 26.783 1.00 45.39 213 LEU A CA 1
ATOM 3574 C C . LEU B 1 214 ? 45.455 43.659 27.503 1.00 37.06 213 LEU A C 1
ATOM 3575 O O . LEU B 1 214 ? 45.771 42.476 27.559 1.00 41.29 213 LEU A O 1
ATOM 3580 N N . ASP B 1 215 ? 46.186 44.629 28.041 1.00 45.25 214 ASP A N 1
ATOM 3581 C CA . ASP B 1 215 ? 47.420 44.335 28.755 1.00 53.84 214 ASP A CA 1
ATOM 3582 C C . ASP B 1 215 ? 47.154 43.353 29.888 1.00 48.02 214 ASP A C 1
ATOM 3583 O O . ASP B 1 215 ? 47.954 42.452 30.145 1.00 51.12 214 ASP A O 1
ATOM 3588 N N . ASP B 1 216 ? 46.024 43.531 30.563 1.00 35.76 215 ASP A N 1
ATOM 3589 C CA . ASP B 1 216 ? 45.647 42.635 31.648 1.00 39.42 215 ASP A CA 1
ATOM 3590 C C . ASP B 1 216 ? 45.358 41.229 31.130 1.00 29.01 215 ASP A C 1
ATOM 3591 O O . ASP B 1 216 ? 45.846 40.246 31.680 1.00 29.06 215 ASP A O 1
ATOM 3596 N N . GLN B 1 217 ? 44.580 41.142 30.056 1.00 30.91 216 GLN A N 1
ATOM 3597 C CA . GLN B 1 217 ? 44.275 39.852 29.449 1.00 41.78 216 GLN A CA 1
ATOM 3598 C C . GLN B 1 217 ? 45.529 39.162 28.912 1.00 36.79 216 GLN A C 1
ATOM 3599 O O . GLN B 1 217 ? 45.677 37.946 29.036 1.00 33.59 216 GLN A O 1
ATOM 3605 N N . ARG B 1 218 ? 46.430 39.936 28.314 1.00 31.48 217 ARG A N 1
ATOM 3606 C CA . ARG B 1 218 ? 47.679 39.375 27.809 1.00 30.98 217 ARG A CA 1
ATOM 3607 C C . ARG B 1 218 ? 48.501 38.786 28.945 1.00 36.29 217 ARG A C 1
ATOM 3608 O O . ARG B 1 218 ? 49.096 37.716 28.802 1.00 33.96 217 ARG A O 1
ATOM 3616 N N . ARG B 1 219 ? 48.539 39.487 30.075 1.00 30.64 218 ARG A N 1
ATOM 3617 C CA . ARG B 1 219 ? 49.242 38.966 31.237 1.00 30.60 218 ARG A CA 1
ATOM 3618 C C . ARG B 1 219 ? 48.619 37.647 31.677 1.00 35.06 218 ARG A C 1
ATOM 3619 O O . ARG B 1 219 ? 49.330 36.691 31.992 1.00 30.16 218 ARG A O 1
ATOM 3627 N N . ILE B 1 220 ? 47.290 37.591 31.690 1.00 37.09 219 ILE A N 1
ATOM 3628 C CA . ILE B 1 220 ? 46.599 36.355 32.049 1.00 32.61 219 ILE A CA 1
ATOM 3629 C C . ILE B 1 220 ? 46.935 35.232 31.068 1.00 36.50 219 ILE A C 1
ATOM 3630 O O . ILE B 1 220 ? 47.144 34.085 31.465 1.00 33.61 219 ILE A O 1
ATOM 3635 N N . GLU B 1 221 ? 46.988 35.574 29.784 1.00 33.84 220 GLU A N 1
ATOM 3636 C CA . GLU B 1 221 ? 47.240 34.588 28.737 1.00 40.89 220 GLU A CA 1
ATOM 3637 C C . GLU B 1 221 ? 48.656 34.026 28.816 1.00 35.84 220 GLU A C 1
ATOM 3638 O O . GLU B 1 221 ? 48.885 32.856 28.518 1.00 35.68 220 GLU A O 1
ATOM 3644 N N . LYS B 1 222 ? 49.603 34.855 29.242 1.00 34.93 221 LYS A N 1
ATOM 3645 C CA . LYS B 1 222 ? 50.976 34.396 29.414 1.00 36.01 221 LYS A CA 1
ATOM 3646 C C . LYS B 1 222 ? 51.097 33.436 30.587 1.00 39.98 221 LYS A C 1
ATOM 3647 O O . LYS B 1 222 ? 51.810 32.436 30.512 1.00 40.10 221 LYS A O 1
ATOM 3653 N N . ILE B 1 223 ? 50.397 33.739 31.674 1.00 27.28 222 ILE A N 1
ATOM 3654 C CA . ILE B 1 223 ? 50.348 32.834 32.810 1.00 30.61 222 ILE A CA 1
ATOM 3655 C C . ILE B 1 223 ? 49.746 31.494 32.390 1.00 31.02 222 ILE A C 1
ATOM 3656 O O . ILE B 1 223 ? 50.227 30.431 32.788 1.00 34.35 222 ILE A O 1
ATOM 3661 N N . LEU B 1 224 ? 48.680 31.553 31.596 1.00 33.94 223 LEU A N 1
ATOM 3662 C CA . LEU B 1 224 ? 48.005 30.348 31.126 1.00 40.32 223 LEU A CA 1
ATOM 3663 C C . LEU B 1 224 ? 48.966 29.469 30.349 1.00 37.54 223 LEU A C 1
ATOM 3664 O O . LEU B 1 224 ? 49.080 28.272 30.608 1.00 41.64 223 LEU A O 1
ATOM 3669 N N . LEU B 1 225 ? 49.657 30.077 29.392 1.00 40.96 224 LEU A N 1
ATOM 3670 C CA . LEU B 1 225 ? 50.622 29.355 28.577 1.00 46.49 224 LEU A CA 1
ATOM 3671 C C . LEU B 1 225 ? 51.674 28.684 29.457 1.00 40.36 224 LEU A C 1
ATOM 3672 O O . LEU B 1 225 ? 52.166 27.607 29.128 1.00 45.51 224 LEU A O 1
ATOM 3677 N N . ASP B 1 226 ? 51.996 29.310 30.588 1.00 32.74 225 ASP A N 1
ATOM 3678 C CA . ASP B 1 226 ? 52.946 28.744 31.545 1.00 31.54 225 ASP A CA 1
ATOM 3679 C C . ASP B 1 226 ? 52.341 27.582 32.326 1.00 38.05 225 ASP A C 1
ATOM 3680 O O . ASP B 1 226 ? 53.008 26.580 32.603 1.00 31.88 225 ASP A O 1
ATOM 3685 N N . LEU B 1 227 ? 51.077 27.735 32.701 1.00 30.78 226 LEU A N 1
ATOM 3686 C CA . LEU B 1 227 ? 50.383 26.723 33.481 1.00 38.63 226 LEU A CA 1
ATOM 3687 C C . LEU B 1 227 ? 50.092 25.497 32.625 1.00 39.44 226 LEU A C 1
ATOM 3688 O O . LEU B 1 227 ? 50.344 24.367 33.035 1.00 33.40 226 LEU A O 1
ATOM 3693 N N . ILE B 1 228 ? 49.560 25.739 31.432 1.00 37.45 227 ILE A N 1
ATOM 3694 C CA . ILE B 1 228 ? 49.290 24.677 30.472 1.00 45.80 227 ILE A CA 1
ATOM 3695 C C . ILE B 1 228 ? 50.554 23.879 30.176 1.00 43.95 227 ILE A C 1
ATOM 3696 O O . ILE B 1 228 ? 50.559 22.650 30.255 1.00 48.02 227 ILE A O 1
ATOM 3701 N N . LEU B 1 229 ? 51.629 24.583 29.838 1.00 40.31 228 LEU A N 1
ATOM 3702 C CA . LEU B 1 229 ? 52.910 23.939 29.569 1.00 39.54 228 LEU A CA 1
ATOM 3703 C C . LEU B 1 229 ? 53.340 23.093 30.764 1.00 40.99 228 LEU A C 1
ATOM 3704 O O . LEU B 1 229 ? 53.754 21.942 30.610 1.00 37.30 228 LEU A O 1
ATOM 3709 N N . GLU B 1 230 ? 53.226 23.665 31.958 1.00 44.45 229 GLU A N 1
ATOM 3710 C CA . GLU B 1 230 ? 53.560 22.946 33.182 1.00 51.66 229 GLU A CA 1
ATOM 3711 C C . GLU B 1 230 ? 52.699 21.696 33.355 1.00 45.59 229 GLU A C 1
ATOM 3712 O O . GLU B 1 230 ? 53.198 20.635 33.725 1.00 51.09 229 GLU A O 1
ATOM 3718 N N . ALA B 1 231 ? 51.403 21.828 33.091 1.00 41.45 230 ALA A N 1
ATOM 3719 C CA . ALA B 1 231 ? 50.475 20.703 33.207 1.00 46.60 230 ALA A CA 1
ATOM 3720 C C . ALA B 1 231 ? 50.791 19.584 32.208 1.00 45.38 230 ALA A C 1
ATOM 3721 O O . ALA B 1 231 ? 50.691 18.402 32.538 1.00 43.29 230 ALA A O 1
ATOM 3723 N N . LYS B 1 232 ? 51.172 19.960 30.990 1.00 43.92 231 LYS A N 1
ATOM 3724 C CA . LYS B 1 232 ? 51.556 18.975 29.982 1.00 42.27 231 LYS A CA 1
ATOM 3725 C C . LYS B 1 232 ? 52.845 18.259 30.369 1.00 48.90 231 LYS A C 1
ATOM 3726 O O . LYS B 1 232 ? 52.932 17.035 30.282 1.00 55.00 231 LYS A O 1
ATOM 3732 N N . ARG B 1 233 ? 53.841 19.024 30.802 1.00 47.15 232 ARG A N 1
ATOM 3733 C CA . ARG B 1 233 ? 55.109 18.452 31.234 1.00 45.81 232 ARG A CA 1
ATOM 3734 C C . ARG B 1 233 ? 54.913 17.525 32.426 1.00 53.50 232 ARG A C 1
ATOM 3735 O O . ARG B 1 233 ? 55.805 16.747 32.770 1.00 56.50 232 ARG A O 1
ATOM 3743 N N . LYS B 1 234 ? 53.741 17.611 33.050 1.00 60.32 233 LYS A N 1
ATOM 3744 C CA . LYS B 1 234 ? 53.416 16.787 34.210 1.00 64.03 233 LYS A CA 1
ATOM 3745 C C . LYS B 1 234 ? 52.936 15.385 33.836 1.00 69.45 233 LYS A C 1
ATOM 3746 O O . LYS B 1 234 ? 53.052 14.455 34.637 1.00 67.53 233 LYS A O 1
ATOM 3752 N N . LYS B 1 235 ? 52.392 15.233 32.631 1.00 72.37 234 LYS A N 1
ATOM 3753 C CA . LYS B 1 235 ? 51.933 13.923 32.171 1.00 71.58 234 LYS A CA 1
ATOM 3754 C C . LYS B 1 235 ? 53.040 12.879 32.285 1.00 69.87 234 LYS A C 1
ATOM 3755 O O . LYS B 1 235 ? 52.813 11.760 32.751 1.00 73.64 234 LYS A O 1
#

Foldseek 3Di:
DADKDQDLVVLQVVLVVQQVVQWWKWWDDALDIDTGGWPDGDSWKTKDKALDDDDAPDFTWMWTPDPQATKIFTWHFDDWDDVMIMTITTRGSMIGGDHDDDDPSDFDAADDFKKKWDAAPVRHIDMWTFGTHDLWWTKTKDQDDDCVQQDQQRKDAQIWIAGDPLGIATWIWGWHDWDWDFDDVTGIMIITITTTDGPDPVSSVSVVVVVVVRVVVVVVVD/DPDPDDALKDQDLVVLLVVLVVLLVVQFWKWWDDAQDIDTGGWPDGDSWKTKDKAQDDHDAPDWIWMWGDDPQATKIFTWGWDDWAFPPDVRIMITITTRGSMIGGDNDDDPPNDWFAFDFQKKKWDAAPVRHIDIWGFGTGDLFWTKTKDQDDPVVQQPAQRKDAQIWIDGVPLGIFGWMKGWHDWDWDWDPVVIGIMIITIITTDHPDVVRSVSRVVVVVVGVVVVVVVD

Nearest PDB structures (foldseek):
  5kec-assembly3_A  TM=1.004E+00  e=1.975E-43  Klebsiella pneumoniae
  5ked-assembly1_D  TM=9.737E-01  e=5.978E-39  Klebsiella pneumoniae
  5kec-assembly3_D  TM=9.767E-01  e=1.199E-37  Klebsiella pneumoniae
  5kgo-assembly1_D  TM=5.028E-01  e=5.622E-35  Klebsiella pneumoniae
  5kgo-assembly2_A  TM=5.158E-01  e=1.040E-31  Klebsiella pneumoniae

Sequence (454 aa):
EGTIKTSKYEIIAIFREELRKRTEIEIFFNNTSIITQLTRVDFAEFHIQTHRKIPSGHKIRFLLHSDSGKIEFNAALTKHDNKGIRYAFSLPECLQVVQRRRDPRFRLRHEHDFYCRGRHKNGENYLFDIKDISDGGCALMTKTPNLKFLSHNALLKNAVLMLAEYGEITIDLVVKNVIVITLDESESYYQISCQFKFRHLDDQRRIEKILLDLILEAKRKKGSHMTEGTIKTSKYEIIAIFREELRKRTEIEIFFNNTSIITQLTRVDFAEFHIQTHRKIPSGHKIRFLLHSDSGKIEFNAALTKHDNSGVDKGIRYAFSLPECLQVVQRRRDPRFRLRHEHDFYCRGRHKNGENYLFDIKDISDGGCALMTKTPNLKFLSHNALLKNAVLMLAEYGEITIDLVVKNVIVITLDNESESYYQISCQFKFRHLDDQRRIEKILLDLILEAKRKK

CATH classification: 2.40.10.220

Radius of gyration: 23.49 Å; Cα contacts (8 Å, |Δi|>4): 1001; chains: 2; bounding box: 61×54×66 Å